Protein AF-0000000072573858 (afdb_homodimer)

Solvent-accessible surface area (backbone atoms only — not comparable to full-atom values): 21031 Å² total; per-residue (Å²): 127,84,74,44,68,64,35,53,50,41,52,50,23,44,75,67,53,32,75,36,58,79,80,52,91,62,29,60,68,60,49,49,46,27,51,51,18,39,52,44,32,52,54,48,50,66,55,58,77,80,40,58,67,61,45,51,53,45,49,53,71,33,28,60,36,69,40,57,71,58,44,71,37,63,46,51,46,46,46,23,31,56,34,32,33,41,26,36,42,24,38,31,36,37,40,36,33,35,39,28,85,36,45,35,42,37,32,36,38,22,38,36,33,40,42,24,36,41,29,10,56,51,62,57,85,53,64,85,64,27,76,81,59,25,24,34,30,30,48,27,37,37,32,39,33,20,37,37,26,37,48,16,34,42,34,52,50,25,37,39,25,40,30,14,35,38,35,55,56,12,31,35,81,57,69,39,64,56,32,24,37,29,38,23,84,66,45,40,83,74,44,73,61,51,78,74,45,71,62,80,75,78,73,79,49,52,70,54,57,84,30,75,61,91,119,127,83,74,45,67,62,34,54,50,40,54,50,24,43,74,66,37,31,76,35,57,80,80,51,90,60,29,60,68,61,48,49,44,28,42,50,18,37,44,42,31,51,55,51,47,65,56,60,95,81,41,58,66,62,45,52,53,45,47,56,72,34,30,60,37,71,38,56,72,59,45,72,37,61,45,52,45,44,45,23,31,55,33,32,32,41,28,36,41,22,38,32,36,39,39,35,32,35,40,28,85,35,45,33,42,37,30,37,44,23,37,36,34,39,41,25,35,42,29,11,54,51,61,60,75,30,40,87,63,28,68,80,60,24,25,34,29,30,47,26,38,37,31,39,45,20,37,37,24,37,48,16,35,42,35,48,41,22,37,39,26,40,49,13,35,38,33,59,55,12,30,34,68,38,21,39,54,56,32,25,35,29,38,38,69,64,45,39,40,62,43,73,64,52,78,74,64,72,64,80,76,94,72,80,83,79,79,82,68,84,62,84,59,91,121

Structure (mmCIF, N/CA/C/O backbone):
data_AF-0000000072573858-model_v1
#
loop_
_entity.id
_entity.type
_entity.pdbx_description
1 polymer Acetyltransferase
#
loop_
_atom_site.group_PDB
_atom_site.id
_atom_site.type_symbol
_atom_site.label_atom_id
_atom_site.label_alt_id
_atom_site.label_comp_id
_atom_site.label_asym_id
_atom_site.label_entity_id
_atom_site.label_seq_id
_atom_site.pdbx_PDB_ins_code
_atom_site.Cartn_x
_atom_site.Cartn_y
_atom_site.Cartn_z
_atom_site.occupancy
_atom_site.B_iso_or_equiv
_atom_site.auth_seq_id
_atom_site.auth_comp_id
_atom_site.auth_asym_id
_atom_site.auth_atom_id
_atom_site.pdbx_PDB_model_num
ATOM 1 N N . MET A 1 1 ? -4.062 26.672 31.094 1 47 1 MET A N 1
ATOM 2 C CA . MET A 1 1 ? -2.629 26.828 31.312 1 47 1 MET A CA 1
ATOM 3 C C . MET A 1 1 ? -1.983 27.625 30.188 1 47 1 MET A C 1
ATOM 5 O O . MET A 1 1 ? -2.27 27.391 29.016 1 47 1 MET A O 1
ATOM 9 N N . THR A 1 2 ? -1.51 28.641 30.469 1 56 2 THR A N 1
ATOM 10 C CA . THR A 1 2 ? -0.972 29.578 29.5 1 56 2 THR A CA 1
ATOM 11 C C . THR A 1 2 ? 0.063 28.906 28.609 1 56 2 THR A C 1
ATOM 13 O O . THR A 1 2 ? 1 28.266 29.109 1 56 2 THR A O 1
ATOM 16 N N . THR A 1 3 ? -0.265 28.609 27.297 1 69.5 3 THR A N 1
ATOM 17 C CA . THR A 1 3 ? 0.655 28 26.344 1 69.5 3 THR A CA 1
ATOM 18 C C . THR A 1 3 ? 2.012 28.703 26.375 1 69.5 3 THR A C 1
ATOM 20 O O . THR A 1 3 ? 2.082 29.938 26.359 1 69.5 3 THR A O 1
ATOM 23 N N . ASP A 1 4 ? 3.109 28.016 26.75 1 83.69 4 ASP A N 1
ATOM 24 C CA . ASP A 1 4 ? 4.484 28.5 26.672 1 83.69 4 ASP A CA 1
ATOM 25 C C . ASP A 1 4 ? 4.703 29.344 25.422 1 83.69 4 ASP A C 1
ATOM 27 O O . ASP A 1 4 ? 4.238 28.969 24.344 1 83.69 4 ASP A O 1
ATOM 31 N N . PRO A 1 5 ? 5.176 30.578 25.609 1 87.44 5 PRO A N 1
ATOM 32 C CA . PRO A 1 5 ? 5.406 31.422 24.422 1 87.44 5 PRO A CA 1
ATOM 33 C C . PRO A 1 5 ? 6.199 30.703 23.328 1 87.44 5 PRO A C 1
ATOM 35 O O . PRO A 1 5 ? 6.062 31.031 22.156 1 87.44 5 PRO A O 1
ATOM 38 N N . ARG A 1 6 ? 7.141 29.938 23.734 1 88.12 6 ARG A N 1
ATOM 39 C CA . ARG A 1 6 ? 7.926 29.172 22.766 1 88.12 6 ARG A CA 1
ATOM 40 C C . ARG A 1 6 ? 7.035 28.25 21.953 1 88.12 6 ARG A C 1
ATOM 42 O O . ARG A 1 6 ? 7.215 28.125 20.734 1 88.12 6 ARG A O 1
ATOM 49 N N . GLU A 1 7 ? 6.152 27.734 22.531 1 91.31 7 GLU A N 1
ATOM 50 C CA . GLU A 1 7 ? 5.207 26.859 21.859 1 91.31 7 GLU A CA 1
ATOM 51 C C . GLU A 1 7 ? 4.312 27.625 20.891 1 91.31 7 GLU A C 1
ATOM 53 O O . GLU A 1 7 ? 4.031 27.172 19.781 1 91.31 7 GLU A O 1
ATOM 58 N N . ARG A 1 8 ? 3.818 28.688 21.406 1 92.5 8 ARG A N 1
ATOM 59 C CA . ARG A 1 8 ? 3.002 29.531 20.531 1 92.5 8 ARG A CA 1
ATOM 60 C C . ARG A 1 8 ? 3.756 29.906 19.266 1 92.5 8 ARG A C 1
ATOM 62 O O . ARG A 1 8 ? 3.184 29.891 18.172 1 92.5 8 ARG A O 1
ATOM 69 N N . GLU A 1 9 ? 4.988 30.203 19.422 1 94.06 9 GLU A N 1
ATOM 70 C CA . GLU A 1 9 ? 5.805 30.594 18.266 1 94.06 9 GLU A CA 1
ATOM 71 C C . GLU A 1 9 ? 6.008 29.422 17.312 1 94.06 9 GLU A C 1
ATOM 73 O O . GLU A 1 9 ? 5.918 29.578 16.094 1 94.06 9 GLU A O 1
ATOM 78 N N . VAL A 1 10 ? 6.277 28.281 17.812 1 95.12 10 VAL A N 1
ATOM 79 C CA . VAL A 1 10 ? 6.48 27.094 16.984 1 95.12 10 VAL A CA 1
ATOM 80 C C . VAL A 1 10 ? 5.188 26.766 16.234 1 95.12 10 VAL A C 1
ATOM 82 O O . VAL A 1 10 ? 5.211 26.5 15.031 1 95.12 10 VAL A O 1
ATOM 85 N N . ARG A 1 11 ? 4.113 26.859 16.906 1 94.94 11 ARG A N 1
ATOM 86 C CA . ARG A 1 11 ? 2.83 26.609 16.266 1 94.94 11 ARG A CA 1
ATOM 87 C C . ARG A 1 11 ? 2.561 27.625 15.164 1 94.94 11 ARG A C 1
ATOM 89 O O . ARG A 1 11 ? 2.018 27.281 14.109 1 94.94 11 ARG A O 1
ATOM 96 N N . ARG A 1 12 ? 2.852 28.859 15.492 1 95.81 12 ARG A N 1
ATOM 97 C CA . ARG A 1 12 ? 2.721 29.891 14.469 1 95.81 12 ARG A CA 1
ATOM 98 C C . ARG A 1 12 ? 3.561 29.562 13.242 1 95.81 12 ARG A C 1
ATOM 100 O O . ARG A 1 12 ? 3.088 29.672 12.109 1 95.81 12 ARG A O 1
ATOM 107 N N . ARG A 1 13 ? 4.824 29.141 13.391 1 96.38 13 ARG A N 1
ATOM 108 C CA . ARG A 1 13 ? 5.734 28.797 12.297 1 96.38 13 ARG A CA 1
ATOM 109 C C . ARG A 1 13 ? 5.223 27.594 11.508 1 96.38 13 ARG A C 1
ATOM 111 O O . ARG A 1 13 ? 5.312 27.578 10.281 1 96.38 13 ARG A O 1
ATOM 118 N N . MET A 1 14 ? 4.707 26.609 12.242 1 96.38 14 MET A N 1
ATOM 119 C CA . MET A 1 14 ? 4.105 25.453 11.594 1 96.38 14 MET A CA 1
ATOM 120 C C . MET A 1 14 ? 2.994 25.875 10.641 1 96.38 14 MET A C 1
ATOM 122 O O . MET A 1 14 ? 2.963 25.453 9.484 1 96.38 14 MET A O 1
ATOM 126 N N . ALA A 1 15 ? 2.182 26.766 11.102 1 95.5 15 ALA A N 1
ATOM 127 C CA . ALA A 1 15 ? 1.03 27.219 10.328 1 95.5 15 ALA A CA 1
ATOM 128 C C . ALA A 1 15 ? 1.467 28.094 9.156 1 95.5 15 ALA A C 1
ATOM 130 O O . ALA A 1 15 ? 0.833 28.094 8.102 1 95.5 15 ALA A O 1
ATOM 131 N N . ALA A 1 16 ? 2.562 28.75 9.281 1 96.94 16 ALA A N 1
ATOM 132 C CA . ALA A 1 16 ? 3.02 29.734 8.305 1 96.94 16 ALA A CA 1
ATOM 133 C C . ALA A 1 16 ? 3.992 29.109 7.309 1 96.94 16 ALA A C 1
ATOM 135 O O . ALA A 1 16 ? 4.527 29.797 6.434 1 96.94 16 ALA A O 1
ATOM 136 N N . ARG A 1 17 ? 4.23 27.797 7.469 1 97.56 17 ARG A N 1
ATOM 137 C CA . ARG A 1 17 ? 5.172 27.078 6.605 1 97.56 17 ARG A CA 1
ATOM 138 C C . ARG A 1 17 ? 6.578 27.656 6.734 1 97.56 17 ARG A C 1
ATOM 140 O O . ARG A 1 17 ? 7.281 27.812 5.734 1 97.56 17 ARG A O 1
ATOM 147 N N . GLU A 1 18 ? 6.883 28.078 7.906 1 97.81 18 GLU A N 1
ATOM 148 C CA . GLU A 1 18 ? 8.234 28.5 8.266 1 97.81 18 GLU A CA 1
ATOM 149 C C . GLU A 1 18 ? 8.992 27.375 8.969 1 97.81 18 GLU A C 1
ATOM 151 O O . GLU A 1 18 ? 8.391 26.453 9.492 1 97.81 18 GLU A O 1
ATOM 156 N N . LEU A 1 19 ? 10.281 27.5 8.945 1 97.56 19 LEU A N 1
ATOM 157 C CA . LEU A 1 19 ? 11.109 26.5 9.602 1 97.56 19 LEU A CA 1
ATOM 158 C C . LEU A 1 19 ? 10.875 26.5 11.109 1 97.56 19 LEU A C 1
ATOM 160 O O . LEU A 1 19 ? 10.727 27.562 11.719 1 97.56 19 LEU A O 1
ATOM 164 N N . TYR A 1 20 ? 10.828 25.297 11.664 1 96.62 20 TYR A N 1
ATOM 165 C CA . TYR A 1 20 ? 10.672 25.125 13.102 1 96.62 20 TYR A CA 1
ATOM 166 C C . TYR A 1 20 ? 11.352 23.844 13.578 1 96.62 20 TYR A C 1
ATOM 168 O O . TYR A 1 20 ? 11.672 22.969 12.773 1 96.62 20 TYR A O 1
ATOM 176 N N . SER A 1 21 ? 11.68 23.812 14.828 1 93.56 21 SER A N 1
ATOM 177 C CA . SER A 1 21 ? 12.047 22.562 15.492 1 93.56 21 SER A CA 1
ATOM 178 C C . SER A 1 21 ? 11.039 22.203 16.578 1 93.56 21 SER A C 1
ATOM 180 O O . SER A 1 21 ? 10.539 23.078 17.281 1 93.56 21 SER A O 1
ATOM 182 N N . ASP A 1 22 ? 10.766 20.906 16.688 1 87.25 22 ASP A N 1
ATOM 183 C CA . ASP A 1 22 ? 9.703 20.547 17.625 1 87.25 22 ASP A CA 1
ATOM 184 C C . ASP A 1 22 ? 10.242 19.719 18.781 1 87.25 22 ASP A C 1
ATOM 186 O O . ASP A 1 22 ? 9.477 19.047 19.484 1 87.25 22 ASP A O 1
ATOM 190 N N . GLY A 1 23 ? 11.484 19.703 19 1 85.56 23 GLY A N 1
ATOM 191 C CA . GLY A 1 23 ? 12.07 18.938 20.094 1 85.56 23 GLY A CA 1
ATOM 192 C C . GLY A 1 23 ? 12.75 19.812 21.141 1 85.56 23 GLY A C 1
ATOM 193 O O . GLY A 1 23 ? 13.461 19.312 22 1 85.56 23 GLY A O 1
ATOM 194 N N . ALA A 1 24 ? 12.547 21.094 21.156 1 82.81 24 ALA A N 1
ATOM 195 C CA . ALA A 1 24 ? 13.242 22 22.062 1 82.81 24 ALA A CA 1
ATOM 196 C C . ALA A 1 24 ? 12.5 22.125 23.391 1 82.81 24 ALA A C 1
ATOM 198 O O . ALA A 1 24 ? 11.312 21.828 23.484 1 82.81 24 ALA A O 1
ATOM 199 N N . PRO A 1 25 ? 13.273 22.469 24.453 1 86.19 25 PRO A N 1
ATOM 200 C CA . PRO A 1 25 ? 12.602 22.75 25.719 1 86.19 25 PRO A CA 1
ATOM 201 C C . PRO A 1 25 ? 11.477 23.766 25.594 1 86.19 25 PRO A C 1
ATOM 203 O O . PRO A 1 25 ? 11.594 24.719 24.812 1 86.19 25 PRO A O 1
ATOM 206 N N . GLY A 1 26 ? 10.367 23.531 26.312 1 89 26 GLY A N 1
ATOM 207 C CA . GLY A 1 26 ? 9.234 24.438 26.266 1 89 26 GLY A CA 1
ATOM 208 C C . GLY A 1 26 ? 8.141 23.984 25.312 1 89 26 GLY A C 1
ATOM 209 O O . GLY A 1 26 ? 7.109 24.656 25.188 1 89 26 GLY A O 1
ATOM 210 N N . LEU A 1 27 ? 8.391 22.828 24.75 1 92.5 27 LEU A N 1
ATOM 211 C CA . LEU A 1 27 ? 7.438 22.328 23.766 1 92.5 27 LEU A CA 1
ATOM 212 C C . LEU A 1 27 ? 6.754 21.047 24.266 1 92.5 27 LEU A C 1
ATOM 214 O O . LEU A 1 27 ? 6.43 20.156 23.484 1 92.5 27 LEU A O 1
ATOM 218 N N . ALA A 1 28 ? 6.57 21 25.562 1 92.19 28 ALA A N 1
ATOM 219 C CA . ALA A 1 28 ? 6.051 19.797 26.203 1 92.19 28 ALA A CA 1
ATOM 220 C C . ALA A 1 28 ? 4.637 19.484 25.719 1 92.19 28 ALA A C 1
ATOM 222 O O . ALA A 1 28 ? 4.266 18.312 25.578 1 92.19 28 ALA A O 1
ATOM 223 N N . ALA A 1 29 ? 3.85 20.547 25.531 1 92.38 29 ALA A N 1
ATOM 224 C CA . ALA A 1 29 ? 2.479 20.312 25.094 1 92.38 29 ALA A CA 1
ATOM 225 C C . ALA A 1 29 ? 2.451 19.688 23.703 1 92.38 29 ALA A C 1
ATOM 227 O O . ALA A 1 29 ? 1.621 18.812 23.422 1 92.38 29 ALA A O 1
ATOM 228 N N . LEU A 1 30 ? 3.25 20.125 22.828 1 93.5 30 LEU A N 1
ATOM 229 C CA . LEU A 1 30 ? 3.369 19.531 21.5 1 93.5 30 LEU A CA 1
ATOM 230 C C . LEU A 1 30 ? 3.822 18.078 21.594 1 93.5 30 LEU A C 1
ATOM 232 O O . LEU A 1 30 ? 3.287 17.203 20.906 1 93.5 30 LEU A O 1
ATOM 236 N N . ALA A 1 31 ? 4.828 17.828 22.375 1 94.94 31 ALA A N 1
ATOM 237 C CA . ALA A 1 31 ? 5.312 16.469 22.594 1 94.94 31 ALA A CA 1
ATOM 238 C C . ALA A 1 31 ? 4.195 15.562 23.109 1 94.94 31 ALA A C 1
ATOM 240 O O . ALA A 1 31 ? 4.074 14.406 22.688 1 94.94 31 ALA A O 1
ATOM 241 N N . GLU A 1 32 ? 3.418 16.094 24.031 1 96.38 32 GLU A N 1
ATOM 242 C CA . GLU A 1 32 ? 2.311 15.328 24.594 1 96.38 32 GLU A CA 1
ATOM 243 C C . GLU A 1 32 ? 1.273 14.992 23.531 1 96.38 32 GLU A C 1
ATOM 245 O O . GLU A 1 32 ? 0.698 13.898 23.547 1 96.38 32 GLU A O 1
ATOM 250 N N . GLU A 1 33 ? 1.001 15.93 22.625 1 96.75 33 GLU A N 1
ATOM 251 C CA . GLU A 1 33 ? 0.075 15.656 21.531 1 96.75 33 GLU A CA 1
ATOM 252 C C . GLU A 1 33 ? 0.57 14.5 20.672 1 96.75 33 GLU A C 1
ATOM 254 O O . GLU A 1 33 ? -0.213 13.633 20.266 1 96.75 33 GLU A O 1
ATOM 259 N N . ARG A 1 34 ? 1.826 14.43 20.359 1 97.62 34 ARG A N 1
ATOM 260 C CA . ARG A 1 34 ? 2.416 13.352 19.578 1 97.62 34 ARG A CA 1
ATOM 261 C C . ARG A 1 34 ? 2.307 12.023 20.312 1 97.62 34 ARG A C 1
ATOM 263 O O . ARG A 1 34 ? 1.941 11.008 19.719 1 97.62 34 ARG A O 1
ATOM 270 N N . LEU A 1 35 ? 2.684 12.039 21.594 1 98.19 35 LEU A N 1
ATOM 271 C CA . LEU A 1 35 ? 2.623 10.828 22.391 1 98.19 35 LEU A CA 1
ATOM 272 C C . LEU A 1 35 ? 1.2 10.281 22.453 1 98.19 35 LEU A C 1
ATOM 274 O O . LEU A 1 35 ? 0.985 9.078 22.297 1 98.19 35 LEU A O 1
ATOM 278 N N . ARG A 1 36 ? 0.247 11.203 22.656 1 98.62 36 ARG A N 1
ATOM 279 C CA . ARG A 1 36 ? -1.155 10.805 22.703 1 98.62 36 ARG A CA 1
ATOM 280 C C . ARG A 1 36 ? -1.572 10.125 21.406 1 98.62 36 ARG A C 1
ATOM 282 O O . ARG A 1 36 ? -2.225 9.078 21.438 1 98.62 36 ARG A O 1
ATOM 289 N N . GLY A 1 37 ? -1.288 10.727 20.266 1 98.75 37 GLY A N 1
ATOM 290 C CA . GLY A 1 37 ? -1.597 10.125 18.984 1 98.75 37 GLY A CA 1
ATOM 291 C C . GLY A 1 37 ? -0.983 8.75 18.797 1 98.75 37 GLY A C 1
ATOM 292 O O . GLY A 1 37 ? -1.657 7.816 18.359 1 98.75 37 GLY A O 1
ATOM 293 N N . LYS A 1 38 ? 0.264 8.609 19.188 1 98.75 38 LYS A N 1
ATOM 294 C CA . LYS A 1 38 ? 0.979 7.348 19.031 1 98.75 38 LYS A CA 1
ATOM 295 C C . LYS A 1 38 ? 0.397 6.27 19.938 1 98.75 38 LYS A C 1
ATOM 297 O O . LYS A 1 38 ? 0.327 5.098 19.562 1 98.75 38 LYS A O 1
ATOM 302 N N . GLU A 1 39 ? 0.033 6.645 21.125 1 98.94 39 GLU A N 1
ATOM 303 C CA . GLU A 1 39 ? -0.587 5.699 22.062 1 98.94 39 GLU A CA 1
ATOM 304 C C . GLU A 1 39 ? -1.938 5.219 21.531 1 98.94 39 GLU A C 1
ATOM 306 O O . GLU A 1 39 ? -2.27 4.039 21.641 1 98.94 39 GLU A O 1
ATOM 311 N N . LEU A 1 40 ? -2.736 6.125 20.984 1 98.94 40 LEU A N 1
ATOM 312 C CA . LEU A 1 40 ? -4.035 5.758 20.438 1 98.94 40 LEU A CA 1
ATOM 313 C C . LEU A 1 40 ? -3.867 4.891 19.188 1 98.94 40 LEU A C 1
ATOM 315 O O . LEU A 1 40 ? -4.621 3.936 18.984 1 98.94 40 LEU A O 1
ATOM 319 N N . ALA A 1 41 ? -2.9 5.188 18.375 1 98.94 41 ALA A N 1
ATOM 320 C CA . ALA A 1 41 ? -2.609 4.344 17.203 1 98.94 41 ALA A CA 1
ATOM 321 C C . ALA A 1 41 ? -2.176 2.947 17.641 1 98.94 41 ALA A C 1
ATOM 323 O O . ALA A 1 41 ? -2.562 1.951 17.031 1 98.94 41 ALA A O 1
ATOM 324 N N . ASP A 1 42 ? -1.321 2.918 18.703 1 98.81 42 ASP A N 1
ATOM 325 C CA . ASP A 1 42 ? -0.904 1.627 19.234 1 98.81 42 ASP A CA 1
ATOM 326 C C . ASP A 1 42 ? -2.109 0.809 19.703 1 98.81 42 ASP A C 1
ATOM 328 O O . ASP A 1 42 ? -2.191 -0.391 19.422 1 98.81 42 ASP A O 1
ATOM 332 N N . ALA A 1 43 ? -2.998 1.424 20.422 1 98.88 43 ALA A N 1
ATOM 333 C CA . ALA A 1 43 ? -4.219 0.757 20.859 1 98.88 43 ALA A CA 1
ATOM 334 C C . ALA A 1 43 ? -5.051 0.281 19.672 1 98.88 43 ALA A C 1
ATOM 336 O O . ALA A 1 43 ? -5.559 -0.842 19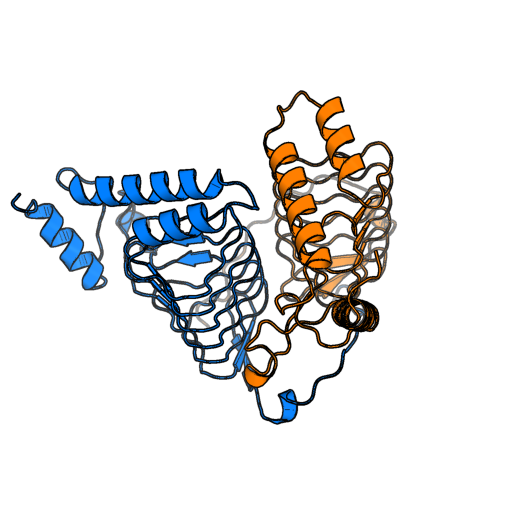.688 1 98.88 43 ALA A O 1
ATOM 337 N N . TYR A 1 44 ? -5.211 1.125 18.688 1 98.88 44 TYR A N 1
ATOM 338 C CA . TYR A 1 44 ? -5.934 0.784 17.469 1 98.88 44 TYR A CA 1
ATOM 339 C C . TYR A 1 44 ? -5.336 -0.45 16.812 1 98.88 44 TYR A C 1
ATOM 341 O O . TYR A 1 44 ? -6.062 -1.365 16.422 1 98.88 44 TYR A O 1
ATOM 349 N N . ASN A 1 45 ? -4.023 -0.499 16.719 1 98.62 45 ASN A N 1
ATOM 350 C CA . ASN A 1 45 ? -3.309 -1.562 16.016 1 98.62 45 ASN A CA 1
ATOM 351 C C . ASN A 1 45 ? -3.395 -2.885 16.781 1 98.62 45 ASN A C 1
ATOM 353 O O . ASN A 1 45 ? -3.104 -3.943 16.219 1 98.62 45 ASN A O 1
ATOM 357 N N . ARG A 1 46 ? -3.82 -2.84 17.984 1 97.75 46 ARG A N 1
ATOM 358 C CA . ARG A 1 46 ? -3.922 -4.043 18.797 1 97.75 46 ARG A CA 1
ATOM 359 C C . ARG A 1 46 ? -5.352 -4.578 18.812 1 97.75 46 ARG A C 1
ATOM 361 O O . ARG A 1 46 ? -5.629 -5.609 19.438 1 97.75 46 ARG A O 1
ATOM 368 N N . THR A 1 47 ? -6.277 -3.869 18.219 1 98 47 THR A N 1
ATOM 369 C CA . THR A 1 47 ? -7.664 -4.32 18.188 1 98 47 THR A CA 1
ATOM 370 C C . THR A 1 47 ? -7.797 -5.578 17.328 1 98 47 THR A C 1
ATOM 372 O O . THR A 1 47 ? -6.98 -5.824 16.438 1 98 47 THR A O 1
ATOM 375 N N . GLY A 1 48 ? -8.852 -6.367 17.625 1 96.5 48 GLY A N 1
ATOM 376 C CA . GLY A 1 48 ? -9.188 -7.496 16.766 1 96.5 48 GLY A CA 1
ATOM 377 C C . GLY A 1 48 ? -9.961 -7.098 15.531 1 96.5 48 GLY A C 1
ATOM 378 O O . GLY A 1 48 ? -10.617 -6.051 15.508 1 96.5 48 GLY A O 1
ATOM 379 N N . ALA A 1 49 ? -9.953 -8.008 14.586 1 95.31 49 ALA A N 1
ATOM 380 C CA . ALA A 1 49 ? -10.547 -7.727 13.281 1 95.31 49 ALA A CA 1
ATOM 381 C C . ALA A 1 49 ? -12.062 -7.551 13.398 1 95.31 49 ALA A C 1
ATOM 383 O O . ALA A 1 49 ? -12.68 -6.875 12.57 1 95.31 49 ALA A O 1
ATOM 384 N N . ARG A 1 50 ? -12.617 -8.008 14.43 1 96.62 50 ARG A N 1
ATOM 385 C CA . ARG A 1 50 ? -14.07 -7.965 14.57 1 96.62 50 ARG A CA 1
ATOM 386 C C . ARG A 1 50 ? -14.5 -6.773 15.43 1 96.62 50 ARG A C 1
ATOM 388 O O . ARG A 1 50 ? -15.695 -6.508 15.57 1 96.62 50 ARG A O 1
ATOM 395 N N . ASP A 1 51 ? -13.578 -6.035 15.969 1 97.38 51 ASP A N 1
ATOM 396 C CA . ASP A 1 51 ? -13.875 -4.965 16.922 1 97.38 51 ASP A CA 1
ATOM 397 C C . ASP A 1 51 ? -14.172 -3.654 16.188 1 97.38 51 ASP A C 1
ATOM 399 O O . ASP A 1 51 ? -13.484 -2.652 16.391 1 97.38 51 ASP A O 1
ATOM 403 N N . GLU A 1 52 ? -15.242 -3.641 15.453 1 96.31 52 GLU A N 1
ATOM 404 C CA . GLU A 1 52 ? -15.609 -2.465 14.672 1 96.31 52 GLU A CA 1
ATOM 405 C C . GLU A 1 52 ? -15.922 -1.275 15.578 1 96.31 52 GLU A C 1
ATOM 407 O O . GLU A 1 52 ? -15.469 -0.158 15.32 1 96.31 52 GLU A O 1
ATOM 412 N N . GLU A 1 53 ? -16.641 -1.531 16.641 1 97.94 53 GLU A N 1
ATOM 413 C CA . GLU A 1 53 ? -17.031 -0.458 17.547 1 97.94 53 GLU A CA 1
ATOM 414 C C . GLU A 1 53 ? -15.805 0.125 18.25 1 97.94 53 GLU A C 1
ATOM 416 O O . GLU A 1 53 ? -15.672 1.346 18.375 1 97.94 53 GLU A O 1
ATOM 421 N N . GLY A 1 54 ? -14.945 -0.805 18.75 1 98.62 54 GLY A N 1
ATOM 422 C CA . GLY A 1 54 ? -13.719 -0.342 19.391 1 98.62 54 GLY A CA 1
ATOM 423 C C . GLY A 1 54 ? -12.828 0.453 18.453 1 98.62 54 GLY A C 1
ATOM 424 O O . GLY A 1 54 ? -12.258 1.474 18.844 1 98.62 54 GLY A O 1
ATOM 425 N N . ARG A 1 55 ? -12.773 0.045 17.234 1 98.62 55 ARG A N 1
ATOM 426 C CA . ARG A 1 55 ? -11.953 0.738 16.234 1 98.62 55 ARG A CA 1
ATOM 427 C C . ARG A 1 55 ? -12.516 2.127 15.945 1 98.62 55 ARG A C 1
ATOM 429 O O . ARG A 1 55 ? -11.766 3.105 15.898 1 98.62 55 ARG A O 1
ATOM 436 N N . ARG A 1 56 ? -13.789 2.236 15.773 1 98.69 56 ARG A N 1
ATOM 437 C CA . ARG A 1 56 ? -14.391 3.539 15.508 1 98.69 56 ARG A CA 1
ATOM 438 C C . ARG A 1 56 ? -14.188 4.484 16.688 1 98.69 56 ARG A C 1
ATOM 440 O O . ARG A 1 56 ? -13.906 5.668 16.5 1 98.69 56 ARG A O 1
ATOM 447 N N . ALA A 1 57 ? -14.344 3.965 17.906 1 98.88 57 ALA A N 1
ATOM 448 C CA . ALA A 1 57 ? -14.172 4.789 19.109 1 98.88 57 ALA A CA 1
ATOM 449 C C . ALA A 1 57 ? -12.75 5.34 19.188 1 98.88 57 ALA A C 1
ATOM 451 O O . ALA A 1 57 ? -12.555 6.512 19.516 1 98.88 57 ALA A O 1
ATOM 452 N N . LEU A 1 58 ? -11.797 4.477 18.875 1 98.94 58 LEU A N 1
ATOM 453 C CA . LEU A 1 58 ? -10.398 4.895 18.938 1 98.94 58 LEU A CA 1
ATOM 454 C C . LEU A 1 58 ? -10.094 5.926 17.859 1 98.94 58 LEU A C 1
ATOM 456 O O . LEU A 1 58 ? -9.375 6.898 18.109 1 98.94 58 LEU A O 1
ATOM 460 N N . LEU A 1 59 ? -10.617 5.73 16.656 1 98.94 59 LEU A N 1
ATOM 461 C CA . LEU A 1 59 ? -10.422 6.703 15.578 1 98.94 59 LEU A CA 1
ATOM 462 C C . LEU A 1 59 ? -11.055 8.047 15.945 1 98.94 59 LEU A C 1
ATOM 464 O O . LEU A 1 59 ? -10.453 9.094 15.719 1 98.94 59 LEU A O 1
ATOM 468 N N . LYS A 1 60 ? -12.234 7.996 16.484 1 98.88 60 LYS A N 1
ATOM 469 C CA . LYS A 1 60 ? -12.93 9.211 16.891 1 98.88 60 LYS A CA 1
ATOM 470 C C . LYS A 1 60 ? -12.133 9.977 17.938 1 98.88 60 LYS A C 1
ATOM 472 O O . LYS A 1 60 ? -12.055 11.203 17.906 1 98.88 60 LYS A O 1
ATOM 477 N N . GLU A 1 61 ? -11.594 9.258 18.875 1 98.88 61 GLU A N 1
ATOM 478 C CA . GLU A 1 61 ? -10.789 9.883 19.922 1 98.88 61 GLU A CA 1
ATOM 479 C C . GLU A 1 61 ? -9.492 10.453 19.375 1 98.88 61 GLU A C 1
ATOM 481 O O . GLU A 1 61 ? -9.023 11.508 19.812 1 98.88 61 GLU A O 1
ATOM 486 N N . MET A 1 62 ? -8.938 9.844 18.391 1 98.88 62 MET A N 1
ATOM 487 C CA . MET A 1 62 ? -7.602 10.148 17.891 1 98.88 62 MET A CA 1
ATOM 488 C C . MET A 1 62 ? -7.648 11.305 16.891 1 98.88 62 MET A C 1
ATOM 490 O O . MET A 1 62 ? -6.844 12.234 16.984 1 98.88 62 MET A O 1
ATOM 494 N N . LEU A 1 63 ? -8.633 11.297 15.977 1 98.94 63 LEU A N 1
ATOM 495 C CA . LEU A 1 63 ? -8.602 12.148 14.789 1 98.94 63 LEU A CA 1
ATOM 496 C C . LEU A 1 63 ? -9.359 13.445 15.039 1 98.94 63 LEU A C 1
ATOM 498 O O . LEU A 1 63 ? -10.211 13.516 15.922 1 98.94 63 LEU A O 1
ATOM 502 N N . ALA A 1 64 ? -9 14.438 14.234 1 98.88 64 ALA A N 1
ATOM 503 C CA . ALA A 1 64 ? -9.664 15.734 14.328 1 98.88 64 ALA A CA 1
ATOM 504 C C . ALA A 1 64 ? -11.117 15.641 13.875 1 98.88 64 ALA A C 1
ATOM 506 O O . ALA A 1 64 ? -11.992 16.312 14.43 1 98.88 64 ALA A O 1
ATOM 507 N N . ALA A 1 65 ? -11.352 14.906 12.852 1 98.88 65 ALA A N 1
ATOM 508 C CA . ALA A 1 65 ? -12.68 14.656 12.312 1 98.88 65 ALA A CA 1
ATOM 509 C C . ALA A 1 65 ? -12.773 13.258 11.711 1 98.88 65 ALA A C 1
ATOM 511 O O . ALA A 1 65 ? -11.82 12.773 11.094 1 98.88 65 ALA A O 1
ATOM 512 N N . LEU A 1 66 ? -13.961 12.68 11.867 1 98.88 66 LEU A N 1
ATOM 513 C CA . LEU A 1 66 ? -14.211 11.328 11.375 1 98.88 66 LEU A CA 1
ATOM 514 C C . LEU A 1 66 ? -15.609 11.211 10.781 1 98.88 66 LEU A C 1
ATOM 516 O O . LEU A 1 66 ? -16.609 11.32 11.492 1 98.88 66 LEU A O 1
ATOM 520 N N . GLY A 1 67 ? -15.625 11.016 9.5 1 98.88 67 GLY A N 1
ATOM 521 C CA . GLY A 1 67 ? -16.891 10.781 8.836 1 98.88 67 GLY A CA 1
ATOM 522 C C . GLY A 1 67 ? -17.469 9.406 9.117 1 98.88 67 GLY A C 1
ATOM 523 O O . GLY A 1 67 ? -16.906 8.633 9.891 1 98.88 67 GLY A O 1
ATOM 524 N N . THR A 1 68 ? -18.594 9.094 8.477 1 98.31 68 THR A N 1
ATOM 525 C CA . THR A 1 68 ? -19.25 7.801 8.609 1 98.31 68 THR A CA 1
ATOM 526 C C . THR A 1 68 ? -18.688 6.793 7.609 1 98.31 68 THR A C 1
ATOM 528 O O . THR A 1 68 ? -18.203 7.176 6.543 1 98.31 68 THR A O 1
ATOM 531 N N . GLY A 1 69 ? -18.688 5.535 7.961 1 96.69 69 GLY A N 1
ATOM 532 C CA . GLY A 1 69 ? -18.312 4.469 7.039 1 96.69 69 GLY A CA 1
ATOM 533 C C . GLY A 1 69 ? -16.828 4.375 6.793 1 96.69 69 GLY A C 1
ATOM 534 O O . GLY A 1 69 ? -16.391 3.859 5.758 1 96.69 69 GLY A O 1
ATOM 535 N N . VAL A 1 70 ? -16.031 4.895 7.695 1 98.25 70 VAL A N 1
ATOM 536 C CA . VAL A 1 70 ? -14.578 4.852 7.551 1 98.25 70 VAL A CA 1
ATOM 537 C C . VAL A 1 70 ? -14.055 3.488 7.992 1 98.25 70 VAL A C 1
ATOM 539 O O . VAL A 1 70 ? -14.477 2.955 9.023 1 98.25 70 VAL A O 1
ATOM 542 N N . TRP A 1 71 ? -13.203 2.947 7.16 1 97.5 71 TRP A N 1
ATOM 543 C CA . TRP A 1 71 ? -12.539 1.691 7.488 1 97.5 71 TRP A CA 1
ATOM 544 C C . TRP A 1 71 ? -11.039 1.791 7.246 1 97.5 71 TRP A C 1
ATOM 546 O O . TRP A 1 71 ? -10.602 2.143 6.148 1 97.5 71 TRP A O 1
ATOM 556 N N . ILE A 1 72 ? -10.219 1.448 8.258 1 98.75 72 ILE A N 1
ATOM 557 C CA . ILE A 1 72 ? -8.766 1.415 8.148 1 98.75 72 ILE A CA 1
ATOM 558 C C . ILE A 1 72 ? -8.242 0.069 8.641 1 98.75 72 ILE A C 1
ATOM 560 O O . ILE A 1 72 ? -8.445 -0.297 9.797 1 98.75 72 ILE A O 1
ATOM 564 N N . GLU A 1 73 ? -7.559 -0.637 7.723 1 98.5 73 GLU A N 1
ATOM 565 C CA . GLU A 1 73 ? -6.879 -1.86 8.148 1 98.5 73 GLU A CA 1
ATOM 566 C C . GLU A 1 73 ? -5.637 -1.546 8.977 1 98.5 73 GLU A C 1
ATOM 568 O O . GLU A 1 73 ? -4.812 -0.723 8.57 1 98.5 73 GLU A O 1
ATOM 573 N N . PRO A 1 74 ? -5.547 -2.154 10.133 1 98.31 74 PRO A N 1
ATOM 574 C CA . PRO A 1 74 ? -4.27 -2.006 10.836 1 98.31 74 PRO A CA 1
ATOM 575 C C . PRO A 1 74 ? -3.1 -2.613 10.062 1 98.31 74 PRO A C 1
ATOM 577 O O . PRO A 1 74 ? -3.289 -3.547 9.281 1 98.31 74 PRO A O 1
ATOM 580 N N . PRO A 1 75 ? -1.824 -2.092 10.297 1 98.31 75 PRO A N 1
ATOM 581 C CA . PRO A 1 75 ? -1.52 -1.01 11.234 1 98.31 75 PRO A CA 1
ATOM 582 C C . PRO A 1 75 ? -1.794 0.373 10.648 1 98.31 75 PRO A C 1
ATOM 584 O O . PRO A 1 75 ? -1.79 0.542 9.43 1 98.31 75 PRO A O 1
ATOM 587 N N . LEU A 1 76 ? -2.148 1.306 11.469 1 98.88 76 LEU A N 1
ATOM 588 C CA . LEU A 1 76 ? -2.211 2.742 11.219 1 98.88 76 LEU A CA 1
ATOM 589 C C . LEU A 1 76 ? -1.109 3.473 11.977 1 98.88 76 LEU A C 1
ATOM 591 O O . LEU A 1 76 ? -0.89 3.217 13.164 1 98.88 76 LEU A O 1
ATOM 595 N N . HIS A 1 77 ? -0.363 4.332 11.273 1 98.88 77 HIS A N 1
ATOM 596 C CA . HIS A 1 77 ? 0.671 5.141 11.914 1 98.88 77 HIS A CA 1
ATOM 597 C C . HIS A 1 77 ? 0.373 6.629 11.766 1 98.88 77 HIS A C 1
ATOM 599 O O . HIS A 1 77 ? 0.04 7.098 10.68 1 98.88 77 HIS A O 1
ATOM 605 N N . VAL A 1 78 ? 0.545 7.363 12.875 1 98.88 78 VAL A N 1
ATOM 606 C CA . VAL A 1 78 ? 0.338 8.805 12.867 1 98.88 78 VAL A CA 1
ATOM 607 C C . VAL A 1 78 ? 1.474 9.5 13.617 1 98.88 78 VAL A C 1
ATOM 609 O O . VAL A 1 78 ? 2.061 8.922 14.531 1 98.88 78 VAL A O 1
ATOM 612 N N . ALA A 1 79 ? 1.769 10.711 13.219 1 98.44 79 ALA A N 1
ATOM 613 C CA . ALA A 1 79 ? 2.652 11.555 14.023 1 98.44 79 ALA A CA 1
ATOM 614 C C . ALA A 1 79 ? 1.9 12.18 15.195 1 98.44 79 ALA A C 1
ATOM 616 O O . ALA A 1 79 ? 2.398 12.195 16.328 1 98.44 79 ALA A O 1
ATOM 617 N N . TYR A 1 80 ? 0.71 12.727 14.945 1 98.19 80 TYR A N 1
ATOM 618 C CA . TYR A 1 80 ? -0.121 13.375 15.953 1 98.19 80 TYR A CA 1
ATOM 619 C C . TYR A 1 80 ? -1.504 12.734 16.016 1 98.19 80 TYR A C 1
ATOM 621 O O . TYR A 1 80 ? -2 12.406 17.094 1 98.19 80 TYR A O 1
ATOM 629 N N . GLY A 1 81 ? -2.111 12.555 14.867 1 98.69 81 GLY A N 1
ATOM 630 C CA . GLY A 1 81 ? -3.467 12.039 14.773 1 98.69 81 GLY A CA 1
ATOM 631 C C . GLY A 1 81 ? -4.523 13.125 14.82 1 98.69 81 GLY A C 1
ATOM 632 O O . GLY A 1 81 ? -5.441 13.148 14 1 98.69 81 GLY A O 1
ATOM 633 N N . ASN A 1 82 ? -4.344 14.078 15.664 1 98.56 82 ASN A N 1
ATOM 634 C CA . ASN A 1 82 ? -5.387 15.055 15.953 1 98.56 82 ASN A CA 1
ATOM 635 C C . ASN A 1 82 ? -5.422 16.172 14.906 1 98.56 82 ASN A C 1
ATOM 637 O O . ASN A 1 82 ? -6.094 17.188 15.086 1 98.56 82 ASN A O 1
ATOM 641 N N . ARG A 1 83 ? -4.734 15.977 13.852 1 98.38 83 ARG A N 1
ATOM 642 C CA . ARG A 1 83 ? -4.75 16.938 12.758 1 98.38 83 ARG A CA 1
ATOM 643 C C . ARG A 1 83 ? -5.262 16.297 11.469 1 98.38 83 ARG A C 1
ATOM 645 O O . ARG A 1 83 ? -5.164 16.891 10.391 1 98.38 83 ARG A O 1
ATOM 652 N N . VAL A 1 84 ? -5.762 15.156 11.547 1 98.94 84 VAL A N 1
ATOM 653 C CA . VAL A 1 84 ? -6.254 14.391 10.406 1 98.94 84 VAL A CA 1
ATOM 654 C C . VAL A 1 84 ? -7.773 14.484 10.336 1 98.94 84 VAL A C 1
ATOM 656 O O . VAL A 1 84 ? -8.461 14.227 11.32 1 98.94 84 VAL A O 1
ATOM 659 N N . HIS A 1 85 ? -8.32 14.883 9.195 1 98.94 85 HIS A N 1
ATOM 660 C CA . HIS A 1 85 ? -9.75 14.969 8.906 1 98.94 85 HIS A CA 1
ATOM 661 C C . HIS A 1 85 ? -10.156 13.969 7.828 1 98.94 85 HIS A C 1
ATOM 663 O O . HIS A 1 85 ? -9.727 14.078 6.676 1 98.94 85 HIS A O 1
ATOM 669 N N . LEU A 1 86 ? -10.945 13 8.18 1 98.94 86 LEU A N 1
ATOM 670 C CA . LEU A 1 86 ? -11.438 12.016 7.223 1 98.94 86 LEU A CA 1
ATOM 671 C C . LEU A 1 86 ? -12.922 12.219 6.941 1 98.94 86 LEU A C 1
ATOM 673 O O . LEU A 1 86 ? -13.727 12.305 7.871 1 98.94 86 LEU A O 1
ATOM 677 N N . GLY A 1 87 ? -13.273 12.297 5.664 1 98.88 87 GLY A N 1
ATOM 678 C CA . GLY A 1 87 ? -14.672 12.367 5.258 1 98.88 87 GLY A CA 1
ATOM 679 C C . GLY A 1 87 ? -15.391 11.039 5.367 1 98.88 87 GLY A C 1
ATOM 680 O O . GLY A 1 87 ? -14.961 10.156 6.109 1 98.88 87 GLY A O 1
ATOM 681 N N . ASP A 1 88 ? -16.547 10.953 4.668 1 98.81 88 ASP A N 1
ATOM 682 C CA . ASP A 1 88 ? -17.375 9.75 4.699 1 98.81 88 ASP A CA 1
ATOM 683 C C . ASP A 1 88 ? -16.828 8.68 3.762 1 98.81 88 ASP A C 1
ATOM 685 O O . ASP A 1 88 ? -16.297 8.992 2.695 1 98.81 88 ASP A O 1
ATOM 689 N N . ASP A 1 89 ? -16.938 7.398 4.16 1 98.06 89 ASP A N 1
ATOM 690 C CA . ASP A 1 89 ? -16.688 6.215 3.334 1 98.06 89 ASP A CA 1
ATOM 691 C C . ASP A 1 89 ? -15.25 6.176 2.834 1 98.06 89 ASP A C 1
ATOM 693 O O . ASP A 1 89 ? -15 5.82 1.682 1 98.06 89 ASP A O 1
ATOM 697 N N . VAL A 1 90 ? -14.359 6.605 3.705 1 98.75 90 VAL A N 1
ATOM 698 C CA . VAL A 1 90 ? -12.93 6.465 3.445 1 98.75 90 VAL A CA 1
ATOM 699 C C . VAL A 1 90 ? -12.484 5.047 3.783 1 98.75 90 VAL A C 1
ATOM 701 O O . VAL A 1 90 ? -12.844 4.508 4.832 1 98.75 90 VAL A O 1
ATOM 704 N N . TYR A 1 91 ? -11.75 4.488 2.854 1 98.38 91 TYR A N 1
ATOM 705 C CA . TYR A 1 91 ? -11.18 3.164 3.07 1 98.38 91 TYR A CA 1
ATOM 706 C C . TYR A 1 91 ? -9.656 3.205 2.971 1 98.38 91 TYR A C 1
ATOM 708 O O . TYR A 1 91 ? -9.102 3.775 2.027 1 98.38 91 TYR A O 1
ATOM 716 N N . ALA A 1 92 ? -8.977 2.607 3.943 1 98.81 92 ALA A N 1
ATOM 717 C CA . ALA A 1 92 ? -7.527 2.434 3.857 1 98.81 92 ALA A CA 1
ATOM 718 C C . ALA A 1 92 ? -7.129 0.986 4.129 1 98.81 92 ALA A C 1
ATOM 720 O O . ALA A 1 92 ? -7.473 0.428 5.176 1 98.81 92 ALA A O 1
ATOM 721 N N . ASN A 1 93 ? -6.473 0.428 3.109 1 98.56 93 ASN A N 1
ATOM 722 C CA . ASN A 1 93 ? -5.871 -0.886 3.303 1 98.56 93 ASN A CA 1
ATOM 723 C C . ASN A 1 93 ? -4.691 -0.826 4.27 1 98.56 93 ASN A C 1
ATOM 725 O O . ASN A 1 93 ? -4.48 0.192 4.934 1 98.56 93 ASN A O 1
ATOM 729 N N . PHE A 1 94 ? -3.918 -1.852 4.453 1 98.69 94 PHE A N 1
ATOM 730 C CA . PHE A 1 94 ? -2.898 -2.049 5.477 1 98.69 94 PHE A CA 1
ATOM 731 C C . PHE A 1 94 ? -1.836 -0.959 5.402 1 98.69 94 PHE A C 1
ATOM 733 O O . PHE A 1 94 ? -1.384 -0.601 4.312 1 98.69 94 PHE A O 1
ATOM 740 N N . GLY A 1 95 ? -1.4 -0.453 6.555 1 98.75 95 GLY A N 1
ATOM 741 C CA . GLY A 1 95 ? -0.137 0.26 6.656 1 98.75 95 GLY A CA 1
ATOM 742 C C . GLY A 1 95 ? -0.243 1.721 6.262 1 98.75 95 GLY A C 1
ATOM 743 O O . GLY A 1 95 ? 0.74 2.324 5.824 1 98.75 95 GLY A O 1
ATOM 744 N N . LEU A 1 96 ? -1.406 2.324 6.355 1 98.94 96 LEU A N 1
ATOM 745 C CA . LEU A 1 96 ? -1.499 3.766 6.156 1 98.94 96 LEU A CA 1
ATOM 746 C C . LEU A 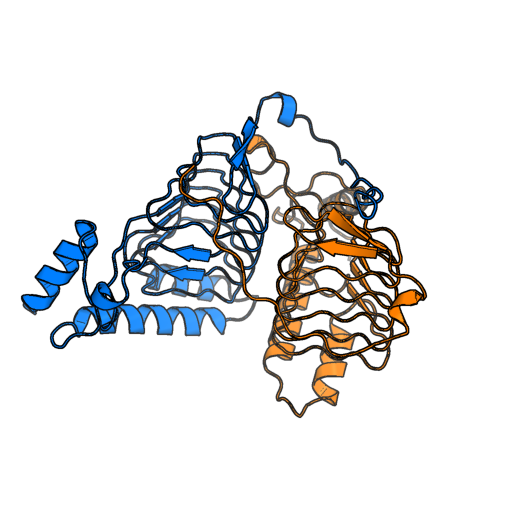1 96 ? -0.615 4.512 7.148 1 98.94 96 LEU A C 1
ATOM 748 O O . LEU A 1 96 ? -0.646 4.227 8.352 1 98.94 96 LEU A O 1
ATOM 752 N N . THR A 1 97 ? 0.245 5.379 6.613 1 98.94 97 THR A N 1
ATOM 753 C CA . THR A 1 97 ? 1.147 6.184 7.43 1 98.94 97 THR A CA 1
ATOM 754 C C . THR A 1 97 ? 0.904 7.672 7.203 1 98.94 97 THR A C 1
ATOM 756 O O . THR A 1 97 ? 1.006 8.156 6.07 1 98.94 97 THR A O 1
ATOM 759 N N . LEU A 1 98 ? 0.592 8.398 8.305 1 98.94 98 LEU A N 1
ATOM 760 C CA . LEU A 1 98 ? 0.295 9.82 8.25 1 98.94 98 LEU A CA 1
ATOM 761 C C . LEU A 1 98 ? 1.284 10.617 9.094 1 98.94 98 LEU A C 1
ATOM 763 O O . LEU A 1 98 ? 1.26 10.539 10.32 1 98.94 98 LEU A O 1
ATOM 767 N N . VAL A 1 99 ? 2.193 11.305 8.398 1 98.81 99 VAL A N 1
ATOM 768 C CA . VAL A 1 99 ? 3.037 12.289 9.07 1 98.81 99 VAL A CA 1
ATOM 769 C C . VAL A 1 99 ? 2.324 13.633 9.117 1 98.81 99 VAL A C 1
ATOM 771 O O . VAL A 1 99 ? 2.545 14.492 8.258 1 98.81 99 VAL A O 1
ATOM 774 N N . ASP A 1 100 ? 1.508 13.797 10.133 1 98.69 100 ASP A N 1
ATOM 775 C CA . ASP A 1 100 ? 0.506 14.859 10.188 1 98.69 100 ASP A CA 1
ATOM 776 C C . ASP A 1 100 ? 0.925 15.953 11.164 1 98.69 100 ASP A C 1
ATOM 778 O O . ASP A 1 100 ? 0.142 16.359 12.031 1 98.69 100 ASP A O 1
ATOM 782 N N . ASP A 1 101 ? 2.121 16.5 10.953 1 98.06 101 ASP A N 1
ATOM 783 C CA . ASP A 1 101 ? 2.578 17.625 11.766 1 98.06 101 ASP A CA 1
ATOM 784 C C . ASP A 1 101 ? 1.655 18.828 11.609 1 98.06 101 ASP A C 1
ATOM 786 O O . ASP A 1 101 ? 1.545 19.656 12.516 1 98.06 101 ASP A O 1
ATOM 790 N N . VAL A 1 102 ? 1.08 19.047 10.453 1 98.25 102 VAL A N 1
ATOM 791 C CA . VAL A 1 102 ? -0.036 19.969 10.211 1 98.25 102 VAL A CA 1
ATOM 792 C C . VAL A 1 102 ? -1.18 19.219 9.539 1 98.25 102 VAL A C 1
ATOM 794 O O . VAL A 1 102 ? -1.139 17.984 9.422 1 98.25 102 VAL A O 1
ATOM 797 N N . GLU A 1 103 ? -2.203 19.875 9.023 1 98.75 103 GLU A N 1
ATOM 798 C CA . GLU A 1 103 ? -3.496 19.297 8.664 1 98.75 103 GLU A CA 1
ATOM 799 C C . GLU A 1 103 ? -3.371 18.359 7.473 1 98.75 103 GLU A C 1
ATOM 801 O O . GLU A 1 103 ? -2.676 18.672 6.5 1 98.75 103 GLU A O 1
ATOM 806 N N . VAL A 1 104 ? -3.994 17.281 7.594 1 98.94 104 VAL A N 1
ATOM 807 C CA . VAL A 1 104 ? -4.305 16.375 6.492 1 98.94 104 VAL A CA 1
ATOM 808 C C . VAL A 1 104 ? -5.816 16.312 6.285 1 98.94 104 VAL A C 1
ATOM 810 O O . VAL A 1 104 ? -6.555 15.914 7.188 1 98.94 104 VAL A O 1
ATOM 813 N N . PHE A 1 105 ? -6.281 16.703 5.113 1 98.94 105 PHE A N 1
ATOM 814 C CA . PHE A 1 105 ? -7.695 16.656 4.77 1 98.94 105 PHE A CA 1
ATOM 815 C C . PHE A 1 105 ? -7.965 15.578 3.732 1 98.94 105 PHE A C 1
ATOM 817 O O . PHE A 1 105 ? -7.387 15.594 2.645 1 98.94 105 PH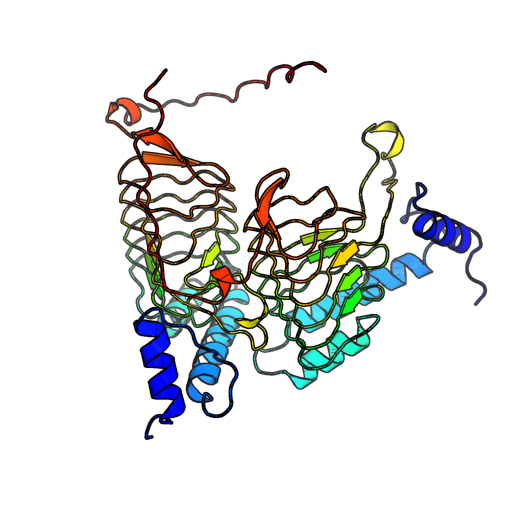E A O 1
ATOM 824 N N . VAL A 1 106 ? -8.789 14.656 4.062 1 99 106 VAL A N 1
ATOM 825 C CA . VAL A 1 106 ? -9.234 13.609 3.152 1 99 106 VAL A CA 1
ATOM 826 C C . VAL A 1 106 ? -10.734 13.727 2.924 1 99 106 VAL A C 1
ATOM 828 O O . VAL A 1 106 ? -11.516 13.711 3.879 1 99 106 VAL A O 1
ATOM 831 N N . GLY A 1 107 ? -11.148 13.852 1.69 1 98.94 107 GLY A N 1
ATOM 832 C CA . GLY A 1 107 ? -12.555 13.977 1.342 1 98.94 107 GLY A CA 1
ATOM 833 C C . GLY A 1 107 ? -13.32 12.672 1.463 1 98.94 107 GLY A C 1
ATOM 834 O O . GLY A 1 107 ? -12.891 11.758 2.166 1 98.94 107 GLY A O 1
ATOM 835 N N . ASP A 1 108 ? -14.516 12.625 0.802 1 98.88 108 ASP A N 1
ATOM 836 C CA . ASP A 1 108 ? -15.422 11.477 0.859 1 98.88 108 ASP A CA 1
ATOM 837 C C . ASP A 1 108 ? -15.031 10.422 -0.177 1 98.88 108 ASP A C 1
ATOM 839 O O . ASP A 1 108 ? -14.602 10.758 -1.28 1 98.88 108 ASP A O 1
ATOM 843 N N . ARG A 1 109 ? -15.164 9.086 0.202 1 98.56 109 ARG A N 1
ATOM 844 C CA . ARG A 1 109 ? -15.031 7.961 -0.719 1 98.56 109 ARG A CA 1
ATOM 845 C C . ARG A 1 109 ? -13.625 7.895 -1.305 1 98.56 109 ARG A C 1
ATOM 847 O O . ARG A 1 109 ? -13.453 7.602 -2.49 1 98.56 109 ARG A O 1
ATOM 854 N N . VAL A 1 110 ? -12.703 8.344 -0.502 1 98.88 110 VAL A N 1
ATOM 855 C CA . VAL A 1 110 ? -11.305 8.172 -0.863 1 98.88 110 VAL A CA 1
ATOM 856 C C . VAL A 1 110 ? -10.836 6.766 -0.495 1 98.88 110 VAL A C 1
ATOM 858 O O . VAL A 1 110 ? -11.211 6.234 0.552 1 98.88 110 VAL A O 1
ATOM 861 N N . MET A 1 111 ? -10.055 6.184 -1.387 1 98.88 111 MET A N 1
ATOM 862 C CA . MET A 1 111 ? -9.508 4.852 -1.152 1 98.88 111 MET A CA 1
ATOM 863 C C . MET A 1 111 ? -7.984 4.883 -1.155 1 98.88 111 MET A C 1
ATOM 865 O O . MET A 1 111 ? -7.371 5.414 -2.084 1 98.88 111 MET A O 1
ATOM 869 N N . PHE A 1 112 ? -7.363 4.316 -0.056 1 98.88 112 PHE A N 1
ATOM 870 C CA . PHE A 1 112 ? -5.922 4.102 0.036 1 98.88 112 PHE A CA 1
ATOM 871 C C . PHE A 1 112 ? -5.59 2.621 -0.072 1 98.88 112 PHE A C 1
ATOM 873 O O . PHE A 1 112 ? -6.035 1.816 0.749 1 98.88 112 PHE A O 1
ATOM 880 N N . ALA A 1 113 ? -4.824 2.262 -1.089 1 98.88 113 ALA A N 1
ATOM 881 C CA . ALA A 1 113 ? -4.289 0.904 -1.16 1 98.88 113 ALA A CA 1
ATOM 882 C C . ALA A 1 113 ? -3.225 0.676 -0.09 1 98.88 113 ALA A C 1
ATOM 884 O O . ALA A 1 113 ? -3.018 1.525 0.779 1 98.88 113 ALA A O 1
ATOM 885 N N . PRO A 1 114 ? -2.621 -0.526 -0.035 1 98.88 114 PRO A N 1
ATOM 886 C CA . PRO A 1 114 ? -1.703 -0.84 1.062 1 98.88 114 PRO A CA 1
ATOM 887 C C . PRO A 1 114 ? -0.487 0.083 1.096 1 98.88 114 PRO A C 1
ATOM 889 O O . PRO A 1 114 ? 0.066 0.42 0.046 1 98.88 114 PRO A O 1
ATOM 892 N N . HIS A 1 115 ? -0.043 0.455 2.332 1 98.88 115 HIS A N 1
ATOM 893 C CA . HIS A 1 115 ? 1.248 1.057 2.646 1 98.88 115 HIS A CA 1
ATOM 894 C C . HIS A 1 115 ? 1.41 2.406 1.954 1 98.88 115 HIS A C 1
ATOM 896 O O . HIS A 1 115 ? 2.498 2.736 1.476 1 98.88 115 HIS A O 1
ATOM 902 N N . VAL A 1 116 ? 0.32 3.156 1.856 1 98.94 116 VAL A N 1
ATOM 903 C CA . VAL A 1 116 ? 0.379 4.539 1.391 1 98.94 116 VAL A CA 1
ATOM 904 C C . VAL A 1 116 ? 0.915 5.438 2.504 1 98.94 116 VAL A C 1
ATOM 906 O O . VAL A 1 116 ? 0.569 5.258 3.674 1 98.94 116 VAL A O 1
ATOM 909 N N . THR A 1 117 ? 1.78 6.383 2.137 1 98.94 117 THR A N 1
ATOM 910 C CA . THR A 1 117 ? 2.289 7.395 3.055 1 98.94 117 THR A CA 1
ATOM 911 C C . THR A 1 117 ? 1.828 8.789 2.635 1 98.94 117 THR A C 1
ATOM 913 O O . THR A 1 117 ? 1.924 9.148 1.461 1 98.94 117 THR A O 1
ATOM 916 N N . VAL A 1 118 ? 1.256 9.539 3.551 1 99 118 VAL A N 1
ATOM 917 C CA . VAL A 1 118 ? 0.953 10.953 3.396 1 99 118 VAL A CA 1
ATOM 918 C C . VAL A 1 118 ? 1.794 11.773 4.375 1 99 118 VAL A C 1
ATOM 920 O O . VAL A 1 118 ? 1.688 11.602 5.59 1 99 118 VAL A O 1
ATOM 923 N N . SER A 1 119 ? 2.646 12.641 3.854 1 98.94 119 SER A N 1
ATOM 924 C CA . SER A 1 119 ? 3.512 13.453 4.711 1 98.94 119 SER A CA 1
ATOM 925 C C . SER A 1 119 ? 3.258 14.938 4.508 1 98.94 119 SER A C 1
ATOM 927 O O . SER A 1 119 ? 3.262 15.43 3.373 1 98.94 119 SER A O 1
ATOM 929 N N . THR A 1 120 ? 3.08 15.648 5.613 1 98.88 120 THR A N 1
ATOM 930 C CA . THR A 1 120 ? 2.945 17.109 5.566 1 98.88 120 THR A CA 1
ATOM 931 C C . THR A 1 120 ? 4.281 17.781 5.859 1 98.88 120 THR A C 1
ATOM 933 O O . THR A 1 120 ? 4.375 19 5.859 1 98.88 120 THR A O 1
ATOM 936 N N . THR A 1 121 ? 5.324 16.953 6.074 1 98.5 121 THR A N 1
ATOM 937 C CA . THR A 1 121 ? 6.531 17.516 6.66 1 98.5 121 THR A CA 1
ATOM 938 C C . THR A 1 121 ? 7.762 17.141 5.836 1 98.5 121 THR A C 1
ATOM 940 O O . THR A 1 121 ? 7.879 16.016 5.363 1 98.5 121 THR A O 1
ATOM 943 N N . GLY A 1 122 ? 8.602 18.141 5.594 1 97.94 122 GLY A N 1
ATOM 944 C CA . GLY A 1 122 ? 9.914 17.969 4.984 1 97.94 122 GLY A CA 1
ATOM 945 C C . GLY A 1 122 ? 11.016 18.688 5.738 1 97.94 122 GLY A C 1
ATOM 946 O O . GLY A 1 122 ? 10.758 19.344 6.758 1 97.94 122 GLY A O 1
ATOM 947 N N . HIS A 1 123 ? 12.258 18.469 5.324 1 98.06 123 HIS A N 1
ATOM 948 C CA . HIS A 1 123 ? 13.414 19.141 5.902 1 98.06 123 HIS A CA 1
ATOM 949 C C . HIS A 1 123 ? 14.117 20.016 4.867 1 98.06 123 HIS A C 1
ATOM 951 O O . HIS A 1 123 ? 14.109 19.703 3.676 1 98.06 123 HIS A O 1
ATOM 957 N N . PRO A 1 124 ? 14.75 21.094 5.363 1 97.5 124 PRO A N 1
ATOM 958 C CA . PRO A 1 124 ? 15.609 21.828 4.434 1 97.5 124 PRO A CA 1
ATOM 959 C C . PRO A 1 124 ? 16.781 21 3.928 1 97.5 124 PRO A C 1
ATOM 961 O O . PRO A 1 124 ? 17.312 20.156 4.664 1 97.5 124 PRO A O 1
ATOM 964 N N . VAL A 1 125 ? 17.25 21.219 2.664 1 96.94 125 VAL A N 1
ATOM 965 C CA . VAL A 1 125 ? 18.203 20.328 1.986 1 96.94 125 VAL A CA 1
ATOM 966 C C . VAL A 1 125 ? 19.578 20.484 2.602 1 96.94 125 VAL A C 1
ATOM 968 O O . VAL A 1 125 ? 20.312 19.5 2.771 1 96.94 125 VAL A O 1
ATOM 971 N N . HIS A 1 126 ? 19.922 21.766 2.945 1 98.06 126 HIS A N 1
ATOM 972 C CA . HIS A 1 126 ? 21.266 21.969 3.488 1 98.06 126 HIS A CA 1
ATOM 973 C C . HIS A 1 126 ? 21.375 21.422 4.91 1 98.06 126 HIS A C 1
ATOM 975 O O . HIS A 1 126 ? 20.562 21.797 5.777 1 98.06 126 HIS A O 1
ATOM 981 N N . PRO A 1 127 ? 22.328 20.562 5.113 1 97.69 127 PRO A N 1
ATOM 982 C CA . PRO A 1 127 ? 22.406 19.922 6.43 1 97.69 127 PRO A CA 1
ATOM 983 C C . PRO A 1 127 ? 22.578 20.922 7.566 1 97.69 127 PRO A C 1
ATOM 985 O O . PRO A 1 127 ? 22.172 20.656 8.703 1 97.69 127 PRO A O 1
ATOM 988 N N . ASP A 1 128 ? 23.078 22.141 7.277 1 97.44 128 ASP A N 1
ATOM 989 C CA . ASP A 1 128 ? 23.266 23.156 8.312 1 97.44 128 ASP A CA 1
ATOM 990 C C . ASP A 1 128 ? 21.922 23.625 8.859 1 97.44 128 ASP A C 1
ATOM 992 O O . ASP A 1 128 ? 21.828 24.078 10.008 1 97.44 128 ASP A O 1
ATOM 996 N N . LEU A 1 129 ? 20.922 23.547 8.062 1 97.12 129 LEU A N 1
ATOM 997 C CA . LEU A 1 129 ? 19.609 24.047 8.453 1 97.12 129 LEU A CA 1
ATOM 998 C C . LEU A 1 129 ? 18.812 22.984 9.211 1 97.12 129 LEU A C 1
ATOM 1000 O O . LEU A 1 129 ? 17.797 23.281 9.82 1 97.12 129 LEU A O 1
ATOM 1004 N N . ARG A 1 130 ? 19.297 21.672 9.258 1 96 130 ARG A N 1
ATOM 1005 C CA . ARG A 1 130 ? 18.422 20.641 9.82 1 96 130 ARG A CA 1
ATOM 1006 C C . ARG A 1 130 ? 19.172 19.797 10.844 1 96 130 ARG A C 1
ATOM 1008 O O . ARG A 1 130 ? 18.734 18.688 11.188 1 96 130 ARG A O 1
ATOM 1015 N N . ARG A 1 131 ? 20.25 20.234 11.383 1 94.38 131 ARG A N 1
ATOM 1016 C CA . ARG A 1 131 ? 21.047 19.484 12.344 1 94.38 131 ARG A CA 1
ATOM 1017 C C . ARG A 1 131 ? 20.266 19.219 13.625 1 94.38 131 ARG A C 1
ATOM 1019 O O . ARG A 1 131 ? 20.453 18.172 14.266 1 94.38 131 ARG A O 1
ATOM 1026 N N . ASP A 1 132 ? 19.438 20.109 13.938 1 92.12 132 ASP A N 1
ATOM 1027 C CA . ASP A 1 132 ? 18.672 19.953 15.18 1 92.12 132 ASP A CA 1
ATOM 1028 C C . ASP A 1 132 ? 17.297 19.375 14.906 1 92.12 132 ASP A C 1
ATOM 1030 O O . ASP A 1 132 ? 16.391 19.453 15.742 1 92.12 132 ASP A O 1
ATOM 1034 N N . GLY A 1 133 ? 17.094 18.969 13.641 1 95.25 133 GLY A N 1
ATOM 1035 C CA . GLY A 1 133 ? 15.805 18.391 13.281 1 95.25 133 GLY A CA 1
ATOM 1036 C C . GLY A 1 133 ? 14.836 19.391 12.703 1 95.25 133 GLY A C 1
ATOM 1037 O O . GLY A 1 133 ? 13.633 19.125 12.609 1 95.25 133 GLY A O 1
ATOM 1038 N N . THR A 1 134 ? 15.367 20.594 12.406 1 96.12 134 THR A N 1
ATOM 1039 C CA . THR A 1 134 ? 14.539 21.641 11.82 1 96.12 134 THR A CA 1
ATOM 1040 C C . THR A 1 134 ? 13.805 21.125 10.586 1 96.12 134 THR A C 1
ATOM 1042 O O . THR A 1 134 ? 14.391 20.422 9.766 1 96.12 134 THR A O 1
ATOM 1045 N N . GLN A 1 135 ? 12.523 21.547 10.508 1 98 135 GLN A N 1
ATOM 1046 C CA . GLN A 1 135 ? 11.641 21.094 9.445 1 98 135 GLN A CA 1
ATOM 1047 C C . GLN A 1 135 ? 10.633 22.172 9.062 1 98 135 GLN A C 1
ATOM 1049 O O . GLN A 1 135 ? 10.586 23.234 9.68 1 98 135 GLN A O 1
ATOM 1054 N N . PHE A 1 136 ? 10.023 21.906 7.918 1 98.06 136 PHE A N 1
ATOM 1055 C CA . PHE A 1 136 ? 8.844 22.672 7.52 1 98.06 136 PHE A CA 1
ATOM 1056 C C . PHE A 1 136 ? 7.641 21.75 7.352 1 98.06 136 PHE A C 1
ATOM 1058 O O . PHE A 1 136 ? 7.793 20.531 7.227 1 98.06 136 PHE A O 1
ATOM 1065 N N . SER A 1 137 ? 6.438 22.328 7.41 1 98.56 137 SER A N 1
ATOM 1066 C CA . SER A 1 137 ? 5.211 21.562 7.219 1 98.56 137 SER A CA 1
ATOM 1067 C C . SER A 1 137 ? 4.211 22.328 6.352 1 98.56 137 SER A C 1
ATOM 1069 O O . SER A 1 137 ? 4.129 23.547 6.426 1 98.56 137 SER A O 1
ATOM 1071 N N . ALA A 1 138 ? 3.557 21.609 5.512 1 98.81 138 ALA A N 1
ATOM 1072 C CA . ALA A 1 138 ? 2.512 22.141 4.641 1 98.81 138 ALA A CA 1
ATOM 1073 C C . ALA A 1 138 ? 1.352 21.156 4.516 1 98.81 138 ALA A C 1
ATOM 1075 O O . ALA A 1 138 ? 1.564 19.953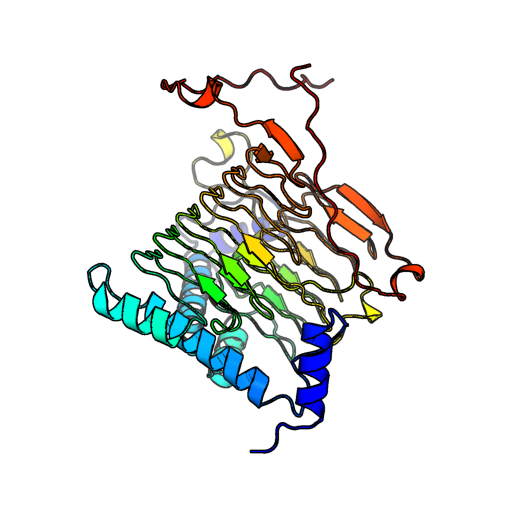 4.293 1 98.81 138 ALA A O 1
ATOM 1076 N N . PRO A 1 139 ? 0.1 21.688 4.645 1 98.88 139 PRO A N 1
ATOM 1077 C CA . PRO A 1 139 ? -1.058 20.781 4.637 1 98.88 139 PRO A CA 1
ATOM 1078 C C . PRO A 1 139 ? -1.194 20.016 3.328 1 98.88 139 PRO A C 1
ATOM 1080 O O . PRO A 1 139 ? -0.837 20.516 2.264 1 98.88 139 PRO A O 1
ATOM 1083 N N . VAL A 1 140 ? -1.679 18.797 3.443 1 98.94 140 VAL A N 1
ATOM 1084 C CA . VAL A 1 140 ? -2.02 17.953 2.295 1 98.94 140 VAL A CA 1
ATOM 1085 C C . VAL A 1 140 ? -3.537 17.828 2.189 1 98.94 140 VAL A C 1
ATOM 1087 O O . VAL A 1 140 ? -4.223 17.672 3.203 1 98.94 140 VAL A O 1
ATOM 1090 N N . ARG A 1 141 ? -4.055 17.875 0.957 1 99 141 ARG A N 1
ATOM 1091 C CA . ARG A 1 141 ? -5.48 17.719 0.705 1 99 141 ARG A CA 1
ATOM 1092 C C . ARG A 1 141 ? -5.738 16.656 -0.352 1 99 141 ARG A C 1
ATOM 1094 O O . ARG A 1 141 ? -5.168 16.703 -1.443 1 99 141 ARG A O 1
ATOM 1101 N N . ILE A 1 142 ? -6.477 15.68 -0.029 1 99 142 ILE A N 1
ATOM 1102 C CA . ILE A 1 142 ? -6.961 14.648 -0.94 1 99 142 ILE A CA 1
ATOM 1103 C C . ILE A 1 142 ? -8.469 14.789 -1.125 1 99 142 ILE A C 1
ATOM 1105 O O . ILE A 1 142 ? -9.234 14.617 -0.173 1 99 142 ILE A O 1
ATOM 1109 N N . GLU A 1 143 ? -8.914 15.047 -2.314 1 98.94 143 GLU A N 1
ATOM 1110 C CA . GLU A 1 143 ? -10.312 15.398 -2.551 1 98.94 143 GLU A CA 1
ATOM 1111 C C . GLU A 1 143 ? -11.164 14.156 -2.77 1 98.94 143 GLU A C 1
ATOM 1113 O O . GLU A 1 143 ? -10.648 13.031 -2.768 1 98.94 143 GLU A O 1
ATOM 1118 N N . ASP A 1 144 ? -12.523 14.383 -2.98 1 98.94 144 ASP A N 1
ATOM 1119 C CA . ASP A 1 144 ? -13.5 13.305 -3.027 1 98.94 144 ASP A CA 1
ATOM 1120 C C . ASP A 1 144 ? -13.18 12.32 -4.152 1 98.94 144 ASP A C 1
ATOM 1122 O O . ASP A 1 144 ? -12.75 12.719 -5.23 1 98.94 144 ASP A O 1
ATOM 1126 N N . ASP A 1 145 ? -13.344 11.016 -3.895 1 98.88 145 ASP A N 1
ATOM 1127 C CA . ASP A 1 145 ? -13.383 9.961 -4.902 1 98.88 145 ASP A CA 1
ATOM 1128 C C . ASP A 1 145 ? -11.984 9.672 -5.445 1 98.88 145 ASP A C 1
ATOM 1130 O O . ASP A 1 145 ? -11.836 9.102 -6.527 1 98.88 145 ASP A O 1
ATOM 1134 N N . VAL A 1 146 ? -10.961 10.086 -4.746 1 98.94 146 VAL A N 1
ATOM 1135 C CA . VAL A 1 146 ? -9.594 9.773 -5.145 1 98.94 146 VAL A CA 1
ATOM 1136 C C . VAL A 1 146 ? -9.258 8.336 -4.762 1 98.94 146 VAL A C 1
ATOM 1138 O O . VAL A 1 146 ? -9.688 7.844 -3.717 1 98.94 146 VAL A O 1
ATOM 1141 N N . TRP A 1 147 ? -8.531 7.676 -5.645 1 98.94 147 TRP A N 1
ATOM 1142 C CA . TRP A 1 147 ? -7.957 6.363 -5.379 1 98.94 147 TRP A CA 1
ATOM 1143 C C . TRP A 1 147 ? -6.434 6.418 -5.43 1 98.94 147 TRP A C 1
ATOM 1145 O O . TRP A 1 147 ? -5.852 6.777 -6.453 1 98.94 147 TRP A O 1
ATOM 1155 N N . ILE A 1 148 ? -5.785 6.039 -4.305 1 98.94 148 ILE A N 1
ATOM 1156 C CA . ILE A 1 148 ? -4.328 6.074 -4.215 1 98.94 148 ILE A CA 1
ATOM 1157 C C . ILE A 1 148 ? -3.779 4.648 -4.176 1 98.94 148 ILE A C 1
ATOM 1159 O O . ILE A 1 148 ? -4.07 3.891 -3.25 1 98.94 148 ILE A O 1
ATOM 1163 N N . GLY A 1 149 ? -2.926 4.332 -5.113 1 98.81 149 GLY A N 1
ATOM 1164 C CA . GLY A 1 149 ? -2.396 2.986 -5.281 1 98.81 149 GLY A CA 1
ATOM 1165 C C . GLY A 1 149 ? -1.386 2.605 -4.215 1 98.81 149 GLY A C 1
ATOM 1166 O O . GLY A 1 149 ? -0.873 3.471 -3.502 1 98.81 149 GLY A O 1
ATOM 1167 N N . ALA A 1 150 ? -1.12 1.334 -4.191 1 98.81 150 ALA A N 1
ATOM 1168 C CA . ALA A 1 150 ? -0.281 0.747 -3.15 1 98.81 150 ALA A CA 1
ATOM 1169 C C . ALA A 1 150 ? 1.116 1.358 -3.162 1 98.81 150 ALA A C 1
ATOM 1171 O O . ALA A 1 150 ? 1.709 1.55 -4.227 1 98.81 150 ALA A O 1
ATOM 1172 N N . GLY A 1 151 ? 1.62 1.673 -1.922 1 98.75 151 GLY A N 1
ATOM 1173 C CA . GLY A 1 151 ? 2.996 2.115 -1.758 1 98.75 151 GLY A CA 1
ATOM 1174 C C . GLY A 1 151 ? 3.225 3.541 -2.223 1 98.75 151 GLY A C 1
ATOM 1175 O O . GLY A 1 151 ? 4.359 4.023 -2.225 1 98.75 151 GLY A O 1
ATOM 1176 N N . ALA A 1 152 ? 2.201 4.23 -2.635 1 98.94 152 ALA A N 1
ATOM 1177 C CA . ALA A 1 152 ? 2.367 5.605 -3.104 1 98.94 152 ALA A CA 1
ATOM 1178 C C . ALA A 1 152 ? 2.666 6.551 -1.943 1 98.94 152 ALA A C 1
ATOM 1180 O O . ALA A 1 152 ? 2.33 6.258 -0.793 1 98.94 152 ALA A O 1
ATOM 1181 N N . GLN A 1 153 ? 3.316 7.652 -2.264 1 98.88 153 GLN A N 1
ATOM 1182 C CA . GLN A 1 153 ? 3.686 8.695 -1.31 1 98.88 153 GLN A CA 1
ATOM 1183 C C . GLN A 1 153 ? 3.152 10.055 -1.746 1 98.88 153 GLN A C 1
ATOM 1185 O O . GLN A 1 153 ? 3.41 10.5 -2.867 1 98.88 153 GLN A O 1
ATOM 1190 N N . ILE A 1 154 ? 2.391 10.688 -0.884 1 99 154 ILE A N 1
ATOM 1191 C CA . ILE A 1 154 ? 1.912 12.047 -1.109 1 99 154 ILE A CA 1
ATOM 1192 C C . ILE A 1 154 ? 2.742 13.023 -0.286 1 99 154 ILE A C 1
ATOM 1194 O O . ILE A 1 154 ? 2.781 12.938 0.944 1 99 154 ILE A O 1
ATOM 1198 N N . MET A 1 155 ? 3.404 13.977 -0.918 1 98.94 155 MET A N 1
ATOM 1199 C CA . MET A 1 155 ? 4.418 14.812 -0.274 1 98.94 155 MET A CA 1
ATOM 1200 C C . MET A 1 155 ? 3.801 16.094 0.265 1 98.94 155 MET A C 1
ATOM 1202 O O . MET A 1 155 ? 2.633 16.391 0.003 1 98.94 155 MET A O 1
ATOM 1206 N N . PRO A 1 156 ? 4.562 16.906 1.014 1 98.88 156 PRO A N 1
ATOM 1207 C CA . PRO A 1 156 ? 4.02 18.062 1.734 1 98.88 156 PRO A CA 1
ATOM 1208 C C . PRO A 1 156 ? 3.389 19.094 0.804 1 98.88 156 PRO A C 1
ATOM 1210 O O . PRO A 1 156 ? 3.975 19.438 -0.224 1 98.88 156 PRO A O 1
ATOM 1213 N N . GLY A 1 157 ? 2.217 19.531 1.158 1 98.88 157 GLY A N 1
ATOM 1214 C CA . GLY A 1 157 ? 1.601 20.656 0.476 1 98.88 157 GLY A CA 1
ATOM 1215 C C . GLY A 1 157 ? 0.753 20.25 -0.713 1 98.88 157 GLY A C 1
ATOM 1216 O O . GLY A 1 157 ? 0.048 21.078 -1.296 1 98.88 157 GLY A O 1
ATOM 1217 N N . VAL A 1 158 ? 0.721 19 -1.093 1 98.94 158 VAL A N 1
ATOM 1218 C CA . VAL A 1 158 ? 0.099 18.531 -2.322 1 98.94 158 VAL A CA 1
ATOM 1219 C C . VAL A 1 158 ? -1.417 18.484 -2.15 1 98.94 158 VAL A C 1
ATOM 1221 O O . VAL A 1 158 ? -1.917 18.078 -1.096 1 98.94 158 VAL A O 1
ATOM 1224 N N . THR A 1 159 ? -2.1 18.875 -3.176 1 99 159 THR A N 1
ATOM 1225 C CA . THR A 1 159 ? -3.52 18.578 -3.348 1 99 159 THR A CA 1
ATOM 1226 C C . THR A 1 159 ? -3.73 17.547 -4.449 1 99 159 THR A C 1
ATOM 1228 O O . THR A 1 159 ? -3.211 17.688 -5.555 1 99 159 THR A O 1
ATOM 1231 N N . VAL A 1 160 ? -4.41 16.484 -4.117 1 99 160 VAL A N 1
ATOM 1232 C CA . VAL A 1 160 ? -4.836 15.531 -5.133 1 99 160 VAL A CA 1
ATOM 1233 C C . VAL A 1 160 ? -6.285 15.797 -5.523 1 99 160 VAL A C 1
ATOM 1235 O O . VAL A 1 160 ? -7.195 15.648 -4.703 1 99 160 VAL A O 1
ATOM 1238 N N . GLY A 1 161 ? -6.512 16.078 -6.773 1 98.94 161 GLY A N 1
ATOM 1239 C CA . GLY A 1 161 ? -7.809 16.547 -7.246 1 98.94 161 GLY A CA 1
ATOM 1240 C C . GLY A 1 161 ? -8.859 15.445 -7.27 1 98.94 161 GLY A C 1
ATOM 1241 O O . GLY A 1 161 ? -8.531 14.273 -7.473 1 98.94 161 GLY A O 1
ATOM 1242 N N . ARG A 1 162 ? -10.109 15.883 -7.23 1 98.88 162 ARG A N 1
ATOM 1243 C CA . ARG A 1 162 ? -11.258 15 -7.094 1 98.88 162 ARG A CA 1
ATOM 1244 C C . ARG A 1 162 ? -11.281 13.945 -8.195 1 98.88 162 ARG A C 1
ATOM 1246 O O . ARG A 1 162 ? -11.023 14.258 -9.359 1 98.88 162 ARG A O 1
ATOM 1253 N N . GLY A 1 163 ? -11.516 12.734 -7.805 1 98.88 163 GLY A N 1
ATOM 1254 C CA . GLY A 1 163 ? -11.781 11.656 -8.75 1 98.88 163 GLY A CA 1
ATOM 1255 C C . GLY A 1 163 ? -10.523 11.086 -9.359 1 98.88 163 GLY A C 1
ATOM 1256 O O . GLY A 1 163 ? -10.586 10.141 -10.156 1 98.88 163 GLY A O 1
ATOM 1257 N N . SER A 1 164 ? -9.375 11.555 -9.016 1 98.94 164 SER A N 1
ATOM 1258 C CA . SER A 1 164 ? -8.133 11.148 -9.664 1 98.94 164 SER A CA 1
ATOM 1259 C C . SER A 1 164 ? -7.621 9.828 -9.102 1 98.94 164 SER A C 1
ATOM 1261 O O . SER A 1 164 ? -8.086 9.367 -8.055 1 98.94 164 SER A O 1
ATOM 1263 N N . VAL A 1 165 ? -6.75 9.227 -9.875 1 98.94 165 VAL A N 1
ATOM 1264 C CA . VAL A 1 165 ? -6.098 7.98 -9.5 1 98.94 165 VAL A CA 1
ATOM 1265 C C . VAL A 1 165 ? -4.586 8.172 -9.469 1 98.94 165 VAL A C 1
ATOM 1267 O O . VAL A 1 165 ? -3.998 8.68 -10.422 1 98.94 165 VAL A O 1
ATOM 1270 N N . VAL A 1 166 ? -3.988 7.836 -8.336 1 98.94 166 VAL A N 1
ATOM 1271 C CA . VAL A 1 166 ? -2.535 7.777 -8.211 1 98.94 166 VAL A CA 1
ATOM 1272 C C . VAL A 1 166 ? -2.064 6.328 -8.328 1 98.94 166 VAL A C 1
ATOM 1274 O O . VAL A 1 166 ? -2.455 5.477 -7.523 1 98.94 166 VAL A O 1
ATOM 1277 N N . GLY A 1 167 ? -1.234 6.051 -9.289 1 98.81 167 GLY A N 1
ATOM 1278 C CA . GLY A 1 167 ? -0.747 4.695 -9.492 1 98.81 167 GLY A CA 1
ATOM 1279 C C . GLY A 1 167 ? 0.11 4.191 -8.344 1 98.81 167 GLY A C 1
ATOM 1280 O O . GLY A 1 167 ? 0.679 4.984 -7.594 1 98.81 167 GLY A O 1
ATOM 1281 N N . ALA A 1 168 ? 0.167 2.877 -8.273 1 98.75 168 ALA A N 1
ATOM 1282 C CA . ALA A 1 168 ? 0.978 2.234 -7.238 1 98.75 168 ALA A CA 1
ATOM 1283 C C . ALA A 1 168 ? 2.432 2.686 -7.324 1 98.75 168 ALA A C 1
ATOM 1285 O O . ALA A 1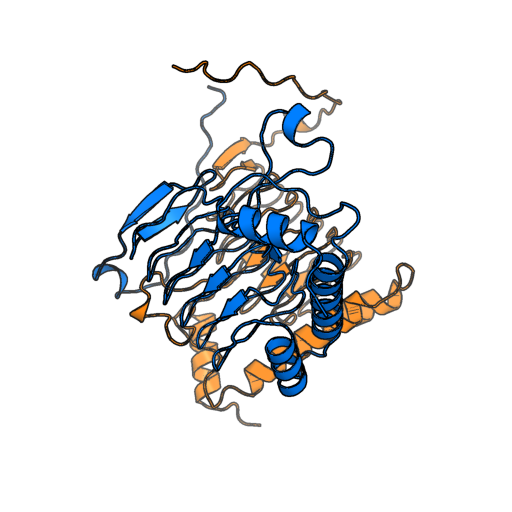 168 ? 2.961 2.896 -8.422 1 98.75 168 ALA A O 1
ATOM 1286 N N . GLY A 1 169 ? 3.068 2.838 -6.117 1 98.56 169 GLY A N 1
ATOM 1287 C CA . GLY A 1 169 ? 4.488 3.131 -6.027 1 98.56 169 GLY A CA 1
ATOM 1288 C C . GLY A 1 169 ? 4.832 4.559 -6.41 1 98.56 169 GLY A C 1
ATOM 1289 O O . GLY A 1 169 ? 6.004 4.938 -6.422 1 98.56 169 GLY A O 1
ATOM 1290 N N . SER A 1 170 ? 3.885 5.406 -6.68 1 98.88 170 SER A N 1
ATOM 1291 C CA . SER A 1 170 ? 4.137 6.758 -7.172 1 98.88 170 SER A CA 1
ATOM 1292 C C . SER A 1 170 ? 4.609 7.672 -6.047 1 98.88 170 SER A C 1
ATOM 1294 O O . SER A 1 170 ? 4.258 7.469 -4.883 1 98.88 170 SER A O 1
ATOM 1296 N N . VAL A 1 171 ? 5.43 8.625 -6.398 1 98.88 171 VAL A N 1
ATOM 1297 C CA . VAL A 1 171 ? 5.793 9.734 -5.523 1 98.88 171 VAL A CA 1
ATOM 1298 C C . VAL A 1 171 ? 5.195 11.031 -6.066 1 98.88 171 VAL A C 1
ATOM 1300 O O . VAL A 1 171 ? 5.617 11.523 -7.113 1 98.88 171 VAL A O 1
ATOM 1303 N N . VAL A 1 172 ? 4.242 11.602 -5.359 1 98.94 172 VAL A N 1
ATOM 1304 C CA . VAL A 1 172 ? 3.508 12.781 -5.82 1 98.94 172 VAL A CA 1
ATOM 1305 C C . VAL A 1 172 ? 4.07 14.031 -5.156 1 98.94 172 VAL A C 1
ATOM 1307 O O . VAL A 1 172 ? 3.863 14.258 -3.961 1 98.94 172 VAL A O 1
ATOM 1310 N N . THR A 1 173 ? 4.715 14.844 -5.93 1 98.81 173 THR A N 1
ATOM 1311 C CA . THR A 1 173 ? 5.391 16.031 -5.402 1 98.81 173 THR A CA 1
ATOM 1312 C C . THR A 1 173 ? 4.727 17.297 -5.91 1 98.81 173 THR A C 1
ATOM 1314 O O . THR A 1 173 ? 5.168 18.406 -5.59 1 98.81 173 THR A O 1
ATOM 1317 N N . ALA A 1 174 ? 3.746 17.172 -6.746 1 98.88 174 ALA A N 1
ATOM 1318 C CA . ALA A 1 174 ? 3.02 18.297 -7.332 1 98.88 174 ALA A CA 1
ATOM 1319 C C . ALA A 1 174 ? 1.511 18.094 -7.23 1 98.88 174 ALA A C 1
ATOM 1321 O O . ALA A 1 174 ? 1.046 16.953 -7.074 1 98.88 174 ALA A O 1
ATOM 1322 N N . HIS A 1 175 ? 0.774 19.266 -7.332 1 98.94 175 HIS A N 1
ATOM 1323 C CA . HIS A 1 175 ? -0.679 19.141 -7.328 1 98.94 175 HIS A CA 1
ATOM 1324 C C . HIS A 1 175 ? -1.164 18.281 -8.492 1 98.94 175 HIS A C 1
ATOM 1326 O O . HIS A 1 175 ? -0.638 18.375 -9.602 1 98.94 175 HIS A O 1
ATOM 1332 N N . VAL A 1 176 ? -2.172 17.438 -8.211 1 99 176 VAL A N 1
ATOM 1333 C CA . VAL A 1 176 ? -2.775 16.562 -9.219 1 99 176 VAL A CA 1
ATOM 1334 C C . VAL A 1 176 ? -4.098 17.156 -9.688 1 99 176 VAL A C 1
ATOM 1336 O O . VAL A 1 176 ? -5.02 17.359 -8.891 1 99 176 VAL A O 1
ATOM 1339 N N . PRO A 1 177 ? -4.207 17.484 -10.969 1 98.94 177 PRO A N 1
ATOM 1340 C CA . PRO A 1 177 ? -5.504 17.969 -11.445 1 98.94 177 PRO A CA 1
ATOM 1341 C C . PRO A 1 177 ? -6.617 16.938 -11.266 1 98.94 177 PRO A C 1
ATOM 1343 O O . PRO A 1 177 ? -6.355 15.727 -11.25 1 98.94 177 PRO A O 1
ATOM 1346 N N . PRO A 1 178 ? -7.867 17.438 -11.133 1 98.94 178 PRO A N 1
ATOM 1347 C CA . PRO A 1 178 ? -8.977 16.484 -10.992 1 98.94 178 PRO A CA 1
ATOM 1348 C C . PRO A 1 178 ? -9.133 15.578 -12.203 1 98.94 178 PRO A C 1
ATOM 1350 O O . PRO A 1 178 ? -8.75 15.953 -13.312 1 98.94 178 PRO A O 1
ATOM 1353 N N . MET A 1 179 ? -9.68 14.367 -11.953 1 98.88 179 MET A N 1
ATOM 1354 C CA . MET A 1 179 ? -10.078 13.414 -12.992 1 98.88 179 MET A CA 1
ATOM 1355 C C . MET A 1 179 ? -8.906 13.086 -13.906 1 98.88 179 MET A C 1
ATOM 1357 O O . MET A 1 179 ? -9.047 13.102 -15.133 1 98.88 179 MET A O 1
ATOM 1361 N N . THR A 1 180 ? -7.754 12.773 -13.32 1 98.94 180 THR A N 1
ATOM 1362 C CA . THR A 1 180 ? -6.578 12.32 -14.055 1 98.94 180 THR A CA 1
ATOM 1363 C C . THR A 1 180 ? -6 11.062 -13.422 1 98.94 180 THR A C 1
ATOM 1365 O O . THR A 1 180 ? -6.266 10.773 -12.25 1 98.94 180 THR A O 1
ATOM 1368 N N . VAL A 1 181 ? -5.348 10.289 -14.227 1 98.88 181 VAL A N 1
ATOM 1369 C CA . VAL A 1 181 ? -4.484 9.211 -13.742 1 98.88 181 VAL A CA 1
ATOM 1370 C C . VAL A 1 181 ? -3.029 9.68 -13.742 1 98.88 181 VAL A C 1
ATOM 1372 O O . VAL A 1 181 ? -2.514 10.125 -14.766 1 98.88 181 VAL A O 1
ATOM 1375 N N . VAL A 1 182 ? -2.395 9.609 -12.57 1 98.94 182 VAL A N 1
ATOM 1376 C CA . VAL A 1 182 ? -0.986 9.977 -12.477 1 98.94 182 VAL A CA 1
ATOM 1377 C C . VAL A 1 182 ? -0.172 8.789 -11.984 1 98.94 182 VAL A C 1
ATOM 1379 O O . VAL A 1 182 ? -0.691 7.926 -11.266 1 98.94 182 VAL A O 1
ATOM 1382 N N . ALA A 1 183 ? 1.113 8.695 -12.391 1 98.75 183 ALA A N 1
ATOM 1383 C CA . ALA A 1 183 ? 2.01 7.648 -11.906 1 98.75 183 ALA A CA 1
ATOM 1384 C C . ALA A 1 183 ? 3.469 8.023 -12.156 1 98.75 183 ALA A C 1
ATOM 1386 O O . ALA A 1 183 ? 3.764 8.914 -12.953 1 98.75 183 ALA A O 1
ATOM 1387 N N . GLY A 1 184 ? 4.316 7.355 -11.32 1 97.56 184 GLY A N 1
ATOM 1388 C CA . GLY A 1 184 ? 5.75 7.523 -11.523 1 97.56 184 GLY A CA 1
ATOM 1389 C C . GLY A 1 184 ? 6.445 8.172 -10.344 1 97.56 18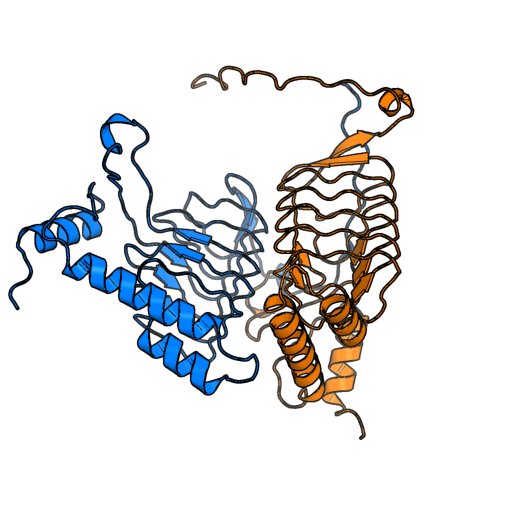4 GLY A C 1
ATOM 1390 O O . GLY A 1 184 ? 5.797 8.547 -9.359 1 97.56 184 GLY A O 1
ATOM 1391 N N . THR A 1 185 ? 7.859 8.281 -10.422 1 97.12 185 THR A N 1
ATOM 1392 C CA . THR A 1 185 ? 8.719 8.883 -9.414 1 97.12 185 THR A CA 1
ATOM 1393 C C . THR A 1 185 ? 9.711 9.852 -10.047 1 97.12 185 THR A C 1
ATOM 1395 O O . THR A 1 185 ? 10.773 9.445 -10.508 1 97.12 185 THR A O 1
ATOM 1398 N N . PRO A 1 186 ? 9.344 11.055 -10.109 1 97.5 186 PRO A N 1
ATOM 1399 C CA . PRO A 1 186 ? 8.109 11.68 -9.609 1 97.5 186 PRO A CA 1
ATOM 1400 C C . PRO A 1 186 ? 6.906 11.398 -10.5 1 97.5 186 PRO A C 1
ATOM 1402 O O . PRO A 1 186 ? 7.062 11.062 -11.68 1 97.5 186 PRO A O 1
ATOM 1405 N N . ALA A 1 187 ? 5.738 11.555 -9.992 1 98.62 187 ALA A N 1
ATOM 1406 C CA . ALA A 1 187 ? 4.496 11.281 -10.711 1 98.62 187 ALA A CA 1
ATOM 1407 C C . ALA A 1 187 ? 4.273 12.305 -11.82 1 98.62 187 ALA A C 1
ATOM 1409 O O . ALA A 1 187 ? 4.582 13.484 -11.656 1 98.62 187 ALA A O 1
ATOM 1410 N N . ARG A 1 188 ? 3.723 11.82 -12.883 1 98.56 188 ARG A N 1
ATOM 1411 C CA . ARG A 1 188 ? 3.279 12.641 -14.008 1 98.56 188 ARG A CA 1
ATOM 1412 C C . ARG A 1 188 ? 1.871 12.25 -14.445 1 98.56 188 ARG A C 1
ATOM 1414 O O . ARG A 1 188 ? 1.426 11.125 -14.195 1 98.56 188 ARG A O 1
ATOM 1421 N N . VAL A 1 189 ? 1.191 13.234 -15.07 1 98.81 189 VAL A N 1
ATOM 1422 C CA . VAL A 1 189 ? -0.116 12.914 -15.633 1 98.81 189 VAL A CA 1
ATOM 1423 C C . VAL A 1 189 ? 0.048 11.945 -16.797 1 98.81 189 VAL A C 1
ATOM 1425 O O . VAL A 1 189 ? 0.759 12.234 -17.766 1 98.81 189 VAL A O 1
ATOM 1428 N N . LEU A 1 190 ? -0.601 10.836 -16.688 1 98.56 190 LEU A N 1
ATOM 1429 C CA . LEU A 1 190 ? -0.602 9.883 -17.797 1 98.56 190 LEU A CA 1
ATOM 1430 C C . LEU A 1 190 ? -1.748 10.172 -18.766 1 98.56 190 LEU A C 1
ATOM 1432 O O . LEU A 1 190 ? -1.571 10.102 -19.984 1 98.56 190 LEU A O 1
ATOM 1436 N N . ARG A 1 191 ? -2.924 10.406 -18.234 1 98.62 191 ARG A N 1
ATOM 1437 C CA . ARG A 1 191 ? -4.102 10.664 -19.047 1 98.62 191 ARG A CA 1
ATOM 1438 C C . ARG A 1 191 ? -5.25 11.203 -18.203 1 98.62 191 ARG A C 1
ATOM 1440 O O . ARG A 1 191 ? -5.223 11.117 -16.984 1 98.62 191 ARG A O 1
ATOM 1447 N N . GLU A 1 192 ? -6.277 11.734 -18.891 1 98.75 192 GLU A N 1
ATOM 1448 C CA . GLU A 1 192 ? -7.516 12.164 -18.266 1 98.75 192 GLU A CA 1
ATOM 1449 C C . GLU A 1 192 ? -8.484 11 -18.094 1 98.75 192 GLU A C 1
ATOM 1451 O O . GLU A 1 192 ? -8.453 10.039 -18.859 1 98.75 192 GLU A O 1
ATOM 1456 N N . ILE A 1 193 ? -9.258 11.07 -17.094 1 98.81 193 ILE A N 1
ATOM 1457 C CA . ILE A 1 193 ? -10.406 10.188 -16.938 1 98.81 193 ILE A CA 1
ATOM 1458 C C . ILE A 1 193 ? -11.633 10.812 -17.609 1 98.81 193 ILE A C 1
ATOM 1460 O O . ILE A 1 193 ? -12.023 11.93 -17.266 1 98.81 193 ILE A O 1
ATOM 1464 N N . THR A 1 194 ? -12.219 10.094 -18.547 1 98.5 194 THR A N 1
ATOM 1465 C CA . THR A 1 194 ? -13.32 10.625 -19.344 1 98.5 194 THR A CA 1
ATOM 1466 C C . THR A 1 194 ? -14.531 9.711 -19.266 1 98.5 194 THR A C 1
ATOM 1468 O O . THR A 1 194 ? -14.492 8.672 -18.594 1 98.5 194 THR A O 1
ATOM 1471 N N . ASP A 1 195 ? -15.562 10.141 -19.938 1 98.06 195 ASP A N 1
ATOM 1472 C CA . ASP A 1 195 ? -16.781 9.336 -19.969 1 98.06 195 ASP A CA 1
ATOM 1473 C C . ASP A 1 195 ? -16.531 7.977 -20.625 1 98.06 195 ASP A C 1
ATOM 1475 O O . ASP A 1 195 ? -17.25 7.016 -20.359 1 98.06 195 ASP A O 1
ATOM 1479 N N . ALA A 1 196 ? -15.523 7.934 -21.453 1 97.94 196 ALA A N 1
ATOM 1480 C CA . ALA A 1 196 ? -15.156 6.656 -22.062 1 97.94 196 ALA A CA 1
ATOM 1481 C C . ALA A 1 196 ? -14.797 5.625 -21 1 97.94 196 ALA A C 1
ATOM 1483 O O . ALA A 1 196 ? -14.977 4.422 -21.203 1 97.94 196 ALA A O 1
ATOM 1484 N N . ASP A 1 197 ? -14.414 6.059 -19.828 1 97.94 197 ASP A N 1
ATOM 1485 C CA . ASP A 1 197 ? -13.977 5.184 -18.75 1 97.94 197 ASP A CA 1
ATOM 1486 C C . ASP A 1 197 ? -15.172 4.605 -18 1 97.94 197 ASP A C 1
ATOM 1488 O O . ASP A 1 197 ? -15 3.766 -17.109 1 97.94 197 ASP A O 1
ATOM 1492 N N . ARG A 1 198 ? -16.344 5.023 -18.281 1 97.38 198 ARG A N 1
ATOM 1493 C CA . ARG A 1 198 ? -17.531 4.465 -17.672 1 97.38 198 ARG A CA 1
ATOM 1494 C C . ARG A 1 198 ? -17.812 3.059 -18.188 1 97.38 198 ARG A C 1
ATOM 1496 O O . ARG A 1 198 ? -18.516 2.279 -17.531 1 97.38 198 ARG A O 1
ATOM 1503 N N . GLU A 1 199 ? -17.359 2.871 -19.359 1 96.56 199 GLU A N 1
ATOM 1504 C CA . GLU A 1 199 ? -17.375 1.506 -19.875 1 96.56 199 GLU A CA 1
ATOM 1505 C C . GLU A 1 199 ? -16.156 0.72 -19.391 1 96.56 199 GLU A C 1
ATOM 1507 O O . GLU A 1 199 ? -15.023 1.156 -19.562 1 96.56 199 GLU A O 1
ATOM 1512 N N . TRP A 1 200 ? -16.531 -0.36 -18.734 1 96.06 200 TRP A N 1
ATOM 1513 C CA . TRP A 1 200 ? -15.438 -1.132 -18.172 1 96.06 200 TRP A CA 1
ATOM 1514 C C . TRP A 1 200 ? -15.484 -2.58 -18.641 1 96.06 200 TRP A C 1
ATOM 1516 O O . TRP A 1 200 ? -16.562 -3.189 -18.688 1 96.06 200 TRP A O 1
ATOM 1526 N N . SER A 1 201 ? -14.414 -3.066 -19 1 96 201 SER A N 1
ATOM 1527 C CA . SER A 1 201 ? -14.156 -4.488 -19.203 1 96 201 SER A CA 1
ATOM 1528 C C . SER A 1 201 ? -12.766 -4.875 -18.734 1 96 201 SER A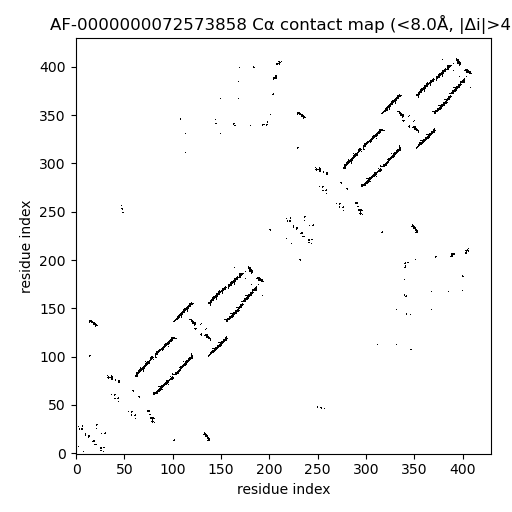 C 1
ATOM 1530 O O . SER A 1 201 ? -11.852 -4.047 -18.719 1 96 201 SER A O 1
ATOM 1532 N N . TYR A 1 202 ? -12.664 -6.09 -18.297 1 96.94 202 TYR A N 1
ATOM 1533 C CA . TYR A 1 202 ? -11.352 -6.543 -17.844 1 96.94 202 TYR A CA 1
ATOM 1534 C C . TYR A 1 202 ? -10.375 -6.602 -19.016 1 96.94 202 TYR A C 1
ATOM 1536 O O . TYR A 1 202 ? -10.703 -7.125 -20.078 1 96.94 202 TYR A O 1
ATOM 1544 N N . ARG A 1 203 ? -9.25 -6.043 -18.797 1 93.94 203 ARG A N 1
ATOM 1545 C CA . ARG A 1 203 ? -8.148 -6.145 -19.734 1 93.94 203 ARG A CA 1
ATOM 1546 C C . ARG A 1 203 ? -6.977 -6.918 -19.141 1 93.94 203 ARG A C 1
ATOM 1548 O O . ARG A 1 203 ? -6.328 -6.441 -18.203 1 93.94 203 ARG A O 1
ATOM 1555 N N . PRO A 1 204 ? -6.66 -8.055 -19.625 1 95.69 204 PRO A N 1
ATOM 1556 C CA . PRO A 1 204 ? -5.52 -8.797 -19.094 1 95.69 204 PRO A CA 1
ATOM 1557 C C . PRO A 1 204 ? -4.191 -8.07 -19.281 1 95.69 204 PRO A C 1
ATOM 1559 O O . PRO A 1 204 ? -4.027 -7.332 -20.266 1 95.69 204 PRO A O 1
ATOM 1562 N N . PRO A 1 205 ? -3.223 -8.281 -18.344 1 97 205 PRO A N 1
ATOM 1563 C CA . PRO A 1 205 ? -1.896 -7.691 -18.547 1 97 205 PRO A CA 1
ATOM 1564 C C . PRO A 1 205 ? -1.25 -8.148 -19.859 1 97 205 PRO A C 1
ATOM 1566 O O . PRO A 1 205 ? -1.453 -9.281 -20.297 1 97 205 PRO A O 1
ATOM 1569 N N . ARG A 1 206 ? -0.479 -7.242 -20.422 1 96.06 206 ARG A N 1
ATOM 1570 C CA . ARG A 1 206 ? 0.364 -7.637 -21.531 1 96.06 206 ARG A CA 1
ATOM 1571 C C . ARG A 1 206 ? 1.607 -8.375 -21.062 1 96.06 206 ARG A C 1
ATOM 1573 O O . ARG A 1 206 ? 1.868 -8.445 -19.859 1 96.06 206 ARG A O 1
ATOM 1580 N N . THR A 1 207 ? 2.299 -8.969 -22 1 96.94 207 THR A N 1
ATOM 1581 C CA . THR A 1 207 ? 3.598 -9.555 -21.688 1 96.94 207 THR A CA 1
ATOM 1582 C C . THR A 1 207 ? 4.723 -8.57 -22 1 96.94 207 THR A C 1
ATOM 1584 O O . THR A 1 207 ? 4.727 -7.941 -23.047 1 96.94 207 THR A O 1
ATOM 1587 N N . LEU A 1 208 ? 5.629 -8.422 -21.031 1 96.12 208 LEU A N 1
ATOM 1588 C CA . LEU A 1 208 ? 6.762 -7.539 -21.266 1 96.12 208 LEU A CA 1
ATOM 1589 C C . LEU A 1 208 ? 7.613 -8.055 -22.422 1 96.12 208 LEU A C 1
ATOM 1591 O O . LEU A 1 208 ? 7.836 -9.258 -22.547 1 96.12 208 LEU A O 1
ATOM 1595 N N . GLY A 1 209 ? 7.949 -7.113 -23.281 1 89.75 209 GLY A N 1
ATOM 1596 C CA . GLY A 1 209 ? 8.852 -7.445 -24.375 1 89.75 209 GLY A CA 1
ATOM 1597 C C . GLY A 1 209 ? 10.312 -7.426 -23.969 1 89.75 209 GLY A C 1
ATOM 1598 O O . GLY A 1 209 ? 10.641 -7.062 -22.844 1 89.75 209 GLY A O 1
ATOM 1599 N N . PRO A 1 210 ? 11.141 -8.086 -24.953 1 78.38 210 PRO A N 1
ATOM 1600 C CA . PRO A 1 210 ? 12.57 -8.07 -24.656 1 78.38 210 PRO A CA 1
ATOM 1601 C C . PRO A 1 210 ? 13.125 -6.664 -24.469 1 78.38 210 PRO A C 1
ATOM 1603 O O . PRO A 1 210 ? 12.617 -5.711 -25.062 1 78.38 210 PRO A O 1
ATOM 1606 N N . GLY A 1 211 ? 13.742 -6.359 -23.359 1 66.62 211 GLY A N 1
ATOM 1607 C CA . GLY A 1 211 ? 14.383 -5.07 -23.156 1 66.62 211 GLY A CA 1
ATOM 1608 C C . GLY A 1 211 ? 15.328 -4.695 -24.281 1 66.62 211 GLY A C 1
ATOM 1609 O O . GLY A 1 211 ? 15.609 -5.512 -25.172 1 66.62 211 GLY A O 1
ATOM 1610 N N . PRO A 1 212 ? 15.547 -3.338 -24.391 1 53.16 212 PRO A N 1
ATOM 1611 C CA . PRO A 1 212 ? 16.516 -2.992 -25.438 1 53.16 212 PRO A CA 1
ATOM 1612 C C . PRO A 1 212 ? 17.812 -3.795 -25.312 1 53.16 212 PRO A C 1
ATOM 1614 O O . PRO A 1 212 ? 18.203 -4.176 -24.219 1 53.16 212 PRO A O 1
ATOM 1617 N N . GLY A 1 213 ? 18.125 -4.875 -26.203 1 44.62 213 GLY A N 1
ATOM 1618 C CA . GLY A 1 213 ? 19.422 -5.547 -26.234 1 44.62 213 GLY A CA 1
ATOM 1619 C C . GLY A 1 213 ? 20.547 -4.688 -25.703 1 44.62 213 GLY A C 1
ATOM 1620 O O . GLY A 1 213 ? 20.375 -3.496 -25.453 1 44.62 213 GLY A O 1
ATOM 1621 N N . PRO A 1 214 ? 21.625 -5.23 -25.109 1 41.78 214 PRO A N 1
ATOM 1622 C CA . PRO A 1 214 ? 22.781 -4.367 -24.844 1 41.78 214 PRO A CA 1
ATOM 1623 C C . PRO A 1 214 ? 22.969 -3.305 -25.922 1 41.78 214 PRO A C 1
ATOM 1625 O O . PRO A 1 214 ? 23.016 -3.629 -27.109 1 41.78 214 PRO A O 1
ATOM 1628 N N . GLY A 1 215 ? 22.078 -2.217 -25.891 1 32.94 215 GLY A N 1
ATOM 1629 C CA . GLY A 1 215 ? 22.656 -1.246 -26.797 1 32.94 215 GLY A CA 1
ATOM 1630 C C . GLY A 1 215 ? 24.078 -0.87 -26.422 1 32.94 215 GLY A C 1
ATOM 1631 O O . GLY A 1 215 ? 24.5 -1.041 -25.281 1 32.94 215 GLY A O 1
ATOM 1632 N N . MET B 1 1 ? -25.734 -24.75 4.555 1 43.72 1 MET B N 1
ATOM 1633 C CA . MET B 1 1 ? -26.547 -23.547 4.574 1 43.72 1 MET B CA 1
ATOM 1634 C C . MET B 1 1 ? -26.578 -22.891 3.193 1 43.72 1 MET B C 1
ATOM 1636 O O . MET B 1 1 ? -25.547 -22.781 2.527 1 43.72 1 MET B O 1
ATOM 1640 N N . THR B 1 2 ? -27.547 -22.812 2.664 1 55.75 2 THR B N 1
ATOM 1641 C CA . THR B 1 2 ? -27.719 -22.359 1.285 1 55.75 2 THR B CA 1
ATOM 1642 C C . THR B 1 2 ? -27.078 -21 1.082 1 55.75 2 THR B C 1
ATOM 1644 O O . THR B 1 2 ? -27.375 -20.047 1.814 1 55.75 2 THR B O 1
ATOM 1647 N N . THR B 1 3 ? -25.984 -20.875 0.348 1 72.38 3 THR B N 1
ATOM 1648 C CA . THR B 1 3 ? -25.281 -19.625 0.058 1 72.38 3 THR B CA 1
ATOM 1649 C C . THR B 1 3 ? -26.25 -18.578 -0.483 1 72.38 3 THR B C 1
ATOM 1651 O O . THR B 1 3 ? -27.047 -18.859 -1.369 1 72.38 3 THR B O 1
ATOM 1654 N N . ASP B 1 4 ? -26.484 -17.438 0.221 1 85.19 4 ASP B N 1
ATOM 1655 C CA . ASP B 1 4 ? -27.25 -16.281 -0.249 1 85.19 4 ASP B CA 1
ATOM 1656 C C . ASP B 1 4 ? -27.031 -16.047 -1.739 1 85.19 4 ASP B C 1
ATOM 1658 O O . ASP B 1 4 ? -25.891 -16.109 -2.215 1 85.19 4 ASP B O 1
ATOM 1662 N N . PRO B 1 5 ? -28.141 -16.078 -2.527 1 89.06 5 PRO B N 1
ATOM 1663 C CA . PRO B 1 5 ? -27.984 -15.859 -3.967 1 89.06 5 PRO B CA 1
ATOM 1664 C C . PRO B 1 5 ? -27.109 -14.656 -4.289 1 89.06 5 PRO B C 1
ATOM 1666 O O . PRO B 1 5 ? -26.438 -14.625 -5.328 1 89.06 5 PRO B O 1
ATOM 1669 N N . ARG B 1 6 ? -27.219 -13.703 -3.543 1 90.5 6 ARG B N 1
ATOM 1670 C CA . ARG B 1 6 ? -26.359 -12.531 -3.746 1 90.5 6 ARG B CA 1
ATOM 1671 C C . ARG B 1 6 ? -24.891 -12.906 -3.613 1 90.5 6 ARG B C 1
ATOM 1673 O O . ARG B 1 6 ? -24.047 -12.445 -4.391 1 90.5 6 ARG B O 1
ATOM 1680 N N . GLU B 1 7 ? -24.609 -13.562 -2.738 1 92.5 7 GLU B N 1
ATOM 1681 C CA . GLU B 1 7 ? -23.234 -14.023 -2.535 1 92.5 7 GLU B CA 1
ATOM 1682 C C . GLU B 1 7 ? -22.75 -14.875 -3.705 1 92.5 7 GLU B C 1
ATOM 1684 O O . GLU B 1 7 ? -21.609 -14.75 -4.156 1 92.5 7 GLU B O 1
ATOM 1689 N N . ARG B 1 8 ? -23.578 -15.82 -4.086 1 93.62 8 ARG B N 1
ATOM 1690 C CA . ARG B 1 8 ? -23.234 -16.641 -5.242 1 93.62 8 ARG B CA 1
ATOM 1691 C C . ARG B 1 8 ? -22.906 -15.781 -6.453 1 93.62 8 ARG B C 1
ATOM 1693 O O . ARG B 1 8 ? -21.938 -16.062 -7.176 1 93.62 8 ARG B O 1
ATOM 1700 N N . GLU B 1 9 ? -23.672 -14.742 -6.633 1 95.19 9 GLU B N 1
ATOM 1701 C CA . GLU B 1 9 ? -23.453 -13.844 -7.766 1 95.19 9 GLU B CA 1
ATOM 1702 C C . GLU B 1 9 ? -22.125 -13.094 -7.629 1 95.19 9 GLU B C 1
ATOM 1704 O O . GLU B 1 9 ? -21.391 -12.953 -8.602 1 95.19 9 GLU B O 1
ATOM 1709 N N . VAL B 1 10 ? -21.859 -12.602 -6.469 1 96.12 10 VAL B N 1
ATOM 1710 C CA . VAL B 1 10 ? -20.609 -11.875 -6.242 1 96.12 10 VAL B CA 1
ATOM 1711 C C . VAL B 1 10 ? -19.422 -12.805 -6.453 1 96.12 10 VAL B C 1
ATOM 1713 O O . VAL B 1 10 ? -18.438 -12.438 -7.109 1 96.12 10 VAL B O 1
ATOM 1716 N N . ARG B 1 11 ? -19.516 -13.977 -5.977 1 95.56 11 ARG B N 1
ATOM 1717 C CA . ARG B 1 11 ? -18.453 -14.953 -6.168 1 95.56 11 ARG B CA 1
ATOM 1718 C C . ARG B 1 11 ? -18.266 -15.273 -7.648 1 95.56 11 ARG B C 1
ATOM 1720 O O . ARG B 1 11 ? -17.125 -15.438 -8.117 1 95.56 11 ARG B O 1
ATOM 1727 N N . ARG B 1 12 ? -19.359 -15.445 -8.344 1 96.62 12 ARG B N 1
ATOM 1728 C CA . ARG B 1 12 ? -19.281 -15.648 -9.789 1 96.62 12 ARG B CA 1
ATOM 1729 C C . ARG B 1 12 ? -18.547 -14.5 -10.469 1 96.62 12 ARG B C 1
ATOM 1731 O O . ARG B 1 12 ? -17.672 -14.719 -11.312 1 96.62 12 ARG B O 1
ATOM 1738 N N . ARG B 1 13 ? -18.906 -13.25 -10.148 1 97.06 13 ARG B N 1
ATOM 1739 C CA . ARG B 1 13 ? -18.297 -12.055 -10.727 1 97.06 13 ARG B CA 1
ATOM 1740 C C . ARG B 1 13 ? -16.797 -11.992 -10.398 1 97.06 13 ARG B C 1
ATOM 1742 O O . ARG B 1 13 ? -15.992 -11.625 -11.25 1 97.06 13 ARG B O 1
ATOM 1749 N N . MET B 1 14 ? -16.469 -12.312 -9.125 1 97.19 14 MET B N 1
ATOM 1750 C CA . MET B 1 14 ? -15.062 -12.367 -8.719 1 97.19 14 MET B CA 1
ATOM 1751 C C . MET B 1 14 ? -14.273 -13.312 -9.609 1 97.19 14 MET B C 1
ATOM 1753 O O . MET B 1 14 ? -13.195 -12.961 -10.102 1 97.19 14 MET B O 1
ATOM 1757 N N . ALA B 1 15 ? -14.875 -14.469 -9.891 1 96.44 15 ALA B N 1
ATOM 1758 C CA . ALA B 1 15 ? -14.203 -15.5 -10.68 1 96.44 15 ALA B CA 1
ATOM 1759 C C . ALA B 1 15 ? -14.133 -15.102 -12.148 1 96.44 15 ALA B C 1
ATOM 1761 O O . ALA B 1 15 ? -13.188 -15.461 -12.852 1 96.44 15 ALA B O 1
ATOM 1762 N N . ALA B 1 16 ? -15.031 -14.305 -12.609 1 97.19 16 ALA B N 1
ATOM 1763 C CA . ALA B 1 16 ? -15.172 -13.977 -14.023 1 97.19 16 ALA B CA 1
ATOM 1764 C C . ALA B 1 16 ? -14.484 -12.656 -14.344 1 97.19 16 ALA B C 1
ATOM 1766 O O . ALA B 1 16 ? -14.547 -12.172 -15.477 1 97.19 16 ALA B O 1
ATOM 1767 N N . ARG B 1 17 ? -13.852 -12.055 -13.328 1 97.69 17 ARG B N 1
ATOM 1768 C CA . ARG B 1 17 ? -13.18 -10.773 -13.5 1 97.69 17 ARG B CA 1
ATOM 1769 C C . ARG B 1 17 ? -14.172 -9.688 -13.906 1 97.69 17 ARG B C 1
ATOM 1771 O O . ARG B 1 17 ? -13.875 -8.852 -14.766 1 97.69 17 ARG B O 1
ATOM 1778 N N . GLU B 1 18 ? -15.336 -9.828 -13.367 1 97.81 18 GLU B N 1
ATOM 1779 C CA . GLU B 1 18 ? -16.359 -8.797 -13.5 1 97.81 18 GLU B CA 1
ATOM 1780 C C . GLU B 1 18 ? -16.391 -7.891 -12.266 1 97.81 18 GLU B C 1
ATOM 1782 O O . GLU B 1 18 ? -15.891 -8.273 -11.203 1 97.81 18 GLU B O 1
ATOM 1787 N N . LEU B 1 19 ? -16.953 -6.711 -12.477 1 97.81 19 LEU B N 1
ATOM 1788 C CA . LEU B 1 19 ? -17.062 -5.781 -11.352 1 97.81 19 LEU B CA 1
ATOM 1789 C C . LEU B 1 19 ? -17.984 -6.336 -10.273 1 97.81 19 LEU B C 1
ATOM 1791 O O . LEU B 1 19 ? -19.016 -6.934 -10.57 1 97.81 19 LEU B O 1
ATOM 1795 N N . TYR B 1 20 ? -17.547 -6.152 -9.023 1 97 20 TYR B N 1
ATOM 1796 C CA . TYR B 1 20 ? -18.344 -6.562 -7.871 1 97 20 TYR B CA 1
ATOM 1797 C C . TYR B 1 20 ? -18.078 -5.645 -6.68 1 97 20 TYR B C 1
ATOM 1799 O O . TYR B 1 20 ? -17.094 -4.91 -6.652 1 97 20 TYR B O 1
ATOM 1807 N N . SER B 1 21 ? -19.016 -5.574 -5.781 1 93.88 21 SER B N 1
ATOM 1808 C CA . SER B 1 21 ? -18.797 -5 -4.457 1 93.88 21 SER B CA 1
ATOM 1809 C C . SER B 1 21 ? -18.906 -6.062 -3.369 1 93.88 21 SER B C 1
ATOM 1811 O O . SER B 1 21 ? -19.734 -6.969 -3.457 1 93.88 21 SER B O 1
ATOM 1813 N N . ASP B 1 22 ? -18.047 -5.906 -2.365 1 86.75 22 ASP B N 1
ATOM 1814 C CA . ASP B 1 22 ? -18.047 -6.98 -1.375 1 86.75 22 ASP B CA 1
ATOM 1815 C C . ASP B 1 22 ? -18.516 -6.473 -0.013 1 86.75 22 ASP B C 1
ATOM 1817 O O . ASP B 1 22 ? -18.281 -7.117 1.01 1 86.75 22 ASP B O 1
ATOM 1821 N N . GLY B 1 23 ? -19.109 -5.355 0.05 1 84.81 23 GLY B N 1
ATOM 1822 C CA . GLY B 1 23 ? -19.578 -4.809 1.308 1 84.81 23 GLY B CA 1
ATOM 1823 C C . GLY B 1 23 ? -21.094 -4.688 1.367 1 84.81 23 GLY B C 1
ATOM 1824 O O . GLY B 1 23 ? -21.641 -4.07 2.289 1 84.81 23 GLY B O 1
ATOM 1825 N N . ALA B 1 24 ? -21.812 -5.301 0.515 1 83.19 24 ALA B N 1
ATOM 1826 C CA . ALA B 1 24 ? -23.25 -5.145 0.452 1 83.19 24 ALA B CA 1
ATOM 1827 C C . ALA B 1 24 ? -23.953 -6.172 1.339 1 83.19 24 ALA B C 1
ATOM 1829 O O . ALA B 1 24 ? -23.375 -7.199 1.691 1 83.19 24 ALA B O 1
ATOM 1830 N N . PRO B 1 25 ? -25.203 -5.828 1.761 1 86.06 25 PRO B N 1
ATOM 1831 C CA . PRO B 1 25 ? -25.969 -6.82 2.508 1 86.06 25 PRO B CA 1
ATOM 1832 C C . PRO B 1 25 ? -26.094 -8.156 1.772 1 86.06 25 PRO B C 1
ATOM 1834 O O . PRO B 1 25 ? -26.203 -8.18 0.544 1 86.06 25 PRO B O 1
ATOM 1837 N N . GLY B 1 26 ? -26 -9.25 2.533 1 89.56 26 GLY B N 1
ATOM 1838 C CA . GLY B 1 26 ? -26.125 -10.57 1.937 1 89.56 26 GLY B CA 1
ATOM 1839 C C . GLY B 1 26 ? -24.781 -11.227 1.664 1 89.56 26 GLY B C 1
ATOM 1840 O O . GLY B 1 26 ? -24.734 -12.352 1.156 1 89.56 26 GLY B O 1
ATOM 1841 N N . LEU B 1 27 ? -23.797 -10.531 2.051 1 93.31 27 LEU B N 1
ATOM 1842 C CA . LEU B 1 27 ? -22.453 -11.039 1.768 1 93.31 27 LEU B CA 1
ATOM 1843 C C . LEU B 1 27 ? -21.734 -11.406 3.057 1 93.31 27 LEU B C 1
ATOM 1845 O O . LEU B 1 27 ? -20.516 -11.273 3.148 1 93.31 27 LEU B O 1
ATOM 1849 N N . ALA B 1 28 ? -22.484 -11.914 3.998 1 92.06 28 ALA B N 1
ATOM 1850 C CA . ALA B 1 28 ? -21.953 -12.172 5.336 1 92.06 28 ALA B CA 1
ATOM 1851 C C . ALA B 1 28 ? -20.891 -13.273 5.305 1 92.06 28 ALA B C 1
ATOM 1853 O O . ALA B 1 28 ? -19.922 -13.227 6.059 1 92.06 28 ALA B O 1
ATOM 1854 N N . ALA B 1 29 ? -21.125 -14.266 4.504 1 93 29 ALA B N 1
ATOM 1855 C CA . ALA B 1 29 ? -20.156 -15.352 4.441 1 93 29 ALA B CA 1
ATOM 1856 C C . ALA B 1 29 ? -18.812 -14.867 3.902 1 93 29 ALA B C 1
ATOM 1858 O O . ALA B 1 29 ? -17.75 -15.305 4.363 1 93 29 ALA B O 1
ATOM 1859 N N . LEU B 1 30 ? -18.844 -14.055 2.916 1 94.25 30 LEU B N 1
ATOM 1860 C CA . LEU B 1 30 ? -17.625 -13.453 2.389 1 94.25 30 LEU B CA 1
ATOM 1861 C C . LEU B 1 30 ? -16.922 -12.609 3.449 1 94.25 30 LEU B C 1
ATOM 1863 O O . LEU B 1 30 ? -15.703 -12.68 3.607 1 94.25 30 LEU B O 1
ATOM 1867 N N . ALA B 1 31 ? -17.688 -11.836 4.133 1 94.88 31 ALA B N 1
ATOM 1868 C CA . ALA B 1 31 ? -17.156 -11.031 5.227 1 94.88 31 ALA B CA 1
ATOM 1869 C C . ALA B 1 31 ? -16.5 -11.906 6.285 1 94.88 31 ALA B C 1
ATOM 1871 O O . ALA B 1 31 ? -15.422 -11.578 6.793 1 94.88 31 ALA B O 1
ATOM 1872 N N . GLU B 1 32 ? -17.109 -13.008 6.609 1 96.06 32 GLU B N 1
ATOM 1873 C CA . GLU B 1 32 ? -16.578 -13.93 7.605 1 96.06 32 GLU B CA 1
ATOM 1874 C C . GLU B 1 32 ? -15.258 -14.531 7.152 1 96.06 32 GLU B C 1
ATOM 1876 O O . GLU B 1 32 ? -14.352 -14.75 7.969 1 96.06 32 GLU B O 1
ATOM 1881 N N . GLU B 1 33 ? -15.164 -14.805 5.879 1 96.94 33 GLU B N 1
ATOM 1882 C CA . GLU B 1 33 ? -13.898 -15.328 5.355 1 96.94 33 GLU B CA 1
ATOM 1883 C C . GLU B 1 33 ? -12.773 -14.312 5.523 1 96.94 33 GLU B C 1
ATOM 1885 O O . GLU B 1 33 ? -11.656 -14.68 5.891 1 96.94 33 GLU B O 1
ATOM 1890 N N . ARG B 1 34 ? -13.039 -13.07 5.277 1 97.44 34 ARG B N 1
ATOM 1891 C CA . ARG B 1 34 ? -12.047 -12.016 5.453 1 97.44 34 ARG B CA 1
ATOM 1892 C C . ARG B 1 34 ? -11.648 -11.883 6.918 1 97.44 34 ARG B C 1
ATOM 1894 O O . ARG B 1 34 ? -10.461 -11.789 7.238 1 97.44 34 ARG B O 1
ATOM 1901 N N . LEU B 1 35 ? -12.625 -11.891 7.785 1 97.62 35 LEU B N 1
ATOM 1902 C CA . LEU B 1 35 ? -12.367 -11.758 9.211 1 97.62 35 LEU B CA 1
ATOM 1903 C C . LEU B 1 35 ? -11.531 -12.922 9.734 1 97.62 35 LEU B C 1
ATOM 1905 O O . LEU B 1 35 ? -10.594 -12.719 10.5 1 97.62 35 LEU B O 1
ATOM 1909 N N . ARG B 1 36 ? -11.867 -14.086 9.273 1 98.19 36 ARG B N 1
ATOM 1910 C CA . ARG B 1 36 ? -11.109 -15.273 9.68 1 98.19 36 ARG B CA 1
ATOM 1911 C C . ARG B 1 36 ? -9.648 -15.148 9.266 1 98.19 36 ARG B C 1
ATOM 1913 O O . ARG B 1 36 ? -8.75 -15.438 10.062 1 98.19 36 ARG B O 1
ATOM 1920 N N . GLY B 1 37 ? -9.438 -14.773 8.016 1 98.62 37 GLY B N 1
ATOM 1921 C CA . GLY B 1 37 ? -8.07 -14.586 7.551 1 98.62 37 GLY B CA 1
ATOM 1922 C C . GLY B 1 37 ? -7.301 -13.555 8.359 1 98.62 37 GLY B C 1
ATOM 1923 O O . GLY B 1 37 ? -6.156 -13.789 8.742 1 98.62 37 GLY B O 1
ATOM 1924 N N . LYS B 1 38 ? -7.926 -12.492 8.648 1 98.38 38 LYS B N 1
ATOM 1925 C CA . LYS B 1 38 ? -7.297 -11.406 9.391 1 98.38 38 LYS B CA 1
ATOM 1926 C C . LYS B 1 38 ? -6.988 -11.828 10.828 1 98.38 38 LYS B C 1
ATOM 1928 O O . LYS B 1 38 ? -5.953 -11.453 11.383 1 98.38 38 LYS B O 1
ATOM 1933 N N . GLU B 1 39 ? -7.84 -12.555 11.422 1 98.56 39 GLU B N 1
ATOM 1934 C CA . GLU B 1 39 ? -7.613 -13.047 12.781 1 98.56 39 GLU B CA 1
ATOM 1935 C C . GLU B 1 39 ? -6.441 -14.023 12.82 1 98.56 39 GLU B C 1
ATOM 1937 O O . GLU B 1 39 ? -5.629 -13.984 13.75 1 98.56 39 GLU B O 1
ATOM 1942 N N . LEU B 1 40 ? -6.379 -14.883 11.883 1 98.81 40 LEU B N 1
ATOM 1943 C CA . LEU B 1 40 ? -5.277 -15.836 11.828 1 98.81 40 LEU B CA 1
ATOM 1944 C C . LEU B 1 40 ? -3.957 -15.133 11.547 1 98.81 40 LEU B C 1
ATOM 1946 O O . LEU B 1 40 ? -2.926 -15.484 12.125 1 98.81 40 LEU B O 1
ATOM 1950 N N . ALA B 1 41 ? -4 -14.141 10.68 1 98.75 41 ALA B N 1
ATOM 1951 C CA . ALA B 1 41 ? -2.797 -13.352 10.43 1 98.75 41 ALA B CA 1
ATOM 1952 C C . ALA B 1 41 ? -2.35 -12.617 11.695 1 98.75 41 ALA B C 1
ATOM 1954 O O . ALA B 1 41 ? -1.154 -12.539 11.984 1 98.75 41 ALA B O 1
ATOM 1955 N N . ASP B 1 42 ? -3.316 -12.102 12.391 1 98.25 42 ASP B N 1
ATOM 1956 C CA . ASP B 1 42 ? -3.012 -11.43 13.648 1 98.25 42 ASP B CA 1
ATOM 1957 C C . ASP B 1 42 ? -2.342 -12.391 14.633 1 98.25 42 ASP B C 1
ATOM 1959 O O . ASP B 1 42 ? -1.364 -12.031 15.289 1 98.25 42 ASP B O 1
ATOM 1963 N N . ALA B 1 43 ? -2.877 -13.523 14.789 1 98.62 43 ALA B N 1
ATOM 1964 C CA . ALA B 1 43 ? -2.287 -14.539 15.656 1 98.62 43 ALA B CA 1
ATOM 1965 C C . ALA B 1 43 ? -0.872 -14.891 15.203 1 98.62 43 ALA B C 1
ATOM 1967 O O . ALA B 1 43 ? 0.039 -14.992 16.031 1 98.62 43 ALA B O 1
ATOM 1968 N N . TYR B 1 44 ? -0.713 -15.031 13.953 1 98.88 44 TYR B N 1
ATOM 1969 C CA . TYR B 1 44 ? 0.599 -15.32 13.391 1 98.88 44 TYR B CA 1
ATOM 1970 C C . TYR B 1 44 ? 1.605 -14.242 13.75 1 98.88 44 TYR B C 1
ATOM 1972 O O . TYR B 1 44 ? 2.727 -14.539 14.164 1 98.88 44 TYR B O 1
ATOM 1980 N N . ASN B 1 45 ? 1.154 -13.031 13.664 1 98.5 45 ASN B N 1
ATOM 1981 C CA . ASN B 1 45 ? 2.029 -11.875 13.867 1 98.5 45 ASN B CA 1
ATOM 1982 C C . ASN B 1 45 ? 2.41 -11.719 15.336 1 98.5 45 ASN B C 1
ATOM 1984 O O . ASN B 1 45 ? 3.361 -11.008 15.656 1 98.5 45 ASN B O 1
ATOM 1988 N N . ARG B 1 46 ? 1.757 -12.383 16.156 1 97.5 46 ARG B N 1
ATOM 1989 C CA . ARG B 1 46 ? 2.004 -12.273 17.578 1 97.5 46 ARG B CA 1
ATOM 1990 C C . ARG B 1 46 ? 2.857 -13.43 18.094 1 97.5 46 ARG B C 1
ATOM 1992 O O . ARG B 1 46 ? 3.191 -13.492 19.266 1 97.5 46 ARG B O 1
ATOM 1999 N N . THR B 1 47 ? 3.23 -14.352 17.266 1 98.19 47 THR B N 1
ATOM 2000 C CA . THR B 1 47 ? 4.043 -15.492 17.672 1 98.19 47 THR B CA 1
ATOM 2001 C C . THR B 1 47 ? 5.469 -15.055 18 1 98.19 47 THR B C 1
ATOM 2003 O O . THR B 1 47 ? 5.945 -14.039 17.484 1 98.19 47 THR B O 1
ATOM 2006 N N . GLY B 1 48 ? 6.137 -15.875 18.812 1 97.75 48 GLY B N 1
ATOM 2007 C CA . GLY B 1 48 ? 7.551 -15.656 19.078 1 97.75 48 GLY B CA 1
ATOM 2008 C C . GLY B 1 48 ? 8.453 -16.203 17.969 1 97.75 48 GLY B C 1
ATOM 2009 O O . GLY B 1 48 ? 8.062 -17.109 17.234 1 97.75 48 GLY B O 1
ATOM 2010 N N . ALA B 1 49 ? 9.672 -15.742 17.969 1 96.5 49 ALA B N 1
ATOM 2011 C CA . ALA B 1 49 ? 10.594 -16.062 16.875 1 96.5 49 ALA B CA 1
ATOM 2012 C C . ALA B 1 49 ? 11 -17.531 16.922 1 96.5 49 ALA B C 1
ATOM 2014 O O . ALA B 1 49 ? 11.406 -18.109 15.906 1 96.5 49 ALA B O 1
ATOM 2015 N N . ARG B 1 50 ? 10.828 -18.156 18 1 98 50 ARG B N 1
ATOM 2016 C CA . ARG B 1 50 ? 11.25 -19.547 18.156 1 98 50 ARG B CA 1
ATOM 2017 C C . ARG B 1 50 ? 10.086 -20.5 17.906 1 98 50 ARG B C 1
ATOM 2019 O O . ARG B 1 50 ? 10.266 -21.719 17.906 1 98 50 ARG B O 1
ATOM 2026 N N . ASP B 1 51 ? 8.883 -19.953 17.719 1 98.19 51 ASP B N 1
ATOM 2027 C CA . ASP B 1 51 ? 7.68 -20.781 17.625 1 98.19 51 ASP B CA 1
ATOM 2028 C C . ASP B 1 51 ? 7.457 -21.281 16.203 1 98.19 51 ASP B C 1
ATOM 2030 O O . ASP B 1 51 ? 6.414 -21.016 15.602 1 98.19 51 ASP B O 1
ATOM 2034 N N . GLU B 1 52 ? 8.336 -22.062 15.734 1 97.44 52 GLU B N 1
ATOM 2035 C CA . GLU B 1 52 ? 8.25 -22.578 14.375 1 97.44 52 GLU B CA 1
ATOM 2036 C C . GLU B 1 52 ? 7.012 -23.438 14.18 1 97.44 52 GLU B C 1
ATOM 2038 O O . GLU B 1 52 ? 6.309 -23.312 13.172 1 97.44 52 GLU B O 1
ATOM 2043 N N . GLU B 1 53 ? 6.73 -24.266 15.141 1 98.12 53 GLU B N 1
ATOM 2044 C CA . GLU B 1 53 ? 5.586 -25.172 15.047 1 98.12 53 GLU B CA 1
ATOM 2045 C C . GLU B 1 53 ? 4.27 -24.391 15.047 1 98.12 53 GLU B C 1
ATOM 2047 O O . GLU B 1 53 ? 3.373 -24.672 14.25 1 98.12 53 GLU B O 1
ATOM 2052 N N . GLY B 1 54 ? 4.141 -23.438 15.977 1 98.62 54 GLY B N 1
ATOM 2053 C CA . GLY B 1 54 ? 2.955 -22.594 16.016 1 98.62 54 GLY B CA 1
ATOM 2054 C C . GLY B 1 54 ? 2.75 -21.797 14.742 1 98.62 54 GLY B C 1
ATOM 2055 O O . GLY B 1 54 ? 1.624 -21.672 14.25 1 98.62 54 GLY B O 1
ATOM 2056 N N . ARG B 1 55 ? 3.807 -21.344 14.195 1 98.62 55 ARG B N 1
ATOM 2057 C CA . ARG B 1 55 ? 3.732 -20.578 12.953 1 98.62 55 ARG B CA 1
ATOM 2058 C C . ARG B 1 55 ? 3.258 -21.453 11.805 1 98.62 55 ARG B C 1
ATOM 2060 O O . ARG B 1 55 ? 2.385 -21.062 11.031 1 98.62 55 ARG B O 1
ATOM 2067 N N . ARG B 1 56 ? 3.816 -22.625 11.664 1 98.69 56 ARG B N 1
ATOM 2068 C CA . ARG B 1 56 ? 3.389 -23.516 10.602 1 98.69 56 ARG B CA 1
ATOM 2069 C C . ARG B 1 56 ? 1.918 -23.891 10.75 1 98.69 56 ARG B C 1
ATOM 2071 O O . ARG B 1 56 ? 1.183 -23.953 9.766 1 98.69 56 ARG B O 1
ATOM 2078 N N . ALA B 1 57 ? 1.468 -24.156 11.969 1 98.88 57 ALA B N 1
ATOM 2079 C CA . ALA B 1 57 ? 0.078 -24.531 12.219 1 98.88 57 ALA B CA 1
ATOM 2080 C C . ALA B 1 57 ? -0.873 -23.406 11.797 1 98.88 57 ALA B C 1
ATOM 2082 O O . ALA B 1 57 ? -1.914 -23.672 11.188 1 98.88 57 ALA B O 1
ATOM 2083 N N . LEU B 1 58 ? -0.516 -22.203 12.125 1 98.94 58 LEU B N 1
ATOM 2084 C CA . LEU B 1 58 ? -1.347 -21.062 11.781 1 98.94 58 LEU B CA 1
ATOM 2085 C C . LEU B 1 58 ? -1.39 -20.859 10.266 1 98.94 58 LEU B C 1
ATOM 2087 O O . LEU B 1 58 ? -2.447 -20.562 9.711 1 98.94 58 LEU B O 1
ATOM 2091 N N . LEU B 1 59 ? -0.246 -20.984 9.609 1 98.94 59 LEU B N 1
ATOM 2092 C CA . LEU B 1 59 ? -0.218 -20.875 8.156 1 98.94 59 LEU B CA 1
ATOM 2093 C C . LEU B 1 59 ? -1.079 -21.953 7.512 1 98.94 59 LEU B C 1
ATOM 2095 O O . LEU B 1 59 ? -1.818 -21.688 6.562 1 98.94 59 LEU B O 1
ATOM 2099 N N . LYS B 1 60 ? -0.932 -23.156 8 1 98.88 60 LYS B N 1
ATOM 2100 C CA . LYS B 1 60 ? -1.714 -24.266 7.473 1 98.88 60 LYS B CA 1
ATOM 2101 C C . LYS B 1 60 ? -3.211 -24.016 7.629 1 98.88 60 LYS B C 1
ATOM 2103 O O . LYS B 1 60 ? -3.994 -24.312 6.727 1 98.88 60 LYS B O 1
ATOM 2108 N N . GLU B 1 61 ? -3.604 -23.5 8.742 1 98.94 61 GLU B N 1
ATOM 2109 C CA . GLU B 1 61 ? -5.008 -23.188 9 1 98.94 61 GLU B CA 1
ATOM 2110 C C . GLU B 1 61 ? -5.488 -22.047 8.117 1 98.94 61 GLU B C 1
ATOM 2112 O O . GLU B 1 61 ? -6.637 -22.031 7.668 1 98.94 61 GLU B O 1
ATOM 2117 N N . MET B 1 62 ? -4.668 -21.125 7.793 1 98.88 62 MET B N 1
ATOM 2118 C CA . MET B 1 62 ? -5.02 -19.875 7.129 1 98.88 62 MET B CA 1
ATOM 2119 C C . MET B 1 62 ? -5.074 -20.062 5.617 1 98.88 62 MET B C 1
ATOM 2121 O O . MET B 1 62 ? -6.035 -19.641 4.973 1 98.88 62 MET B O 1
ATOM 2125 N N . LEU B 1 63 ? -4.066 -20.766 5.062 1 98.94 63 LEU B N 1
ATOM 2126 C CA . LEU B 1 63 ? -3.822 -20.719 3.625 1 98.94 63 LEU B CA 1
ATOM 2127 C C . LEU B 1 63 ? -4.527 -21.875 2.926 1 98.94 63 LEU B C 1
ATOM 2129 O O . LEU B 1 63 ? -4.84 -22.891 3.557 1 98.94 63 LEU B O 1
ATOM 2133 N N . ALA B 1 64 ? -4.758 -21.656 1.63 1 98.88 64 ALA B N 1
ATOM 2134 C CA . ALA B 1 64 ? -5.398 -22.688 0.821 1 98.88 64 ALA B CA 1
ATOM 2135 C C . ALA B 1 64 ? -4.48 -23.891 0.653 1 98.88 64 ALA B C 1
ATOM 2137 O O . ALA B 1 64 ? -4.949 -25.047 0.634 1 98.88 64 ALA B O 1
ATOM 2138 N N . ALA B 1 65 ? -3.234 -23.641 0.42 1 98.88 65 ALA B N 1
ATOM 2139 C CA . ALA B 1 65 ? -2.207 -24.672 0.297 1 98.88 65 ALA B CA 1
ATOM 2140 C C . ALA B 1 65 ? -0.875 -24.188 0.863 1 98.88 65 ALA B C 1
ATOM 2142 O O . ALA B 1 65 ? -0.52 -23.016 0.715 1 98.88 65 ALA B O 1
ATOM 2143 N N . LEU B 1 66 ? -0.152 -25.156 1.48 1 98.88 66 LEU B N 1
ATOM 2144 C CA . LEU B 1 66 ? 1.132 -24.844 2.105 1 98.88 66 LEU B CA 1
ATOM 2145 C C . LEU B 1 66 ? 2.139 -25.969 1.846 1 98.88 66 LEU B C 1
ATOM 2147 O O . LEU B 1 66 ? 1.98 -27.078 2.352 1 98.88 66 LEU B O 1
ATOM 2151 N N . GLY B 1 67 ? 3.102 -25.609 1.064 1 98.88 67 GLY B N 1
ATOM 2152 C CA . GLY B 1 67 ? 4.176 -26.562 0.83 1 98.88 67 GLY B CA 1
ATOM 2153 C C . GLY B 1 67 ? 5.09 -26.75 2.027 1 98.88 67 GLY B C 1
ATOM 2154 O O . GLY B 1 67 ? 4.879 -26.125 3.072 1 98.88 67 GLY B O 1
ATOM 2155 N N . THR B 1 68 ? 6.152 -27.547 1.858 1 98.69 68 THR B N 1
ATOM 2156 C CA . THR B 1 68 ? 7.145 -27.797 2.898 1 98.69 68 THR B CA 1
ATOM 2157 C C . THR B 1 68 ? 8.242 -26.734 2.859 1 98.69 68 THR B C 1
ATOM 2159 O O . THR B 1 68 ? 8.523 -26.156 1.802 1 98.69 68 THR B O 1
ATOM 2162 N N . GLY B 1 69 ? 8.766 -26.422 4.027 1 98.44 69 GLY B N 1
ATOM 2163 C CA . GLY B 1 69 ? 9.93 -25.547 4.102 1 98.44 69 GLY B CA 1
ATOM 2164 C C . GLY B 1 69 ? 9.586 -24.078 3.898 1 98.44 69 GLY B C 1
ATOM 2165 O O . GLY B 1 69 ? 10.445 -23.281 3.529 1 98.44 69 GLY B O 1
ATOM 2166 N N . VAL B 1 70 ? 8.383 -23.719 4.141 1 98.75 70 VAL B N 1
ATOM 2167 C CA . VAL B 1 70 ? 7.949 -22.344 3.982 1 98.75 70 VAL B CA 1
ATOM 2168 C C . VAL B 1 70 ? 8.32 -21.531 5.227 1 98.75 70 VAL B C 1
ATOM 2170 O O . VAL B 1 70 ? 8.133 -22 6.355 1 98.75 70 VAL B O 1
ATOM 2173 N N . TRP B 1 71 ? 8.891 -20.359 4.973 1 98.75 71 TRP B N 1
ATOM 2174 C CA . TRP B 1 71 ? 9.227 -19.438 6.051 1 98.75 71 TRP B CA 1
ATOM 2175 C C . TRP B 1 71 ? 8.758 -18.016 5.719 1 98.75 71 TRP B C 1
ATOM 2177 O O . TRP B 1 71 ? 9.133 -17.469 4.684 1 98.75 71 TRP B O 1
ATOM 2187 N N . ILE B 1 72 ? 7.973 -17.406 6.637 1 98.88 72 ILE B N 1
ATOM 2188 C CA . ILE B 1 72 ? 7.52 -16.031 6.492 1 98.88 72 ILE B CA 1
ATOM 2189 C C . ILE B 1 72 ? 7.84 -15.242 7.762 1 98.88 72 ILE B C 1
ATOM 2191 O O . ILE B 1 72 ? 7.387 -15.602 8.852 1 98.88 72 ILE B O 1
ATOM 2195 N N . GLU B 1 73 ? 8.602 -14.148 7.609 1 98.88 73 GLU B N 1
ATOM 2196 C CA . GLU B 1 73 ? 8.844 -13.258 8.734 1 98.88 73 GLU B CA 1
ATOM 2197 C C . GLU B 1 73 ? 7.621 -12.398 9.031 1 98.88 73 GLU B C 1
ATOM 2199 O O . GLU B 1 73 ? 7.047 -11.789 8.125 1 98.88 73 GLU B O 1
ATOM 2204 N N . PRO B 1 74 ? 7.207 -12.438 10.266 1 98.5 74 PRO B N 1
ATOM 2205 C CA . PRO B 1 74 ? 6.148 -11.477 10.594 1 98.5 74 PRO B CA 1
ATOM 2206 C C . PRO B 1 74 ? 6.598 -10.023 10.445 1 98.5 74 PRO B C 1
ATOM 2208 O O . PRO B 1 74 ? 7.777 -9.719 10.625 1 98.5 74 PRO B O 1
ATOM 2211 N N . PRO B 1 75 ? 5.68 -9.117 10.195 1 98.5 75 PRO B N 1
ATOM 2212 C CA . PRO B 1 75 ? 4.242 -9.352 10.055 1 98.5 75 PRO B CA 1
ATOM 2213 C C . PRO B 1 75 ? 3.867 -9.867 8.664 1 98.5 75 PRO B C 1
ATOM 2215 O O . PRO B 1 75 ? 4.582 -9.609 7.691 1 98.5 75 PRO B O 1
ATOM 2218 N N . LEU B 1 76 ? 2.822 -10.648 8.555 1 98.88 76 LEU B N 1
ATOM 2219 C CA . LEU B 1 76 ? 2.098 -11.07 7.359 1 98.88 76 LEU B CA 1
ATOM 2220 C C . LEU B 1 76 ? 0.707 -10.445 7.316 1 98.88 76 LEU B C 1
ATOM 2222 O O . LEU B 1 76 ? -0.013 -10.453 8.32 1 98.88 76 LEU B O 1
ATOM 2226 N N . HIS B 1 77 ? 0.362 -9.836 6.195 1 98.88 77 HIS B N 1
ATOM 2227 C CA . HIS B 1 77 ? -0.979 -9.289 6.012 1 98.88 77 HIS B CA 1
ATOM 2228 C C . HIS B 1 77 ? -1.711 -10.008 4.879 1 98.88 77 HIS B C 1
ATOM 2230 O O . HIS B 1 77 ? -1.154 -10.195 3.797 1 98.88 77 HIS B O 1
ATOM 2236 N N . VAL B 1 78 ? -3.016 -10.359 5.098 1 98.88 78 VAL B N 1
ATOM 2237 C CA . VAL B 1 78 ? -3.836 -11.008 4.078 1 98.88 78 VAL B CA 1
ATOM 2238 C C . VAL B 1 78 ? -5.223 -10.367 4.055 1 98.88 78 VAL B C 1
ATOM 2240 O O . VAL B 1 78 ? -5.727 -9.922 5.086 1 98.88 78 VAL B O 1
ATOM 2243 N N . ALA B 1 79 ? -5.84 -10.344 2.898 1 98.38 79 ALA B N 1
ATOM 2244 C CA . ALA B 1 79 ? -7.25 -9.977 2.814 1 98.38 79 ALA B CA 1
ATOM 2245 C C . ALA B 1 79 ? -8.148 -11.133 3.246 1 98.38 79 ALA B C 1
ATOM 2247 O O . ALA B 1 79 ? -9.086 -10.938 4.02 1 98.38 79 ALA B O 1
ATOM 2248 N N . TYR B 1 80 ? -7.836 -12.344 2.754 1 98.25 80 TYR B N 1
ATOM 2249 C CA . TYR B 1 80 ? -8.594 -13.547 3.07 1 98.25 80 TYR B CA 1
ATOM 2250 C C . TYR B 1 80 ? -7.691 -14.625 3.65 1 98.25 80 TYR B C 1
ATOM 2252 O O . TYR B 1 80 ? -8.008 -15.219 4.688 1 98.25 80 TYR B O 1
ATOM 2260 N N . GLY B 1 81 ? -6.617 -14.875 3.012 1 98.69 81 GLY B N 1
ATOM 2261 C CA . GLY B 1 81 ? -5.707 -15.953 3.379 1 98.69 81 GLY B CA 1
ATOM 2262 C C . GLY B 1 81 ? -6.035 -17.266 2.709 1 98.69 81 GLY B C 1
ATOM 2263 O O . GLY B 1 81 ? -5.152 -17.938 2.176 1 98.69 81 GLY B O 1
ATOM 2264 N N . ASN B 1 82 ? -7.273 -17.594 2.596 1 98.62 82 ASN B N 1
ATOM 2265 C CA . ASN B 1 82 ? -7.695 -18.922 2.17 1 98.62 82 ASN B CA 1
ATOM 2266 C C . ASN B 1 82 ? -7.688 -19.062 0.649 1 98.62 82 ASN B C 1
ATOM 2268 O O . ASN B 1 82 ? -8.219 -20.031 0.102 1 98.62 82 ASN B O 1
ATOM 2272 N N . ARG B 1 83 ? -7.113 -18.109 0.007 1 98.5 83 ARG B N 1
ATOM 2273 C CA . ARG B 1 83 ? -6.984 -18.172 -1.445 1 98.5 83 ARG B CA 1
ATOM 2274 C C . ARG B 1 83 ? -5.52 -18.156 -1.867 1 98.5 83 ARG B C 1
ATOM 2276 O O . ARG B 1 83 ? -5.211 -18.016 -3.053 1 98.5 83 ARG B O 1
ATOM 2283 N N . VAL B 1 84 ? -4.637 -18.297 -0.971 1 98.94 84 VAL B N 1
ATOM 2284 C CA . VAL B 1 84 ? -3.197 -18.25 -1.203 1 98.94 84 VAL B CA 1
ATOM 2285 C C . VAL B 1 84 ? -2.627 -19.672 -1.226 1 98.94 84 VAL B C 1
ATOM 2287 O O . VAL B 1 84 ? -2.854 -20.453 -0.299 1 98.94 84 VAL B O 1
ATOM 2290 N N . HIS B 1 85 ? -1.909 -20 -2.295 1 98.94 85 HIS B N 1
ATOM 2291 C CA . HIS B 1 85 ? -1.222 -21.281 -2.473 1 98.94 85 HIS B CA 1
ATOM 2292 C C . HIS B 1 85 ? 0.291 -21.094 -2.504 1 98.94 85 HIS B C 1
ATOM 2294 O O . HIS B 1 85 ? 0.823 -20.453 -3.418 1 98.94 85 HIS B O 1
ATOM 2300 N N . LEU B 1 86 ? 0.977 -21.625 -1.5 1 98.94 86 LEU B N 1
ATOM 2301 C CA . LEU B 1 86 ? 2.434 -21.562 -1.454 1 98.94 86 LEU B CA 1
ATOM 2302 C C . LEU B 1 86 ? 3.051 -22.922 -1.708 1 98.94 86 LEU B C 1
ATOM 2304 O O . LEU B 1 86 ? 2.688 -23.906 -1.054 1 98.94 86 LEU B O 1
ATOM 2308 N N . GLY B 1 87 ? 3.977 -22.969 -2.684 1 98.94 87 GLY B N 1
ATOM 2309 C CA . GLY B 1 87 ? 4.727 -24.188 -2.941 1 98.94 87 GLY B CA 1
ATOM 2310 C C . GLY B 1 87 ? 5.777 -24.484 -1.885 1 98.94 87 GLY B C 1
ATOM 2311 O O . GLY B 1 87 ? 5.703 -23.953 -0.771 1 98.94 87 GLY B O 1
ATOM 2312 N N . ASP B 1 88 ? 6.758 -25.359 -2.246 1 98.94 88 ASP B N 1
ATOM 2313 C CA . ASP B 1 88 ? 7.816 -25.781 -1.331 1 98.94 88 ASP B CA 1
ATOM 2314 C C . ASP B 1 88 ? 8.93 -24.734 -1.268 1 98.94 88 ASP B C 1
ATOM 2316 O O . ASP B 1 88 ? 9.25 -24.094 -2.275 1 98.94 88 ASP B O 1
ATOM 2320 N N . ASP B 1 89 ? 9.461 -24.516 -0.053 1 98.94 89 ASP B N 1
ATOM 2321 C CA . ASP B 1 89 ? 10.68 -23.75 0.187 1 98.94 89 ASP B CA 1
ATOM 2322 C C . ASP B 1 89 ? 10.5 -22.297 -0.223 1 98.94 89 ASP B C 1
ATOM 2324 O O . ASP B 1 89 ? 11.406 -21.688 -0.792 1 98.94 89 ASP B O 1
ATOM 2328 N N . VAL B 1 90 ? 9.336 -21.812 0.013 1 98.94 90 VAL B N 1
ATOM 2329 C CA . VAL B 1 90 ? 9.062 -20.391 -0.156 1 98.94 90 VAL B CA 1
ATOM 2330 C C . VAL B 1 90 ? 9.57 -19.625 1.059 1 98.94 90 VAL B C 1
ATOM 2332 O O . VAL B 1 90 ? 9.367 -20.047 2.199 1 98.94 90 VAL B O 1
ATOM 2335 N N . TYR B 1 91 ? 10.25 -18.5 0.788 1 98.94 91 TYR B N 1
ATOM 2336 C CA . TYR B 1 91 ? 10.75 -17.625 1.837 1 98.94 91 TYR B CA 1
ATOM 2337 C C . TYR B 1 91 ? 10.219 -16.203 1.653 1 98.94 91 TYR B C 1
ATOM 2339 O O . TYR B 1 91 ? 10.273 -15.648 0.553 1 98.94 91 TYR B O 1
ATOM 2347 N N . ALA B 1 92 ? 9.688 -15.633 2.66 1 98.94 92 ALA B N 1
ATOM 2348 C CA . ALA B 1 92 ? 9.305 -14.227 2.643 1 98.94 92 ALA B CA 1
ATOM 2349 C C . ALA B 1 92 ? 9.906 -13.477 3.83 1 98.94 92 ALA B C 1
ATOM 2351 O O . ALA B 1 92 ? 9.703 -13.867 4.98 1 98.94 92 ALA B O 1
ATOM 2352 N N . ASN B 1 93 ? 10.633 -12.453 3.49 1 98.88 93 ASN B N 1
ATOM 2353 C CA . ASN B 1 93 ? 11.117 -11.539 4.52 1 98.88 93 ASN B CA 1
ATOM 2354 C C . ASN B 1 93 ? 9.984 -10.68 5.078 1 98.88 93 ASN B C 1
ATOM 2356 O O . ASN B 1 93 ? 8.812 -10.898 4.758 1 98.88 93 ASN B O 1
ATOM 2360 N N . PHE B 1 94 ? 10.211 -9.719 5.98 1 98.81 94 PHE B N 1
ATOM 2361 C CA . PHE B 1 94 ? 9.266 -8.969 6.797 1 98.81 94 PHE B CA 1
ATOM 2362 C C . PHE B 1 94 ? 8.25 -8.25 5.918 1 98.81 94 PHE B C 1
ATOM 2364 O O . PHE B 1 94 ? 8.602 -7.676 4.887 1 98.81 94 PHE B O 1
ATOM 2371 N N . GLY B 1 95 ? 6.949 -8.336 6.305 1 98.75 95 GLY B N 1
ATOM 2372 C CA . GLY B 1 95 ? 5.965 -7.391 5.797 1 98.75 95 GLY B CA 1
ATOM 2373 C C . GLY B 1 95 ? 5.336 -7.832 4.488 1 98.75 95 GLY B C 1
ATOM 2374 O O . GLY B 1 95 ? 4.898 -7 3.691 1 98.75 95 GLY B O 1
ATOM 2375 N N . LEU B 1 96 ? 5.328 -9.125 4.145 1 98.94 96 LEU B N 1
ATOM 2376 C CA . LEU B 1 96 ? 4.578 -9.602 2.99 1 98.94 96 LEU B CA 1
ATOM 2377 C C . LEU B 1 96 ? 3.1 -9.242 3.119 1 98.94 96 LEU B C 1
ATOM 2379 O O . LEU B 1 96 ? 2.492 -9.469 4.168 1 98.94 96 LEU B O 1
ATOM 2383 N N . THR B 1 97 ? 2.545 -8.586 2.105 1 98.94 97 THR B N 1
ATOM 2384 C CA . THR B 1 97 ? 1.142 -8.195 2.059 1 98.94 97 THR B CA 1
ATOM 2385 C C . THR B 1 97 ? 0.441 -8.82 0.858 1 98.94 97 THR B C 1
ATOM 2387 O O . THR B 1 97 ? 0.858 -8.625 -0.284 1 98.94 97 THR B O 1
ATOM 2390 N N . LEU B 1 98 ? -0.623 -9.609 1.146 1 98.94 98 LEU B N 1
ATOM 2391 C CA . LEU B 1 98 ? -1.373 -10.32 0.116 1 98.94 98 LEU B CA 1
ATOM 2392 C C . LEU B 1 98 ? -2.826 -9.859 0.087 1 98.94 98 LEU B C 1
ATOM 2394 O O . LEU B 1 98 ? -3.592 -10.148 1.011 1 98.94 98 LEU B O 1
ATOM 2398 N N . VAL B 1 99 ? -3.184 -9.078 -0.933 1 98.88 99 VAL B N 1
ATOM 2399 C CA . VAL B 1 99 ? -4.582 -8.75 -1.198 1 98.88 99 VAL B CA 1
ATOM 2400 C C . VAL B 1 99 ? -5.203 -9.828 -2.086 1 98.88 99 VAL B C 1
ATOM 2402 O O . VAL B 1 99 ? -5.273 -9.672 -3.307 1 98.88 99 VAL B O 1
ATOM 2405 N N . ASP B 1 100 ? -5.664 -10.859 -1.438 1 98.69 100 ASP B N 1
ATOM 2406 C CA . ASP B 1 100 ? -5.988 -12.133 -2.082 1 98.69 100 ASP B CA 1
ATOM 2407 C C . ASP B 1 100 ? -7.496 -12.328 -2.189 1 98.69 100 ASP B C 1
ATOM 2409 O O . ASP B 1 100 ? -8.023 -13.383 -1.812 1 98.69 100 ASP B O 1
ATOM 2413 N N . ASP B 1 101 ? -8.156 -11.352 -2.812 1 98.19 101 ASP B N 1
ATOM 2414 C CA . ASP B 1 101 ? -9.594 -11.477 -3.045 1 98.19 101 ASP B CA 1
ATOM 2415 C C . ASP B 1 101 ? -9.898 -12.672 -3.949 1 98.19 101 ASP B C 1
ATOM 2417 O O . ASP B 1 101 ? -10.992 -13.242 -3.883 1 98.19 101 ASP B O 1
ATOM 2421 N N . VAL B 1 102 ? -9.039 -12.992 -4.875 1 98.38 102 VAL B N 1
ATOM 2422 C CA . VAL B 1 102 ? -9.031 -14.25 -5.621 1 98.38 102 VAL B CA 1
ATOM 2423 C C . VAL B 1 102 ? -7.656 -14.906 -5.504 1 98.38 102 VAL B C 1
ATOM 2425 O O . VAL B 1 102 ? -6.812 -14.469 -4.719 1 98.38 102 VAL B O 1
ATOM 2428 N N . GLU B 1 103 ? -7.363 -15.922 -6.309 1 98.75 103 GLU B N 1
ATOM 2429 C CA . GLU B 1 103 ? -6.262 -16.859 -6.086 1 98.75 103 GLU B CA 1
ATOM 2430 C C . GLU B 1 103 ? -4.91 -16.172 -6.27 1 98.75 103 GLU B C 1
ATOM 2432 O O . GLU B 1 103 ? -4.723 -15.406 -7.219 1 98.75 103 GLU B O 1
ATOM 2437 N N . VAL B 1 104 ? -4.023 -16.422 -5.355 1 98.94 104 VAL B N 1
ATOM 2438 C CA . VAL B 1 104 ? -2.59 -16.172 -5.473 1 98.94 104 VAL B CA 1
ATOM 2439 C C . VAL B 1 104 ? -1.828 -17.5 -5.484 1 98.94 104 VAL B C 1
ATOM 2441 O O . VAL B 1 104 ? -1.89 -18.266 -4.52 1 98.94 104 VAL B O 1
ATOM 2444 N N . PHE B 1 105 ? -1.129 -17.75 -6.574 1 99 105 PHE B N 1
ATOM 2445 C CA . PHE B 1 105 ? -0.324 -18.953 -6.699 1 99 105 PHE B CA 1
ATOM 2446 C C . PHE B 1 105 ? 1.163 -18.625 -6.652 1 99 105 PHE B C 1
ATOM 2448 O O . PHE B 1 105 ? 1.655 -17.844 -7.469 1 99 105 PHE B O 1
ATOM 2455 N N . VAL B 1 106 ? 1.864 -19.203 -5.695 1 99 106 VAL B N 1
ATOM 2456 C CA . VAL B 1 106 ? 3.312 -19.078 -5.574 1 99 106 VAL B CA 1
ATOM 2457 C C . VAL B 1 106 ? 3.967 -20.453 -5.727 1 99 106 VAL B C 1
ATOM 2459 O O . VAL B 1 106 ? 3.643 -21.391 -4.992 1 99 106 VAL B O 1
ATOM 2462 N N . GLY B 1 107 ? 4.844 -20.547 -6.699 1 98.94 107 GLY B N 1
ATOM 2463 C CA . GLY B 1 107 ? 5.527 -21.797 -6.957 1 98.94 107 GLY B CA 1
ATOM 2464 C C . GLY B 1 107 ? 6.57 -22.141 -5.91 1 98.94 107 GLY B C 1
ATOM 2465 O O . GLY B 1 107 ? 6.547 -21.594 -4.805 1 98.94 107 GLY B O 1
ATOM 2466 N N . ASP B 1 108 ? 7.508 -23.094 -6.266 1 98.94 108 ASP B N 1
ATOM 2467 C CA . ASP B 1 108 ? 8.539 -23.594 -5.363 1 98.94 108 ASP B CA 1
ATOM 2468 C C . ASP B 1 108 ? 9.766 -22.672 -5.371 1 98.94 108 ASP B C 1
ATOM 2470 O O . ASP B 1 108 ? 10.125 -22.125 -6.414 1 98.94 108 ASP B O 1
ATOM 2474 N N . ARG B 1 109 ? 10.375 -22.469 -4.16 1 98.94 109 ARG B N 1
ATOM 2475 C CA . ARG B 1 109 ? 11.656 -21.781 -4.012 1 98.94 109 ARG B CA 1
ATOM 2476 C C . ARG B 1 109 ? 11.555 -20.328 -4.449 1 98.94 109 ARG B C 1
ATOM 2478 O O . ARG B 1 109 ? 12.484 -19.781 -5.059 1 98.94 109 ARG B O 1
ATOM 2485 N N . VAL B 1 110 ? 10.422 -19.812 -4.285 1 99 110 VAL B N 1
ATOM 2486 C CA . VAL B 1 110 ? 10.234 -18.391 -4.504 1 99 110 VAL B CA 1
ATOM 2487 C C . VAL B 1 110 ? 10.711 -17.609 -3.277 1 99 110 VAL B C 1
ATOM 2489 O O . VAL B 1 110 ? 10.492 -18.031 -2.141 1 99 110 VAL B O 1
ATOM 2492 N N . MET B 1 111 ? 11.383 -16.469 -3.516 1 99 111 MET B N 1
ATOM 2493 C CA . MET B 1 111 ? 11.867 -15.609 -2.436 1 99 111 MET B CA 1
ATOM 2494 C C . MET B 1 111 ? 11.273 -14.211 -2.547 1 99 111 MET B C 1
ATOM 2496 O O . MET B 1 111 ? 11.352 -13.586 -3.605 1 99 111 MET B O 1
ATOM 2500 N N . PHE B 1 112 ? 10.664 -13.781 -1.459 1 99 112 PHE B N 1
ATOM 2501 C CA . PHE B 1 112 ? 10.195 -12.406 -1.321 1 99 112 PHE B CA 1
ATOM 2502 C C . PHE B 1 112 ? 11.109 -11.617 -0.384 1 99 112 PHE B C 1
ATOM 2504 O O . PHE B 1 112 ? 11.266 -11.984 0.782 1 99 112 PHE B O 1
ATOM 2511 N N . ALA B 1 113 ? 11.664 -10.531 -0.892 1 98.94 113 ALA B N 1
ATOM 2512 C CA . ALA B 1 113 ? 12.352 -9.578 -0.014 1 98.94 113 ALA B CA 1
ATOM 2513 C C . ALA B 1 113 ? 11.352 -8.789 0.824 1 98.94 113 ALA B C 1
ATOM 2515 O O . ALA B 1 113 ? 10.148 -9.062 0.793 1 98.94 113 ALA B O 1
ATOM 2516 N N . PRO B 1 114 ? 11.82 -7.883 1.735 1 98.94 114 PRO B N 1
ATOM 2517 C CA . PRO B 1 114 ? 10.922 -7.215 2.676 1 98.94 114 PRO B CA 1
ATOM 2518 C C . PRO B 1 114 ? 9.875 -6.348 1.974 1 98.94 114 PRO B C 1
ATOM 2520 O O . PRO B 1 114 ? 10.18 -5.691 0.976 1 98.94 114 PRO B O 1
ATOM 2523 N N . HIS B 1 115 ? 8.609 -6.391 2.539 1 98.81 115 HIS B N 1
ATOM 2524 C CA . HIS B 1 115 ? 7.559 -5.426 2.24 1 98.81 115 HIS B CA 1
ATOM 2525 C C . HIS B 1 115 ? 7.121 -5.523 0.782 1 98.81 115 HIS B C 1
ATOM 2527 O O . HIS B 1 115 ? 6.871 -4.504 0.135 1 98.81 115 HIS B O 1
ATOM 2533 N N . VAL B 1 116 ? 7.117 -6.73 0.249 1 98.94 116 VAL B N 1
ATOM 2534 C CA . VAL B 1 116 ? 6.512 -6.988 -1.054 1 98.94 116 VAL B CA 1
ATOM 2535 C C . VAL B 1 116 ? 4.992 -7.023 -0.921 1 98.94 116 VAL B C 1
ATOM 2537 O O . VAL B 1 116 ? 4.457 -7.566 0.049 1 98.94 116 VAL B O 1
ATOM 2540 N N . THR B 1 117 ? 4.273 -6.398 -1.851 1 98.94 117 THR B N 1
ATOM 2541 C CA . THR B 1 117 ? 2.818 -6.453 -1.942 1 98.94 117 THR B CA 1
ATOM 2542 C C . THR B 1 117 ? 2.385 -7.199 -3.199 1 98.94 117 THR B C 1
ATOM 2544 O O . THR B 1 117 ? 2.871 -6.918 -4.297 1 98.94 117 THR B O 1
ATOM 2547 N N . VAL B 1 118 ? 1.558 -8.219 -3.047 1 98.94 118 VAL B N 1
ATOM 2548 C CA . VAL B 1 118 ? 0.881 -8.906 -4.141 1 98.94 118 VAL B CA 1
ATOM 2549 C C . VAL B 1 118 ? -0.617 -8.625 -4.086 1 98.94 118 VAL B C 1
ATOM 2551 O O . VAL B 1 118 ? -1.28 -8.938 -3.094 1 98.94 118 VAL B O 1
ATOM 2554 N N . SER B 1 119 ? -1.147 -8.023 -5.133 1 98.88 119 SER B N 1
ATOM 2555 C CA . SER B 1 119 ? -2.568 -7.684 -5.152 1 98.88 119 SER B CA 1
ATOM 2556 C C . SER B 1 119 ? -3.275 -8.336 -6.332 1 98.88 119 SER B C 1
ATOM 2558 O O . SER B 1 119 ? -2.83 -8.211 -7.477 1 98.88 119 SER B O 1
ATOM 2560 N N . THR B 1 120 ? -4.418 -9.008 -6.051 1 98.81 120 THR B N 1
ATOM 2561 C CA . THR B 1 120 ? -5.262 -9.57 -7.102 1 98.81 120 THR B CA 1
ATOM 2562 C C . THR B 1 120 ? -6.391 -8.609 -7.457 1 98.81 120 THR B C 1
ATOM 2564 O O . THR B 1 120 ? -7.211 -8.898 -8.328 1 98.81 120 THR B O 1
ATOM 2567 N N . THR B 1 121 ? -6.402 -7.488 -6.762 1 98.44 121 THR B N 1
ATOM 2568 C CA . THR B 1 121 ? -7.609 -6.676 -6.824 1 98.44 121 THR B CA 1
ATOM 2569 C C . THR B 1 121 ? -7.277 -5.238 -7.219 1 98.44 121 THR B C 1
ATOM 2571 O O . THR B 1 121 ? -6.273 -4.684 -6.773 1 98.44 121 THR B O 1
ATOM 2574 N N . GLY B 1 122 ? -8.039 -4.656 -8.125 1 97.5 122 GLY B N 1
ATOM 2575 C CA . GLY B 1 122 ? -8.031 -3.256 -8.523 1 97.5 122 GLY B CA 1
ATOM 2576 C C . GLY B 1 122 ? -9.414 -2.641 -8.586 1 97.5 122 GLY B C 1
ATOM 2577 O O . GLY B 1 122 ? -10.406 -3.297 -8.258 1 97.5 122 GLY B O 1
ATOM 2578 N N . HIS B 1 123 ? -9.477 -1.374 -8.875 1 98.06 123 HIS B N 1
ATOM 2579 C CA . HIS B 1 123 ? -10.734 -0.648 -9.031 1 98.06 123 HIS B CA 1
ATOM 2580 C C . HIS B 1 123 ? -10.859 -0.041 -10.422 1 98.06 123 HIS B C 1
ATOM 2582 O O . HIS B 1 123 ? -9.844 0.271 -11.055 1 98.06 123 HIS B O 1
ATOM 2588 N N . PRO B 1 124 ? -12.109 0.107 -10.914 1 98 124 PRO B N 1
ATOM 2589 C CA . PRO B 1 124 ? -12.258 0.897 -12.141 1 98 124 PRO B CA 1
ATOM 2590 C C . PRO B 1 124 ? -11.82 2.35 -11.961 1 98 124 PRO B C 1
ATOM 2592 O O . PRO B 1 124 ? -11.984 2.918 -10.875 1 98 124 PRO B O 1
ATOM 2595 N N . VAL B 1 125 ? -11.336 3.002 -13.023 1 97.94 125 VAL B N 1
ATOM 2596 C CA . VAL B 1 125 ? -10.711 4.309 -12.883 1 97.94 125 VAL B CA 1
ATOM 2597 C C . VAL B 1 125 ? -11.781 5.387 -12.734 1 97.94 125 VAL B C 1
ATOM 2599 O O . VAL B 1 125 ? -11.586 6.367 -12.016 1 97.94 125 VAL B O 1
ATOM 2602 N N . HIS B 1 126 ? -12.93 5.211 -13.422 1 98.69 126 HIS B N 1
ATOM 2603 C CA . HIS B 1 126 ? -13.953 6.242 -13.297 1 98.69 126 HIS B CA 1
ATOM 2604 C C . HIS B 1 126 ? -14.586 6.227 -11.906 1 98.69 126 HIS B C 1
ATOM 2606 O O . HIS B 1 126 ? -15.07 5.188 -11.453 1 98.69 126 HIS B O 1
ATOM 2612 N N . PRO B 1 127 ? -14.625 7.34 -11.242 1 98.38 127 PRO B N 1
ATOM 2613 C CA . PRO B 1 127 ? -15.109 7.348 -9.859 1 98.38 127 PRO B CA 1
ATOM 2614 C C . PRO B 1 127 ? -16.562 6.891 -9.742 1 98.38 127 PRO B C 1
ATOM 2616 O O . PRO B 1 127 ? -16.953 6.316 -8.719 1 98.38 127 PRO B O 1
ATOM 2619 N N . ASP B 1 128 ? -17.359 7.082 -10.766 1 97.19 128 ASP B N 1
ATOM 2620 C CA . ASP B 1 128 ? -18.766 6.676 -10.727 1 97.19 128 ASP B CA 1
ATOM 2621 C C . ASP B 1 128 ? -18.891 5.164 -10.562 1 97.19 128 ASP B C 1
ATOM 2623 O O . ASP B 1 128 ? -19.906 4.672 -10.062 1 97.19 128 ASP B O 1
ATOM 2627 N N . LEU B 1 129 ? -17.891 4.434 -11.023 1 97.75 129 LEU B N 1
ATOM 2628 C CA . LEU B 1 129 ? -17.953 2.977 -11.016 1 97.75 129 LEU B CA 1
ATOM 2629 C C . LEU B 1 129 ? -17.438 2.42 -9.688 1 97.75 129 LEU B C 1
ATOM 2631 O O . LEU B 1 129 ? -17.594 1.229 -9.406 1 97.75 129 LEU B O 1
ATOM 2635 N N . ARG B 1 130 ? -16.828 3.291 -8.828 1 96.25 130 ARG B N 1
ATOM 2636 C CA . ARG B 1 130 ? -16.219 2.723 -7.629 1 96.25 130 ARG B CA 1
ATOM 2637 C C . ARG B 1 130 ? -16.672 3.469 -6.375 1 96.25 130 ARG B C 1
ATOM 2639 O O . ARG B 1 130 ? -16.031 3.375 -5.328 1 96.25 130 ARG B O 1
ATOM 2646 N N . ARG B 1 131 ? -17.766 4.125 -6.359 1 93.69 131 ARG B N 1
ATOM 2647 C CA . ARG B 1 131 ? -18.234 4.91 -5.23 1 93.69 131 ARG B CA 1
ATOM 2648 C C . ARG B 1 131 ? -18.641 4.012 -4.066 1 93.69 131 ARG B C 1
ATOM 2650 O O . ARG B 1 131 ? -18.531 4.406 -2.902 1 93.69 131 ARG B O 1
ATOM 2657 N N . ASP B 1 132 ? -19.047 2.826 -4.371 1 91.06 132 ASP B N 1
ATOM 2658 C CA . ASP B 1 132 ? -19.469 1.894 -3.33 1 91.06 132 ASP B CA 1
ATOM 2659 C C . ASP B 1 132 ? -18.375 0.875 -3.025 1 91.06 132 ASP B C 1
ATOM 2661 O O . ASP B 1 132 ? -18.656 -0.189 -2.463 1 91.06 132 ASP B O 1
ATOM 2665 N N . GLY B 1 133 ? -17.188 1.117 -3.568 1 93.69 133 GLY B N 1
ATOM 2666 C CA . GLY B 1 133 ? -16.078 0.202 -3.342 1 93.69 133 GLY B CA 1
ATOM 2667 C C . GLY B 1 133 ? -15.984 -0.883 -4.398 1 93.69 133 GLY B C 1
ATOM 2668 O O . GLY B 1 133 ? -15.297 -1.889 -4.199 1 93.69 133 GLY B O 1
ATOM 2669 N N . THR B 1 134 ? -16.734 -0.661 -5.461 1 96.38 134 THR B N 1
ATOM 2670 C CA . THR B 1 134 ? -16.703 -1.63 -6.551 1 96.38 134 THR B CA 1
ATOM 2671 C C . THR B 1 134 ? -15.273 -1.855 -7.027 1 96.38 134 THR B C 1
ATOM 2673 O O . THR B 1 134 ? -14.492 -0.906 -7.145 1 96.38 134 THR B O 1
ATOM 2676 N N . GLN B 1 135 ? -15.008 -3.158 -7.312 1 98.06 135 GLN B N 1
ATOM 2677 C CA . GLN B 1 135 ? -13.664 -3.6 -7.684 1 98.06 135 GLN B CA 1
ATOM 2678 C C . GLN B 1 135 ? -13.719 -4.781 -8.648 1 98.06 135 GLN B C 1
ATOM 2680 O O . GLN B 1 135 ? -14.797 -5.297 -8.945 1 98.06 135 GLN B O 1
ATOM 2685 N N . PHE B 1 136 ? -12.586 -5.094 -9.211 1 98.12 136 PHE B N 1
ATOM 2686 C CA . PHE B 1 136 ? -12.367 -6.332 -9.953 1 98.12 136 PHE B CA 1
ATOM 2687 C C . PHE B 1 136 ? -11.203 -7.117 -9.367 1 98.12 136 PHE B C 1
ATOM 2689 O O . PHE B 1 136 ? -10.375 -6.562 -8.633 1 98.12 136 PHE B O 1
ATOM 2696 N N . SER B 1 137 ? -11.164 -8.383 -9.656 1 98.56 137 SER B N 1
ATOM 2697 C CA . SER B 1 137 ? -10.062 -9.219 -9.188 1 98.56 137 SER B CA 1
ATOM 2698 C C . SER B 1 137 ? -9.594 -10.172 -10.281 1 98.56 137 SER B C 1
ATOM 2700 O O . SER B 1 137 ? -10.391 -10.648 -11.086 1 98.56 137 SER B O 1
ATOM 2702 N N . ALA B 1 138 ? -8.352 -10.375 -10.336 1 98.81 138 ALA B N 1
ATOM 2703 C CA . ALA B 1 138 ? -7.699 -11.297 -11.258 1 98.81 138 ALA B CA 1
ATOM 2704 C C . ALA B 1 138 ? -6.539 -12.023 -10.578 1 98.81 138 ALA B C 1
ATOM 2706 O O . ALA B 1 138 ? -5.715 -11.391 -9.906 1 98.81 138 ALA B O 1
ATOM 2707 N N . PRO B 1 139 ? -6.445 -13.359 -10.797 1 98.88 139 PRO B N 1
ATOM 2708 C CA . PRO B 1 139 ? -5.422 -14.141 -10.102 1 98.88 139 PRO B CA 1
ATOM 2709 C C . PRO B 1 139 ? -4 -13.711 -10.461 1 98.88 139 PRO B C 1
ATOM 2711 O O . PRO B 1 139 ? -3.752 -13.297 -11.594 1 98.88 139 PRO B O 1
ATOM 2714 N N . VAL B 1 140 ? -3.102 -13.812 -9.492 1 98.94 140 VAL B N 1
ATOM 2715 C CA . VAL B 1 140 ? -1.674 -13.594 -9.695 1 98.94 140 VAL B CA 1
ATOM 2716 C C . VAL B 1 140 ? -0.926 -14.922 -9.586 1 98.94 140 VAL B C 1
ATOM 2718 O O . VAL B 1 140 ? -1.238 -15.742 -8.727 1 98.94 140 VAL B O 1
ATOM 2721 N N . ARG B 1 141 ? 0.074 -15.102 -10.469 1 98.94 141 ARG B N 1
ATOM 2722 C CA . ARG B 1 141 ? 0.893 -16.312 -10.461 1 98.94 141 ARG B CA 1
ATOM 2723 C C . ARG B 1 141 ? 2.379 -15.961 -10.43 1 98.94 141 ARG B C 1
ATOM 2725 O O . ARG B 1 141 ? 2.857 -15.195 -11.273 1 98.94 141 ARG B O 1
ATOM 2732 N N . ILE B 1 142 ? 3.074 -16.422 -9.453 1 99 142 ILE B N 1
ATOM 2733 C CA . ILE B 1 142 ? 4.527 -16.328 -9.344 1 99 142 ILE B CA 1
ATOM 2734 C C . ILE B 1 142 ? 5.137 -17.734 -9.484 1 99 142 ILE B C 1
ATOM 2736 O O . ILE B 1 142 ? 4.91 -18.609 -8.648 1 99 142 ILE B O 1
ATOM 2740 N N . GLU B 1 143 ? 5.926 -17.922 -10.523 1 99 143 GLU B N 1
ATOM 2741 C CA . GLU B 1 143 ? 6.395 -19.266 -10.859 1 99 143 GLU B CA 1
ATOM 2742 C C . GLU B 1 143 ? 7.656 -19.625 -10.078 1 99 143 GLU B C 1
ATOM 2744 O O . GLU B 1 143 ? 8.172 -18.797 -9.312 1 99 143 GLU B O 1
ATOM 2749 N N . ASP B 1 144 ? 8.172 -20.891 -10.305 1 98.94 144 ASP B N 1
ATOM 2750 C CA . ASP B 1 144 ? 9.266 -21.453 -9.523 1 98.94 144 ASP B CA 1
ATOM 2751 C C . ASP B 1 144 ? 10.523 -20.594 -9.641 1 98.94 144 ASP B C 1
ATOM 2753 O O . ASP B 1 144 ? 10.828 -20.078 -10.719 1 98.94 144 ASP B O 1
ATOM 2757 N N . ASP B 1 145 ? 11.25 -20.406 -8.531 1 98.94 145 ASP B N 1
ATOM 2758 C CA . ASP B 1 145 ? 12.609 -19.875 -8.5 1 98.94 145 ASP B CA 1
ATOM 2759 C C . ASP B 1 145 ? 12.625 -18.375 -8.766 1 98.94 145 ASP B C 1
ATOM 2761 O O . ASP B 1 145 ? 13.648 -17.812 -9.156 1 98.94 145 ASP B O 1
ATOM 2765 N N . VAL B 1 146 ? 11.516 -17.734 -8.625 1 99 146 VAL B N 1
ATOM 2766 C CA . VAL B 1 146 ? 11.445 -16.281 -8.766 1 99 146 VAL B CA 1
ATOM 2767 C C . VAL B 1 146 ? 11.969 -15.609 -7.5 1 99 146 VAL B C 1
ATOM 2769 O O . VAL B 1 146 ? 11.727 -16.094 -6.391 1 99 146 VAL B O 1
ATOM 2772 N N . TRP B 1 147 ? 12.688 -14.508 -7.66 1 99 147 TRP B N 1
ATOM 2773 C CA . TRP B 1 147 ? 13.117 -13.633 -6.57 1 99 147 TRP B CA 1
ATOM 2774 C C . TRP B 1 147 ? 12.539 -12.234 -6.738 1 99 147 TRP B C 1
ATOM 2776 O O . TRP B 1 147 ? 12.789 -11.57 -7.746 1 99 147 TRP B O 1
ATOM 2786 N N . ILE B 1 148 ? 11.766 -11.812 -5.785 1 99 148 ILE B N 1
ATOM 2787 C CA . ILE B 1 148 ? 11.109 -10.508 -5.844 1 99 148 ILE B CA 1
ATOM 2788 C C . ILE B 1 148 ? 11.781 -9.555 -4.859 1 99 148 ILE B C 1
ATOM 2790 O O . ILE B 1 148 ? 11.773 -9.797 -3.648 1 99 148 ILE B O 1
ATOM 2794 N N . GLY B 1 149 ? 12.234 -8.43 -5.324 1 98.94 149 GLY B N 1
ATOM 2795 C CA . GLY B 1 149 ? 12.984 -7.469 -4.535 1 98.94 149 GLY B CA 1
ATOM 2796 C C . GLY B 1 149 ? 12.125 -6.68 -3.572 1 98.94 149 GLY B C 1
ATOM 2797 O O . GLY B 1 149 ? 10.898 -6.656 -3.705 1 98.94 149 GLY B O 1
ATOM 2798 N N . ALA B 1 150 ? 12.867 -6.02 -2.646 1 98.88 150 ALA B N 1
ATOM 2799 C CA . ALA B 1 150 ? 12.203 -5.332 -1.54 1 98.88 150 ALA B CA 1
ATOM 2800 C C . ALA B 1 150 ? 11.281 -4.23 -2.051 1 98.88 150 ALA B C 1
ATOM 2802 O O . ALA B 1 150 ? 11.648 -3.482 -2.965 1 98.88 150 ALA B O 1
ATOM 2803 N N . GLY B 1 151 ? 10.086 -4.223 -1.43 1 98.69 151 GLY B N 1
ATOM 2804 C CA . GLY B 1 151 ? 9.18 -3.119 -1.694 1 98.69 151 GLY B CA 1
ATOM 2805 C C . GLY B 1 151 ? 8.5 -3.217 -3.047 1 98.69 151 GLY B C 1
ATOM 2806 O O . GLY B 1 151 ? 7.773 -2.307 -3.449 1 98.69 151 GLY B O 1
ATOM 2807 N N . ALA B 1 152 ? 8.711 -4.285 -3.807 1 98.88 152 ALA B N 1
ATOM 2808 C CA . ALA B 1 152 ? 8.078 -4.434 -5.113 1 98.88 152 ALA B CA 1
ATOM 2809 C C . ALA B 1 152 ? 6.582 -4.703 -4.969 1 98.88 152 ALA B C 1
ATOM 2811 O O . ALA B 1 152 ? 6.133 -5.211 -3.938 1 98.88 152 ALA B O 1
ATOM 2812 N N . GLN B 1 153 ? 5.828 -4.363 -6.012 1 98.81 153 GLN B N 1
ATOM 2813 C CA . GLN B 1 153 ? 4.387 -4.574 -6.102 1 98.81 153 GLN B CA 1
ATOM 2814 C C . GLN B 1 153 ? 4.023 -5.406 -7.328 1 98.81 153 GLN B C 1
ATOM 2816 O O . GLN B 1 153 ? 4.387 -5.051 -8.453 1 98.81 153 GLN B O 1
ATOM 2821 N N . ILE B 1 154 ? 3.334 -6.5 -7.062 1 98.94 154 ILE B N 1
ATOM 2822 C CA . ILE B 1 154 ? 2.814 -7.328 -8.148 1 98.94 154 ILE B CA 1
ATOM 2823 C C . ILE B 1 154 ? 1.319 -7.074 -8.32 1 98.94 154 ILE B C 1
ATOM 2825 O O . ILE B 1 154 ? 0.534 -7.301 -7.398 1 98.94 154 ILE B O 1
ATOM 2829 N N . MET B 1 155 ? 0.887 -6.648 -9.531 1 98.81 155 MET B N 1
ATOM 2830 C CA . MET B 1 155 ? -0.461 -6.121 -9.727 1 98.81 155 MET B CA 1
ATOM 2831 C C . MET B 1 155 ? -1.404 -7.211 -10.219 1 98.81 155 MET B C 1
ATOM 2833 O O . MET B 1 155 ? -0.97 -8.328 -10.523 1 98.81 155 MET B O 1
ATOM 2837 N N . PRO B 1 156 ? -2.709 -6.922 -10.289 1 98.88 156 PRO B N 1
ATOM 2838 C CA . PRO B 1 156 ? -3.717 -7.949 -10.562 1 98.88 156 PRO B CA 1
ATOM 2839 C C . PRO B 1 156 ? -3.512 -8.633 -11.914 1 98.88 156 PRO B C 1
ATOM 2841 O O . PRO B 1 156 ? -3.285 -7.957 -12.922 1 98.88 156 PRO B O 1
ATOM 2844 N N . GLY B 1 157 ? -3.551 -9.938 -11.914 1 98.88 157 GLY B N 1
ATOM 2845 C CA . GLY B 1 157 ? -3.566 -10.703 -13.148 1 98.88 157 GLY B CA 1
ATOM 2846 C C . GLY B 1 157 ? -2.18 -11.086 -13.633 1 98.88 157 GLY B C 1
ATOM 2847 O O . GLY B 1 157 ? -2.037 -11.859 -14.578 1 98.88 157 GLY B O 1
ATOM 2848 N N . VAL B 1 158 ? -1.125 -10.617 -13.008 1 98.94 158 VAL B N 1
ATOM 2849 C CA . VAL B 1 158 ? 0.244 -10.742 -13.5 1 98.94 158 VAL B CA 1
ATOM 2850 C C . VAL B 1 158 ? 0.752 -12.164 -13.242 1 98.94 158 VAL B C 1
ATOM 2852 O O . VAL B 1 158 ? 0.503 -12.734 -12.188 1 98.94 158 VAL B O 1
ATOM 2855 N N . THR B 1 159 ? 1.44 -12.656 -14.188 1 98.94 159 THR B N 1
ATOM 2856 C CA . THR B 1 159 ? 2.289 -13.828 -14.023 1 98.94 159 THR B CA 1
ATOM 2857 C C . THR B 1 159 ? 3.764 -13.438 -14.055 1 98.94 159 THR B C 1
ATOM 2859 O O . THR B 1 159 ? 4.207 -12.75 -14.977 1 98.94 159 THR B O 1
ATOM 2862 N N . VAL B 1 160 ? 4.477 -13.82 -13.039 1 99 160 VAL B N 1
ATOM 2863 C CA . VAL B 1 160 ? 5.926 -13.672 -13.062 1 99 160 VAL B CA 1
ATOM 2864 C C . VAL B 1 160 ? 6.578 -15 -13.445 1 99 160 VAL B C 1
ATOM 2866 O O . VAL B 1 160 ? 6.48 -15.984 -12.711 1 99 160 VAL B O 1
ATOM 2869 N N . GLY B 1 161 ? 7.305 -14.969 -14.523 1 98.94 161 GLY B N 1
ATOM 2870 C CA . GLY B 1 161 ? 7.82 -16.203 -15.109 1 98.94 161 GLY B CA 1
ATOM 2871 C C . GLY B 1 161 ? 8.938 -16.828 -14.297 1 98.94 161 GLY B C 1
ATOM 2872 O O . GLY B 1 161 ? 9.703 -16.125 -13.633 1 98.94 161 GLY B O 1
ATOM 2873 N N . ARG B 1 162 ? 9.109 -18.109 -14.516 1 98.88 162 ARG B N 1
ATOM 2874 C CA . ARG B 1 162 ? 10.023 -18.938 -13.734 1 98.88 162 ARG B CA 1
ATOM 2875 C C . ARG B 1 162 ? 11.438 -18.375 -13.781 1 98.88 162 ARG B C 1
ATOM 2877 O O . ARG B 1 162 ? 11.922 -17.969 -14.836 1 98.88 162 ARG B O 1
ATOM 2884 N N . GLY B 1 163 ? 12.055 -18.312 -12.633 1 98.88 163 GLY B N 1
ATOM 2885 C CA . GLY B 1 163 ? 13.469 -18 -12.539 1 98.88 163 GLY B CA 1
ATOM 2886 C C . GLY B 1 163 ? 13.766 -16.516 -12.641 1 98.88 163 GLY B C 1
ATOM 2887 O O . GLY B 1 163 ? 14.922 -16.094 -12.555 1 98.88 163 GLY B O 1
ATOM 2888 N N . SER B 1 164 ? 12.789 -15.703 -12.797 1 98.94 164 SER B N 1
ATOM 2889 C CA . SER B 1 164 ? 12.992 -14.273 -13.039 1 98.94 164 SER B CA 1
ATOM 2890 C C . SER B 1 164 ? 13.258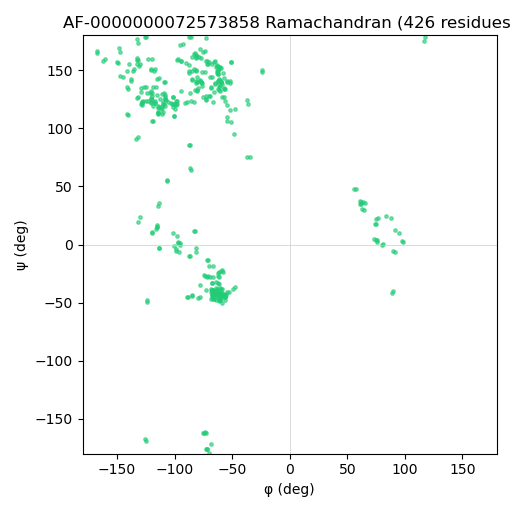 -13.531 -11.734 1 98.94 164 SER B C 1
ATOM 2892 O O . SER B 1 164 ? 13 -14.055 -10.648 1 98.94 164 SER B O 1
ATOM 2894 N N . VAL B 1 165 ? 13.844 -12.344 -11.875 1 98.94 165 VAL B N 1
ATOM 2895 C CA . VAL B 1 165 ? 14.133 -11.445 -10.766 1 98.94 165 VAL B CA 1
ATOM 2896 C C . VAL B 1 165 ? 13.406 -10.117 -10.961 1 98.94 165 VAL B C 1
ATOM 2898 O O . VAL B 1 165 ? 13.516 -9.5 -12.031 1 98.94 165 VAL B O 1
ATOM 2901 N N . VAL B 1 166 ? 12.625 -9.742 -10 1 98.94 166 VAL B N 1
ATOM 2902 C CA . VAL B 1 166 ? 12.016 -8.414 -9.969 1 98.94 166 VAL B CA 1
ATOM 2903 C C . VAL B 1 166 ? 12.836 -7.492 -9.07 1 98.94 166 VAL B C 1
ATOM 2905 O O . VAL B 1 166 ? 13.008 -7.77 -7.883 1 98.94 166 VAL B O 1
ATOM 2908 N N . GLY B 1 167 ? 13.297 -6.387 -9.594 1 98.88 167 GLY B N 1
ATOM 2909 C CA . GLY B 1 167 ? 14.086 -5.445 -8.82 1 98.88 167 GLY B CA 1
ATOM 2910 C C . GLY B 1 167 ? 13.305 -4.785 -7.703 1 98.88 167 GLY B C 1
ATOM 2911 O O . GLY B 1 167 ? 12.078 -4.684 -7.773 1 98.88 167 GLY B O 1
ATOM 2912 N N . ALA B 1 168 ? 14.102 -4.316 -6.715 1 98.75 168 ALA B N 1
ATOM 2913 C CA . ALA B 1 168 ? 13.492 -3.645 -5.57 1 98.75 168 ALA B CA 1
ATOM 2914 C C . ALA B 1 168 ? 12.719 -2.404 -6.008 1 98.75 168 ALA B C 1
ATOM 2916 O O . ALA B 1 168 ? 13.156 -1.687 -6.914 1 98.75 168 ALA B O 1
ATOM 2917 N N . GLY B 1 169 ? 11.586 -2.242 -5.32 1 98.44 169 GLY B N 1
ATOM 2918 C CA . GLY B 1 169 ? 10.797 -1.042 -5.539 1 98.44 169 GLY B CA 1
ATOM 2919 C C . GLY B 1 169 ? 10.008 -1.069 -6.836 1 98.44 169 GLY B C 1
ATOM 2920 O O . GLY B 1 169 ? 9.297 -0.117 -7.156 1 98.44 169 GLY B O 1
ATOM 2921 N N . SER B 1 170 ? 10.062 -2.135 -7.609 1 98.81 170 SER B N 1
ATOM 2922 C CA . SER B 1 170 ? 9.422 -2.199 -8.922 1 98.81 170 SER B CA 1
ATOM 2923 C C . SER B 1 170 ? 7.906 -2.316 -8.789 1 98.81 170 SER B C 1
ATOM 2925 O O . SER B 1 170 ? 7.402 -2.85 -7.797 1 98.81 170 SER B O 1
ATOM 2927 N N . VAL B 1 171 ? 7.219 -1.762 -9.75 1 98.81 171 VAL B N 1
ATOM 2928 C CA . VAL B 1 171 ? 5.789 -1.992 -9.93 1 98.81 171 VAL B CA 1
ATOM 2929 C C . VAL B 1 171 ? 5.555 -2.828 -11.188 1 98.81 171 VAL B C 1
ATOM 2931 O O . VAL B 1 171 ? 5.789 -2.359 -12.305 1 98.81 171 VAL B O 1
ATOM 2934 N N . VAL B 1 172 ? 5.066 -4.039 -10.984 1 98.94 172 VAL B N 1
ATOM 2935 C CA . VAL B 1 172 ? 4.906 -4.98 -12.086 1 98.94 172 VAL B CA 1
ATOM 2936 C C . VAL B 1 172 ? 3.447 -5.012 -12.539 1 98.94 172 VAL B C 1
ATOM 2938 O O . VAL B 1 172 ? 2.588 -5.562 -11.844 1 98.94 172 VAL B O 1
ATOM 2941 N N . THR B 1 173 ? 3.193 -4.492 -13.719 1 98.38 173 THR B N 1
ATOM 2942 C CA . THR B 1 173 ? 1.829 -4.367 -14.219 1 98.38 173 THR B CA 1
ATOM 2943 C C . THR B 1 173 ? 1.615 -5.273 -15.43 1 98.38 173 THR B C 1
ATOM 2945 O O . THR B 1 173 ? 0.528 -5.293 -16.016 1 98.38 173 THR B O 1
ATOM 2948 N N . ALA B 1 174 ? 2.641 -5.949 -15.852 1 98.75 174 ALA B N 1
ATOM 2949 C CA . ALA B 1 174 ? 2.627 -6.832 -17.016 1 98.75 174 ALA B CA 1
ATOM 2950 C C . ALA B 1 174 ? 3.277 -8.172 -16.703 1 98.75 174 ALA B C 1
ATOM 2952 O O . ALA B 1 174 ? 4.062 -8.281 -15.758 1 98.75 174 ALA B O 1
ATOM 2953 N N . HIS B 1 175 ? 2.9 -9.156 -17.562 1 98.94 175 HIS B N 1
ATOM 2954 C CA . HIS B 1 175 ? 3.537 -10.453 -17.391 1 98.94 175 HIS B CA 1
ATOM 2955 C C . HIS B 1 175 ? 5.047 -10.359 -17.594 1 98.94 175 HIS B C 1
ATOM 2957 O O . HIS B 1 175 ? 5.516 -9.695 -18.516 1 98.94 175 HIS B O 1
ATOM 2963 N N . VAL B 1 176 ? 5.77 -11.062 -16.719 1 98.94 176 VAL B N 1
ATOM 2964 C CA . VAL B 1 176 ? 7.227 -11.109 -16.766 1 98.94 176 VAL B CA 1
ATOM 2965 C C . VAL B 1 176 ? 7.672 -12.406 -17.438 1 98.94 176 VAL B C 1
ATOM 2967 O O . VAL B 1 176 ? 7.379 -13.5 -16.953 1 98.94 176 VAL B O 1
ATOM 2970 N N . PRO B 1 177 ? 8.336 -12.297 -18.562 1 98.75 177 PRO B N 1
ATOM 2971 C CA . PRO B 1 177 ? 8.852 -13.523 -19.172 1 98.75 177 PRO B CA 1
ATOM 2972 C C . PRO B 1 177 ? 9.82 -14.281 -18.266 1 98.75 177 PRO B C 1
ATOM 2974 O O . PRO B 1 177 ? 10.477 -13.664 -17.422 1 98.75 177 PRO B O 1
ATOM 2977 N N . PRO B 1 178 ? 9.859 -15.617 -18.484 1 98.69 178 PRO B N 1
ATOM 2978 C CA . PRO B 1 178 ? 10.797 -16.375 -17.656 1 98.69 178 PRO B CA 1
ATOM 2979 C C . PRO B 1 178 ? 12.25 -15.969 -17.859 1 98.69 178 PRO B C 1
ATOM 2981 O O . PRO B 1 178 ? 12.609 -15.492 -18.938 1 98.69 178 PRO B O 1
ATOM 2984 N N . MET B 1 179 ? 13.055 -16.125 -16.828 1 98.62 179 MET B N 1
ATOM 2985 C CA . MET B 1 179 ? 14.5 -15.953 -16.875 1 98.62 179 MET B CA 1
ATOM 2986 C C . MET B 1 179 ? 14.875 -14.562 -17.359 1 98.62 179 MET B C 1
ATOM 2988 O O . MET B 1 179 ? 15.742 -14.406 -18.219 1 98.62 179 MET B O 1
ATOM 2992 N N . THR B 1 180 ? 14.258 -13.555 -16.812 1 98.81 180 THR B N 1
ATOM 2993 C CA . THR B 1 180 ? 14.586 -12.156 -17.078 1 98.81 180 THR B CA 1
ATOM 2994 C C . THR B 1 180 ? 14.75 -11.383 -15.766 1 98.81 180 THR B C 1
ATOM 2996 O O . THR B 1 180 ? 14.258 -11.812 -14.719 1 98.81 180 THR B O 1
ATOM 2999 N N . VAL B 1 181 ? 15.5 -10.312 -15.812 1 98.81 181 VAL B N 1
ATOM 3000 C CA . VAL B 1 181 ? 15.539 -9.305 -14.766 1 98.81 181 VAL B CA 1
ATOM 3001 C C . VAL B 1 181 ? 14.68 -8.102 -15.164 1 98.81 181 VAL B C 1
ATOM 3003 O O . VAL B 1 181 ? 14.883 -7.516 -16.234 1 98.81 181 VAL B O 1
ATOM 3006 N N . VAL B 1 182 ? 13.703 -7.82 -14.344 1 98.81 182 VAL B N 1
ATOM 3007 C CA . VAL B 1 182 ? 12.852 -6.664 -14.617 1 98.81 182 VAL B CA 1
ATOM 3008 C C . VAL B 1 182 ? 12.969 -5.656 -13.477 1 98.81 182 VAL B C 1
ATOM 3010 O O . VAL B 1 182 ? 13.25 -6.031 -12.336 1 98.81 182 VAL B O 1
ATOM 3013 N N . ALA B 1 183 ? 12.82 -4.34 -13.75 1 98.56 183 ALA B N 1
ATOM 3014 C CA . ALA B 1 183 ? 12.805 -3.301 -12.727 1 98.56 183 ALA B CA 1
ATOM 3015 C C . ALA B 1 183 ? 12.156 -2.021 -13.25 1 98.56 183 ALA B C 1
ATOM 3017 O O . ALA B 1 183 ? 12.008 -1.845 -14.461 1 98.56 183 ALA B O 1
ATOM 3018 N N . GLY B 1 184 ? 11.75 -1.245 -12.266 1 97.44 184 GLY B N 1
ATOM 3019 C CA . GLY B 1 184 ? 11.234 0.068 -12.617 1 97.44 184 GLY B CA 1
ATOM 3020 C C . GLY B 1 184 ? 9.781 0.254 -12.242 1 97.44 184 GLY B C 1
ATOM 3021 O O . GLY B 1 184 ? 9.141 -0.673 -11.742 1 97.44 184 GLY B O 1
ATOM 3022 N N . THR B 1 185 ? 9.227 1.508 -12.516 1 96.69 185 THR B N 1
ATOM 3023 C CA . THR B 1 185 ? 7.848 1.899 -12.258 1 96.69 185 THR B CA 1
ATOM 3024 C C . THR B 1 185 ? 7.258 2.615 -13.469 1 96.69 185 THR B C 1
ATOM 3026 O O . THR B 1 185 ? 7.441 3.824 -13.633 1 96.69 185 THR B O 1
ATOM 3029 N N . PRO B 1 186 ? 6.676 1.896 -14.305 1 96.44 186 PRO B N 1
ATOM 3030 C CA . PRO B 1 186 ? 6.426 0.452 -14.273 1 96.44 186 PRO B CA 1
ATOM 3031 C C . PRO B 1 186 ? 7.656 -0.366 -14.664 1 96.44 186 PRO B C 1
ATOM 3033 O O . PRO B 1 186 ? 8.57 0.158 -15.305 1 96.44 186 PRO B O 1
ATOM 3036 N N . ALA B 1 187 ? 7.617 -1.597 -14.289 1 98 187 ALA B N 1
ATOM 3037 C CA . ALA B 1 187 ? 8.742 -2.492 -14.547 1 98 187 ALA B CA 1
ATOM 3038 C C . ALA B 1 187 ? 8.906 -2.748 -16.047 1 98 187 ALA B C 1
ATOM 3040 O O . ALA B 1 187 ? 7.922 -2.854 -16.781 1 98 187 ALA B O 1
ATOM 3041 N N . ARG B 1 188 ? 10.164 -2.869 -16.438 1 98 188 ARG B N 1
ATOM 3042 C CA . ARG B 1 188 ? 10.562 -3.273 -17.781 1 98 188 ARG B CA 1
ATOM 3043 C C . ARG B 1 188 ? 11.641 -4.348 -17.719 1 98 188 ARG B C 1
ATOM 3045 O O . ARG B 1 188 ? 12.328 -4.496 -16.719 1 98 188 ARG B O 1
ATOM 3052 N N . VAL B 1 189 ? 11.727 -5.039 -18.875 1 98.44 189 VAL B N 1
ATOM 3053 C CA . VAL B 1 189 ? 12.82 -6.008 -18.953 1 98.44 189 VAL B CA 1
ATOM 3054 C C . VAL B 1 189 ? 14.148 -5.273 -19.094 1 98.44 189 VAL B C 1
ATOM 3056 O O . VAL B 1 189 ? 14.336 -4.48 -20.031 1 98.44 189 VAL B O 1
ATOM 3059 N N . LEU B 1 190 ? 15.023 -5.555 -18.203 1 98.06 190 LEU B N 1
ATOM 3060 C CA . LEU B 1 190 ? 16.359 -5 -18.297 1 98.06 190 LEU B CA 1
ATOM 3061 C C . LEU B 1 190 ? 17.266 -5.918 -19.109 1 98.06 190 LEU B C 1
ATOM 3063 O O . LEU B 1 190 ? 18.078 -5.441 -19.922 1 98.06 190 LEU B O 1
ATOM 3067 N N . ARG B 1 191 ? 17.188 -7.23 -18.812 1 97.56 191 ARG B N 1
ATOM 3068 C CA . ARG B 1 191 ? 18.016 -8.211 -19.5 1 97.56 191 ARG B CA 1
ATOM 3069 C C . ARG B 1 191 ? 17.547 -9.633 -19.219 1 97.56 191 ARG B C 1
ATOM 3071 O O . ARG B 1 191 ? 16.766 -9.859 -18.281 1 97.56 191 ARG B O 1
ATOM 3078 N N . GLU B 1 192 ? 18.062 -10.555 -20.062 1 97.81 192 GLU B N 1
ATOM 3079 C CA . GLU B 1 192 ? 17.844 -11.977 -19.859 1 97.81 192 GLU B CA 1
ATOM 3080 C C . GLU B 1 192 ? 18.844 -12.562 -18.859 1 97.81 192 GLU B C 1
ATOM 3082 O O . GLU B 1 192 ? 19.953 -12.047 -18.719 1 97.81 192 GLU B O 1
ATOM 3087 N N . ILE B 1 193 ? 18.453 -13.539 -18.203 1 98.19 193 ILE B N 1
ATOM 3088 C CA . ILE B 1 193 ? 19.359 -14.359 -17.406 1 98.19 193 ILE B CA 1
ATOM 3089 C C . ILE B 1 193 ? 19.891 -15.516 -18.25 1 98.19 193 ILE B C 1
ATOM 3091 O O . ILE B 1 193 ? 19.125 -16.312 -18.766 1 98.19 193 ILE B O 1
ATOM 3095 N N . THR B 1 194 ? 21.188 -15.578 -18.375 1 97.38 194 THR B N 1
ATOM 3096 C CA . THR B 1 194 ? 21.828 -16.562 -19.25 1 97.38 194 THR B CA 1
ATOM 3097 C C . THR B 1 194 ? 22.859 -17.375 -18.484 1 97.38 194 THR B C 1
ATOM 3099 O O . THR B 1 194 ? 23.062 -17.172 -17.281 1 97.38 194 THR B O 1
ATOM 3102 N N . ASP B 1 195 ? 23.406 -18.281 -19.25 1 97.69 195 ASP B N 1
ATOM 3103 C CA . ASP B 1 195 ? 24.438 -19.109 -18.641 1 97.69 195 ASP B CA 1
ATOM 3104 C C . ASP B 1 195 ? 25.625 -18.281 -18.172 1 97.69 195 ASP B C 1
ATOM 3106 O O . ASP B 1 195 ? 26.391 -18.703 -17.297 1 97.69 195 ASP B O 1
ATOM 3110 N N . ALA B 1 196 ? 25.797 -17.109 -18.766 1 96.88 196 ALA B N 1
ATOM 3111 C CA . ALA B 1 196 ? 26.859 -16.203 -18.297 1 96.88 196 ALA B CA 1
ATOM 3112 C C . ALA B 1 196 ? 26.672 -15.867 -16.828 1 96.88 196 ALA B C 1
ATOM 3114 O O . ALA B 1 196 ? 27.656 -15.617 -16.109 1 96.88 196 ALA B O 1
ATOM 3115 N N . ASP B 1 197 ? 25.5 -15.969 -16.312 1 97.19 197 ASP B N 1
ATOM 3116 C CA . ASP B 1 197 ? 25.172 -15.609 -14.938 1 97.19 197 ASP B CA 1
ATOM 3117 C C . ASP B 1 197 ? 25.547 -16.734 -13.977 1 97.19 197 ASP B C 1
ATOM 3119 O O . ASP B 1 197 ? 25.453 -16.578 -12.758 1 97.19 197 ASP B O 1
ATOM 3123 N N . ARG B 1 198 ? 26 -17.797 -14.445 1 97.56 198 ARG B N 1
ATOM 3124 C CA . ARG B 1 198 ? 26.453 -18.891 -13.586 1 97.56 198 ARG B CA 1
ATOM 3125 C C . ARG B 1 198 ? 27.797 -18.562 -12.953 1 97.56 198 ARG B C 1
ATOM 3127 O O . ARG B 1 198 ? 28.172 -19.156 -11.945 1 97.56 198 ARG B O 1
ATOM 3134 N N . GLU B 1 199 ? 28.469 -17.75 -13.633 1 96.25 199 GLU B N 1
ATOM 3135 C CA . GLU B 1 199 ? 29.703 -17.234 -13.031 1 96.25 199 GLU B CA 1
ATOM 3136 C C . GLU B 1 199 ? 29.406 -16.016 -12.141 1 96.25 199 GLU B C 1
ATOM 3138 O O . GLU B 1 199 ? 28.812 -15.039 -12.594 1 96.25 199 GLU B O 1
ATOM 3143 N N . TRP B 1 200 ? 29.828 -16.188 -10.914 1 96.06 200 TRP B N 1
ATOM 3144 C CA . TRP B 1 200 ? 29.484 -15.102 -10 1 96.06 200 TRP B CA 1
ATOM 3145 C C . TRP B 1 200 ? 30.719 -14.625 -9.234 1 96.06 200 TRP B C 1
ATOM 3147 O O . TRP B 1 200 ? 31.516 -15.43 -8.75 1 96.06 200 TRP B O 1
ATOM 3157 N N . SER B 1 201 ? 30.844 -13.312 -9.258 1 96.06 201 SER B N 1
ATOM 3158 C CA . SER B 1 201 ? 31.797 -12.633 -8.367 1 96.06 201 SER B CA 1
ATOM 3159 C C . SER B 1 201 ? 31.188 -11.352 -7.809 1 96.06 201 SER B C 1
ATOM 3161 O O . SER B 1 201 ? 30.297 -10.75 -8.422 1 96.06 201 SER B O 1
ATOM 3163 N N . TYR B 1 202 ? 31.688 -10.961 -6.688 1 96.88 202 TYR B N 1
ATOM 3164 C CA . TYR B 1 202 ? 31.203 -9.719 -6.102 1 96.88 202 TYR B CA 1
ATOM 3165 C C . TYR B 1 202 ? 31.641 -8.516 -6.93 1 96.88 202 TYR B C 1
ATOM 3167 O O . TYR B 1 202 ? 32.812 -8.414 -7.309 1 96.88 202 TYR B O 1
ATOM 3175 N N . ARG B 1 203 ? 30.766 -7.738 -7.277 1 93.38 203 ARG B N 1
ATOM 3176 C CA . ARG B 1 203 ? 31.016 -6.461 -7.938 1 93.38 203 ARG B CA 1
ATOM 3177 C C . ARG B 1 203 ? 30.594 -5.293 -7.051 1 93.38 203 ARG B C 1
ATOM 3179 O O . ARG B 1 203 ? 29.406 -5.105 -6.781 1 93.38 203 ARG B O 1
ATOM 3186 N N . PRO B 1 204 ? 31.469 -4.488 -6.562 1 95.56 204 PRO B N 1
ATOM 3187 C CA . PRO B 1 204 ? 31.094 -3.354 -5.723 1 95.56 204 PRO B CA 1
ATOM 3188 C C . PRO B 1 204 ? 30.25 -2.324 -6.469 1 95.56 204 PRO B C 1
ATOM 3190 O O . PRO B 1 204 ? 30.328 -2.227 -7.695 1 95.56 204 PRO B O 1
ATOM 3193 N N . PRO B 1 205 ? 29.438 -1.601 -5.742 1 96 205 PRO B N 1
ATOM 3194 C CA . PRO B 1 205 ? 28.656 -0.535 -6.379 1 96 205 PRO B CA 1
ATOM 3195 C C . PRO B 1 205 ? 29.547 0.556 -6.984 1 96 205 PRO B C 1
ATOM 3197 O O . PRO B 1 205 ? 30.609 0.865 -6.441 1 96 205 PRO B O 1
ATOM 3200 N N . ARG B 1 206 ? 28.984 1.059 -7.98 1 94.44 206 ARG B N 1
ATOM 3201 C CA . ARG B 1 206 ? 29.625 2.225 -8.57 1 94.44 206 ARG B CA 1
ATOM 3202 C C . ARG B 1 206 ? 29.203 3.506 -7.859 1 94.44 206 ARG B C 1
ATOM 3204 O O . ARG B 1 206 ? 28.203 3.521 -7.137 1 94.44 206 ARG B O 1
ATOM 3211 N N . THR B 1 207 ? 29.969 4.578 -8.031 1 95.56 207 THR B N 1
ATOM 3212 C CA . THR B 1 207 ? 29.562 5.91 -7.598 1 95.56 207 THR B CA 1
ATOM 3213 C C . THR B 1 207 ? 28.734 6.602 -8.672 1 95.56 207 THR B C 1
ATOM 3215 O O . THR B 1 207 ? 29.094 6.586 -9.852 1 95.56 207 THR B O 1
ATOM 3218 N N . LEU B 1 208 ? 27.594 7.121 -8.219 1 92.56 208 LEU B N 1
ATOM 3219 C CA . LEU B 1 208 ? 26.766 7.824 -9.18 1 92.56 208 LEU B CA 1
ATOM 3220 C C . LEU B 1 208 ? 27.484 9.031 -9.75 1 92.56 208 LEU B C 1
ATOM 3222 O O . LEU B 1 208 ? 28.219 9.719 -9.031 1 92.56 208 LEU B O 1
ATOM 3226 N N . GLY B 1 209 ? 27.234 9.117 -10.961 1 88.81 209 GLY B N 1
ATOM 3227 C CA . GLY B 1 209 ? 27.844 10.266 -11.609 1 88.81 209 GLY B CA 1
ATOM 3228 C C . GLY B 1 209 ? 27.031 11.539 -11.445 1 88.81 209 GLY B C 1
ATOM 3229 O O . GLY B 1 209 ? 25.938 11.516 -10.875 1 88.81 209 GLY B O 1
ATOM 3230 N N . PRO B 1 210 ? 27.703 12.688 -11.719 1 79.94 210 PRO B N 1
ATOM 3231 C CA . PRO B 1 210 ? 26.969 13.953 -11.633 1 79.94 210 PRO B CA 1
ATOM 3232 C C . PRO B 1 210 ? 25.703 13.953 -12.492 1 79.94 210 PRO B C 1
ATOM 3234 O O . PRO B 1 210 ? 25.641 13.281 -13.523 1 79.94 210 PRO B O 1
ATOM 3237 N N . GLY B 1 211 ? 24.609 14.117 -11.945 1 69.5 211 GLY B N 1
ATOM 3238 C CA . GLY B 1 211 ? 23.359 14.227 -12.688 1 69.5 211 GLY B CA 1
ATOM 3239 C C . GLY B 1 211 ? 23.422 15.258 -13.805 1 69.5 211 GLY B C 1
ATOM 3240 O O . GLY B 1 211 ? 24.422 15.969 -13.938 1 69.5 211 GLY B O 1
ATOM 3241 N N . PRO B 1 212 ? 22.484 15.039 -14.797 1 64.31 212 PRO B N 1
ATOM 3242 C CA . PRO B 1 212 ? 22.531 16.047 -15.867 1 64.31 212 PRO B CA 1
ATOM 3243 C C . PRO B 1 212 ? 22.562 17.469 -15.328 1 64.31 212 PRO B C 1
ATOM 3245 O O . PRO B 1 212 ? 21.969 17.75 -14.289 1 64.31 212 PRO B O 1
ATOM 3248 N N . GLY B 1 213 ? 23.781 18.078 -15.188 1 53.84 213 GLY B N 1
ATOM 3249 C CA . GLY B 1 213 ? 23.859 19.469 -14.797 1 53.84 213 GLY B CA 1
ATOM 3250 C C . GLY B 1 213 ? 22.609 20.25 -15.125 1 53.84 213 GLY B C 1
ATOM 3251 O O . GLY B 1 213 ? 21.734 19.766 -15.836 1 53.84 213 GLY B O 1
ATOM 3252 N N . PRO B 1 214 ? 22.25 21.25 -14.359 1 53.5 214 PRO B N 1
ATOM 3253 C CA . PRO B 1 214 ? 21.172 22.109 -14.836 1 53.5 214 PRO B CA 1
ATOM 3254 C C . PRO B 1 214 ? 21.219 22.344 -16.344 1 53.5 214 PRO B C 1
ATOM 3256 O O . PRO B 1 214 ? 22.266 22.719 -16.875 1 53.5 214 PRO B O 1
ATOM 3259 N N . GLY B 1 215 ? 20.797 21.266 -17.156 1 39.31 215 GLY B N 1
ATOM 3260 C CA . GLY B 1 215 ? 20.672 21.734 -18.516 1 39.31 215 GLY B CA 1
ATOM 3261 C C . GLY B 1 215 ? 19.828 22.984 -18.656 1 39.31 215 GLY B C 1
ATOM 3262 O O . GLY B 1 215 ? 19.016 23.281 -17.781 1 39.31 215 GLY B O 1
#

Foldseek 3Di:
DPQQVLCVVQVVCQVVQHKDDQPDPSNVVVVVLQVVLQVLLVVLQPDDPVPPVSNVVSLPVQECADEAQEEADDNEEERRRHQEHAYANEYEYYAEYEDPPHHEEAEYNEYHYYNEYEHQKDADPDCVRQVNHMITGAYEAEYAQEYEAACEYHYHNEYEAHNEYEYHNEYDPYHHHHQFYWYDDDIDTPGGHDPVPVDDDDDDDDDDDDPDPPD/DPQQPLCVVQVVCQVVQHKDDQPDPSNVVVVVLQVVLQVLLVVLQPDDPVPPVSNVVSLVVQECADEAQEEEDDNEAERRRHQEHAYANEYEYYAEHEDPSHHEEEEYNEYHYYNEYEHQKDADPDCVRQVNPMITGAYEAEYAQEYEAACEYHYHNEYEAHNEYEYHNEYDPYHHHHQFYWGDDDIDTPGGHDPVPVDDDDDDDDDDDDPPPPD

InterPro domains:
  IPR001451 Hexapeptide repeat [PF00132] (140-173)
  IPR011004 Trimeric LpxA-like superfamily [SSF51161] (11-200)
  IPR018357 Hexapeptide transferase, conserved site [PS00101] (148-176)
  IPR024688 Maltose/galactoside acetyltransferase domain [PF12464] (13-67)
  IPR024688 Maltose/galactoside acetyltransferase domain [SM01266] (11-68)
  IPR051159 Hexapeptide-repeat containing acetyltransferases [PTHR23416] (5-200)

Radius of gyration: 22.65 Å; Cα contacts (8 Å, |Δi|>4): 1100; chains: 2; bounding box: 60×59×58 Å

Secondary structure (DSSP, 8-state):
----HHHHHHHHHHHTT--B-SSSTT-HHHHHHHHHHHHHHHHHHTS-TT-HHHHHHHHHHHSSEE-TT-EEPSPEEESSSTTEEE-TT-EE-TTEEEE-SS-EEE-TT-EE-TT-EEE-EE--SSGGGSTT--BEE--EEE-TT-EE-TT-EEPTT-EEPTT-EEPTT-EE-SPBPTTEEEEETTEEEEEE--GGGGS----PPPBPPPP----/----HHHHHHHHHHHTT--B-SSSTT-HHHHHHHHHHHHHHHHHHTS-TT-HHHHHHHHHHHSSEE-TT-EEPSPEEESSSTTEEE-TT-EE-TTEEEE-SS-EEE-TT-EE-TT-EEE-EE--SSGGGSTT--BEE--EEE-TT-EE-TT-EEPTT-EEPTT-EEPTT-EE-SBBPTTEEEEETTEEEEEE--GGGGS----PPPPPPPP----

Organism: Streptomyces coelicolor (strain ATCC BAA-471 / A3(2) / M145) (NCBI:txid100226)

pLDDT: mean 95.76, std 9.02, range [32.94, 99.0]

Sequence (430 aa):
MTTDPREREVRRRMAARELYSDGAPGLAALAEERLRGKELADAYNRTGARDEEGRRALLKEMLAALGTGVWIEPPLHVAYGNRVHLGDDVYANFGLTLVDDVEVFVGDRVMFAPHVTVSTTGHPVHPDLRRDGTQFSAPVRIEDDVWIGAGAQIMPGVTVGRGSVVGAGSVVTAHVPPMTVVAGTPARVLREITDADREWSYRPPRTLGPGPGPGMTTDPREREVRRRMAARELYSDGAPGLAALAEERLRGKELADAYNRTGARDEEGRRALLKEMLAALGTGVWIEPPLHVAYGNRVHLGDDVYANFGLTLVDDVEVFVGDRVMFAPHVTVSTTGHPVHPDLRRDGTQFSAPVRIEDDVWIGAGAQIMPGVTVGRGSVVGAGSVVTAHVPPMTVVAGTPARVLREITDADREWSYRPPRTLGPGPGPG

Nearest PDB structures (foldseek):
  1kqa-assembly1_A  TM=9.509E-01  e=1.627E-19  Escherichia coli
  2ic7-assembly1_B  TM=9.667E-01  e=4.784E-17  Geobacillus kaustophilus
  3srt-assembly2_B  TM=9.673E-01  e=1.093E-16  Clostridioides difficile 630
  3ect-assembly1_A  TM=9.835E-01  e=3.864E-15  Vibrio cholerae
  5u2k-assembly1_A  TM=9.640E-01  e=7.183E-15  Staphylococcus aureus subsp. aureus COL